Protein AF-A0A351ES55-F1 (afdb_monomer_lite)

Radius of gyration: 23.85 Å; chains: 1; bounding box: 57×74×55 Å

Structure (mmCIF, N/CA/C/O backbone):
data_AF-A0A351ES55-F1
#
_entry.id   AF-A0A351ES55-F1
#
loop_
_atom_site.group_PDB
_atom_site.id
_atom_site.type_symbol
_atom_site.label_atom_id
_atom_site.label_alt_id
_atom_site.label_comp_id
_atom_site.label_asym_id
_atom_site.label_entity_id
_atom_site.label_seq_id
_atom_site.pdbx_PDB_ins_code
_atom_site.Cartn_x
_atom_site.Cartn_y
_atom_site.Cartn_z
_atom_site.occupancy
_atom_site.B_iso_or_equiv
_atom_site.auth_seq_id
_atom_site.auth_comp_id
_atom_site.auth_asym_id
_atom_site.auth_atom_id
_atom_site.pdbx_PDB_model_num
ATOM 1 N N . MET A 1 1 ? 2.235 -48.787 -18.298 1.00 41.31 1 MET A N 1
ATOM 2 C CA . MET A 1 1 ? 2.304 -49.151 -16.867 1.00 41.31 1 MET A CA 1
ATOM 3 C C . MET A 1 1 ? 3.370 -50.221 -16.703 1.00 41.31 1 MET A C 1
ATOM 5 O O . MET A 1 1 ? 3.110 -51.381 -16.985 1.00 41.31 1 MET A O 1
ATOM 9 N N . SER A 1 2 ? 4.597 -49.804 -16.384 1.00 38.28 2 SER A N 1
ATOM 10 C CA . SER A 1 2 ? 5.741 -50.693 -16.159 1.00 38.28 2 SER A CA 1
ATOM 11 C C . SER A 1 2 ? 5.932 -50.829 -14.652 1.00 38.28 2 SER A C 1
ATOM 13 O O . SER A 1 2 ? 6.381 -49.886 -14.003 1.00 38.28 2 SER A O 1
ATOM 15 N N . GLU A 1 3 ? 5.532 -51.963 -14.082 1.00 50.12 3 GLU A N 1
ATOM 16 C CA . GLU A 1 3 ? 5.772 -52.261 -12.672 1.00 50.12 3 GLU A CA 1
ATOM 17 C C . GLU A 1 3 ? 7.249 -52.606 -12.462 1.00 50.12 3 GLU A C 1
ATOM 19 O O . GLU A 1 3 ? 7.747 -53.622 -12.944 1.00 50.12 3 GLU A O 1
ATOM 24 N N . PHE A 1 4 ? 7.961 -51.751 -11.732 1.00 48.94 4 PHE A N 1
ATOM 25 C CA . PHE A 1 4 ? 9.328 -52.037 -11.308 1.00 48.94 4 PHE A CA 1
ATOM 26 C C . PHE A 1 4 ? 9.362 -53.271 -10.382 1.00 48.94 4 PHE A C 1
ATOM 28 O O . PHE A 1 4 ? 8.613 -53.308 -9.393 1.00 48.94 4 PHE A O 1
ATOM 35 N N . PRO A 1 5 ? 10.229 -54.270 -10.647 1.00 65.25 5 PRO A N 1
ATOM 36 C CA . PRO A 1 5 ? 10.308 -55.488 -9.849 1.00 65.25 5 PRO A CA 1
ATOM 37 C C . PRO A 1 5 ? 10.718 -55.194 -8.398 1.00 65.25 5 PRO A C 1
ATOM 39 O O . PRO A 1 5 ? 11.555 -54.333 -8.118 1.00 65.25 5 PRO A O 1
ATOM 42 N N . ARG A 1 6 ? 10.129 -55.946 -7.455 1.00 55.94 6 ARG A N 1
ATOM 43 C CA . ARG A 1 6 ? 10.288 -55.809 -5.988 1.00 55.94 6 ARG A CA 1
ATOM 44 C C . ARG A 1 6 ? 11.740 -55.652 -5.513 1.00 55.94 6 ARG A C 1
ATOM 46 O O . ARG A 1 6 ? 11.977 -54.980 -4.516 1.00 55.94 6 ARG A O 1
ATOM 53 N N . THR A 1 7 ? 12.702 -56.233 -6.220 1.00 54.69 7 THR A N 1
ATOM 54 C CA . THR A 1 7 ? 14.134 -56.157 -5.901 1.00 54.69 7 THR A CA 1
ATOM 55 C C . THR A 1 7 ? 14.722 -54.755 -6.088 1.00 54.69 7 THR A C 1
ATOM 57 O O . THR A 1 7 ? 15.544 -54.340 -5.277 1.00 54.69 7 THR A O 1
ATOM 60 N N . GLN A 1 8 ? 14.255 -53.979 -7.073 1.00 56.53 8 GLN A N 1
ATOM 61 C CA . GLN A 1 8 ? 14.688 -52.587 -7.266 1.00 56.53 8 GLN A CA 1
ATOM 62 C C . GLN A 1 8 ? 14.068 -51.634 -6.237 1.00 56.53 8 GLN A C 1
ATOM 64 O O . GLN A 1 8 ? 14.730 -50.693 -5.810 1.00 56.53 8 GLN A O 1
ATOM 69 N N . LYS A 1 9 ? 12.849 -51.918 -5.755 1.00 53.03 9 LYS A N 1
ATOM 70 C CA . LYS A 1 9 ? 12.231 -51.155 -4.654 1.00 53.03 9 LYS A CA 1
ATOM 71 C C . LYS A 1 9 ? 12.985 -51.342 -3.335 1.00 53.03 9 LYS A C 1
ATOM 73 O O . LYS A 1 9 ? 13.170 -50.381 -2.601 1.00 53.03 9 LYS A O 1
ATOM 78 N N . ILE A 1 10 ? 13.462 -52.558 -3.058 1.00 62.59 10 ILE A N 1
ATOM 79 C CA . ILE A 1 10 ? 14.254 -52.851 -1.852 1.00 62.59 10 ILE A CA 1
ATOM 80 C C . ILE A 1 10 ? 15.639 -52.191 -1.935 1.00 62.59 10 ILE A C 1
ATOM 82 O O . ILE A 1 10 ? 16.095 -51.620 -0.949 1.00 62.59 10 ILE A O 1
ATOM 86 N N . ALA A 1 11 ? 16.275 -52.197 -3.112 1.00 59.00 11 ALA A N 1
ATOM 87 C CA . ALA A 1 11 ? 17.550 -51.509 -3.320 1.00 59.00 11 ALA A CA 1
ATOM 88 C C . ALA A 1 11 ? 17.421 -49.978 -3.191 1.00 59.00 11 ALA A C 1
ATOM 90 O O . ALA A 1 11 ? 18.254 -49.353 -2.541 1.00 59.00 11 ALA A O 1
ATOM 91 N N . ALA A 1 12 ? 16.355 -49.383 -3.741 1.00 53.34 12 ALA A N 1
ATOM 92 C CA . ALA A 1 12 ? 16.079 -47.953 -3.605 1.00 53.34 12 ALA A CA 1
ATOM 93 C C . ALA A 1 12 ? 15.782 -47.558 -2.150 1.00 53.34 12 ALA A C 1
ATOM 95 O O . ALA A 1 12 ? 16.300 -46.554 -1.672 1.00 53.34 12 ALA A O 1
ATOM 96 N N . LEU A 1 13 ? 15.016 -48.374 -1.419 1.00 52.06 13 LEU A N 1
ATOM 97 C CA . LEU A 1 13 ? 14.713 -48.113 -0.012 1.00 52.06 13 LEU A CA 1
ATOM 98 C C . LEU A 1 13 ? 15.978 -48.204 0.859 1.00 52.06 13 LEU A C 1
ATOM 100 O O . LEU A 1 13 ? 16.202 -47.343 1.707 1.00 52.06 13 LEU A O 1
ATOM 104 N N . ALA A 1 14 ? 16.845 -49.192 0.610 1.00 60.12 14 ALA A N 1
ATOM 105 C CA . ALA A 1 14 ? 18.129 -49.320 1.300 1.00 60.12 14 ALA A CA 1
ATOM 106 C C . ALA A 1 14 ? 19.065 -48.130 1.021 1.00 60.12 14 ALA A C 1
ATOM 108 O O . ALA A 1 14 ? 19.712 -47.640 1.944 1.00 60.12 14 ALA A O 1
ATOM 109 N N . LEU A 1 15 ? 19.095 -47.629 -0.220 1.00 57.72 15 LEU A N 1
ATOM 110 C CA . LEU A 1 15 ? 19.887 -46.458 -0.602 1.00 57.72 15 LEU A CA 1
ATOM 111 C C . LEU A 1 15 ? 19.379 -45.177 0.082 1.00 57.72 15 LEU A C 1
ATOM 113 O O . LEU A 1 15 ? 20.174 -44.441 0.654 1.00 57.72 15 LEU A O 1
ATOM 117 N N . VAL A 1 16 ? 18.060 -44.946 0.092 1.00 58.41 16 VAL A N 1
ATOM 118 C CA . VAL A 1 16 ? 17.443 -43.791 0.772 1.00 58.41 16 VAL A CA 1
ATOM 119 C C . VAL A 1 16 ? 17.701 -43.846 2.276 1.00 58.41 16 VAL A C 1
ATOM 121 O O . VAL A 1 16 ? 18.057 -42.838 2.876 1.00 58.41 16 VAL A O 1
ATOM 124 N N . THR A 1 17 ? 17.609 -45.031 2.880 1.00 59.34 17 THR A N 1
ATOM 125 C CA . THR A 1 17 ? 17.848 -45.194 4.321 1.00 59.34 17 THR A CA 1
ATOM 126 C C . THR A 1 17 ? 19.314 -44.924 4.670 1.00 59.34 17 THR A C 1
ATOM 128 O O . THR A 1 17 ? 19.601 -44.283 5.677 1.00 59.34 17 THR A O 1
ATOM 131 N N . LEU A 1 18 ? 20.253 -45.347 3.816 1.00 56.09 18 LEU A N 1
ATOM 132 C CA . LEU A 1 18 ? 21.680 -45.092 4.011 1.00 56.09 18 LEU A CA 1
ATOM 133 C C . LEU A 1 18 ? 22.029 -43.601 3.864 1.00 56.09 18 LEU A C 1
ATOM 135 O O . LEU A 1 18 ? 22.819 -43.086 4.652 1.00 56.09 18 LEU A O 1
ATOM 139 N N . VAL A 1 19 ? 21.420 -42.909 2.893 1.00 59.59 19 VAL A N 1
ATOM 140 C CA . VAL A 1 19 ? 21.600 -41.461 2.698 1.00 59.59 19 VAL A CA 1
ATOM 141 C C . VAL A 1 19 ? 21.059 -40.694 3.900 1.00 59.59 19 VAL A C 1
ATOM 143 O O . VAL A 1 19 ? 21.785 -39.879 4.452 1.00 59.59 19 VAL A O 1
ATOM 146 N N . VAL A 1 20 ? 19.856 -41.021 4.384 1.00 58.12 20 VAL A N 1
ATOM 147 C CA . VAL A 1 20 ? 19.268 -40.382 5.576 1.00 58.12 20 VAL A CA 1
ATOM 148 C C . VAL A 1 20 ? 20.142 -40.595 6.815 1.00 58.12 20 VAL A C 1
ATOM 150 O O . VAL A 1 20 ? 20.381 -39.653 7.566 1.00 58.12 20 VAL A O 1
ATOM 153 N N . ILE A 1 21 ? 20.686 -41.801 7.009 1.00 59.19 21 ILE A N 1
ATOM 154 C CA . ILE A 1 21 ? 21.592 -42.084 8.131 1.00 59.19 21 ILE A CA 1
ATOM 155 C C . ILE A 1 21 ? 22.904 -41.298 7.997 1.00 59.19 21 ILE A C 1
ATOM 157 O O . ILE A 1 21 ? 23.378 -40.749 8.988 1.00 59.19 21 ILE A O 1
ATOM 161 N N . MET A 1 22 ? 23.483 -41.182 6.796 1.00 53.53 22 MET A N 1
ATOM 162 C CA . MET A 1 22 ? 24.681 -40.358 6.594 1.00 53.53 22 MET A CA 1
ATOM 163 C C . MET A 1 22 ? 24.407 -38.865 6.800 1.00 53.53 22 MET A C 1
ATOM 165 O O . MET A 1 22 ? 25.225 -38.197 7.427 1.00 53.53 22 MET A O 1
ATOM 169 N N . THR A 1 23 ? 23.263 -38.341 6.352 1.00 48.12 23 THR A N 1
ATOM 170 C CA . THR A 1 23 ? 22.872 -36.943 6.590 1.00 48.12 23 THR A CA 1
ATOM 171 C C . THR A 1 23 ? 22.691 -36.667 8.083 1.00 48.12 23 THR A C 1
ATOM 173 O O . THR A 1 23 ? 23.184 -35.657 8.574 1.00 48.12 23 THR A O 1
ATOM 176 N N . LEU A 1 24 ? 22.079 -37.593 8.829 1.00 43.50 24 LEU A N 1
ATOM 177 C CA . LEU A 1 24 ? 21.930 -37.484 10.284 1.00 43.50 24 LEU A CA 1
ATOM 178 C C . LEU A 1 24 ? 23.278 -37.546 11.021 1.00 43.50 24 LEU A C 1
ATOM 180 O O . LEU A 1 24 ? 23.471 -36.823 11.993 1.00 43.50 24 LEU A O 1
ATOM 184 N N . ILE A 1 25 ? 24.234 -38.349 10.545 1.00 49.22 25 ILE A N 1
ATOM 185 C CA . ILE A 1 25 ? 25.587 -38.411 11.125 1.00 49.22 25 ILE A CA 1
ATOM 186 C C . ILE A 1 25 ? 26.392 -37.139 10.808 1.00 49.22 25 ILE A C 1
ATOM 188 O O . ILE A 1 25 ? 27.127 -36.659 11.666 1.00 49.22 25 ILE A O 1
ATOM 192 N N . VAL A 1 26 ? 26.239 -36.558 9.613 1.00 48.28 26 VAL A N 1
ATOM 193 C CA . VAL A 1 26 ? 26.890 -35.285 9.241 1.00 48.28 26 VAL A CA 1
ATOM 194 C C . VAL A 1 26 ? 26.299 -34.105 10.018 1.00 48.28 26 VAL A C 1
ATOM 196 O O . VAL A 1 26 ? 27.045 -33.209 10.406 1.00 48.28 26 VAL A O 1
ATOM 199 N N . LEU A 1 27 ? 24.992 -34.123 10.296 1.00 45.00 27 LEU A N 1
ATOM 200 C CA . LEU A 1 27 ? 24.337 -33.142 11.167 1.00 45.00 27 LEU A CA 1
ATOM 201 C C . LEU A 1 27 ? 24.801 -33.280 12.625 1.00 45.00 27 LEU A C 1
ATOM 203 O O . LEU A 1 27 ? 25.082 -32.274 13.262 1.00 45.00 27 LEU A O 1
ATOM 207 N N . ALA A 1 28 ? 24.974 -34.507 13.125 1.00 43.47 28 ALA A N 1
ATOM 208 C CA . ALA A 1 28 ? 25.451 -34.751 14.489 1.00 43.47 28 ALA A CA 1
ATOM 209 C C . ALA A 1 28 ? 26.951 -34.453 14.699 1.00 43.47 28 ALA A C 1
ATOM 211 O O . ALA A 1 28 ? 27.386 -34.294 15.834 1.00 43.47 28 ALA A O 1
ATOM 212 N N . ALA A 1 29 ? 27.754 -34.390 13.632 1.00 41.28 29 ALA A N 1
ATOM 213 C CA . ALA A 1 29 ? 29.200 -34.152 13.707 1.00 41.28 29 ALA A CA 1
ATOM 214 C C . ALA A 1 29 ? 29.613 -32.685 13.471 1.00 41.28 29 ALA A C 1
ATOM 216 O O . ALA A 1 29 ? 30.808 -32.391 13.447 1.00 41.28 29 ALA A O 1
ATOM 217 N N . ARG A 1 30 ? 28.657 -31.768 13.262 1.00 40.72 30 ARG A N 1
ATOM 218 C CA . ARG A 1 30 ? 28.930 -30.342 12.998 1.00 40.72 30 ARG A CA 1
ATOM 219 C C . ARG A 1 30 ? 28.873 -29.439 14.234 1.00 40.72 30 ARG A C 1
ATOM 221 O O . ARG A 1 30 ? 29.076 -28.239 14.085 1.00 40.72 30 ARG A O 1
ATOM 228 N N . ASP A 1 31 ? 28.668 -30.006 15.419 1.00 40.28 31 ASP A N 1
ATOM 229 C CA . ASP A 1 31 ? 28.362 -29.252 16.642 1.00 40.28 31 ASP A CA 1
ATOM 230 C C . ASP A 1 31 ? 29.572 -28.979 17.559 1.00 40.28 31 ASP A C 1
ATOM 232 O O . ASP A 1 31 ? 29.425 -28.817 18.764 1.00 40.28 31 ASP A O 1
ATOM 236 N N . ASP A 1 32 ? 30.784 -28.896 17.000 1.00 35.81 32 ASP A N 1
ATOM 237 C CA . ASP A 1 32 ? 31.992 -28.535 17.755 1.00 35.81 32 ASP A CA 1
ATOM 238 C C . ASP A 1 32 ? 32.836 -27.506 16.977 1.00 35.81 32 ASP A C 1
ATOM 240 O O . ASP A 1 32 ? 33.629 -27.873 16.106 1.00 35.81 32 ASP A O 1
ATOM 244 N N . GLY A 1 33 ? 32.712 -26.205 17.296 1.00 31.27 33 GLY A N 1
ATOM 245 C CA . GLY A 1 33 ? 33.681 -25.214 16.795 1.00 31.27 33 GLY A CA 1
ATOM 246 C C . GLY A 1 33 ? 33.317 -23.723 16.767 1.00 31.27 33 GLY A C 1
ATOM 247 O O . GLY A 1 33 ? 33.420 -23.109 15.716 1.00 31.27 33 GLY A O 1
ATOM 248 N N . ASN A 1 34 ? 32.977 -23.131 17.914 1.00 32.97 34 ASN A N 1
ATOM 249 C CA . ASN A 1 34 ? 33.351 -21.775 18.368 1.00 32.97 34 ASN A CA 1
ATOM 250 C C . ASN A 1 34 ? 33.459 -20.595 17.350 1.00 32.97 34 ASN A C 1
ATOM 252 O O . ASN A 1 34 ? 34.522 -20.371 16.768 1.00 32.97 34 ASN A O 1
ATOM 256 N N . SER A 1 35 ? 32.462 -19.697 17.332 1.00 32.41 35 SER A N 1
ATOM 257 C CA . SER A 1 35 ? 32.670 -18.253 17.091 1.00 32.41 35 SER A CA 1
ATOM 258 C C . SER A 1 35 ? 31.626 -17.401 17.824 1.00 32.41 35 SER A C 1
ATOM 260 O O . SER A 1 35 ? 30.457 -17.757 17.900 1.00 32.41 35 SER A O 1
ATOM 262 N N . SER A 1 36 ? 32.090 -16.295 18.397 1.00 35.03 36 SER A N 1
ATOM 263 C CA . SER A 1 36 ? 31.453 -15.471 19.424 1.00 35.03 36 SER A CA 1
ATOM 264 C C . SER A 1 36 ? 30.486 -14.390 18.919 1.00 35.03 36 SER A C 1
ATOM 266 O O . SER A 1 36 ? 30.781 -13.718 17.936 1.00 35.03 36 SER A O 1
ATOM 268 N N . SER A 1 37 ? 29.463 -14.154 19.754 1.00 36.69 37 SER A N 1
ATOM 269 C CA . SER A 1 37 ? 28.670 -12.930 19.998 1.00 36.69 37 SER A CA 1
ATOM 270 C C . SER A 1 37 ? 27.754 -12.377 18.895 1.00 36.69 37 SER A C 1
ATOM 272 O O . SER A 1 37 ? 28.187 -11.531 18.117 1.00 36.69 37 SER A O 1
ATOM 274 N N . ALA A 1 38 ? 26.465 -12.733 18.969 1.00 32.69 38 ALA A N 1
ATOM 275 C CA . ALA A 1 38 ? 25.307 -11.828 18.891 1.00 32.69 38 ALA A CA 1
ATOM 276 C C . ALA A 1 38 ? 24.025 -12.583 19.326 1.00 32.69 38 ALA A C 1
ATOM 278 O O . ALA A 1 38 ? 23.863 -13.742 18.967 1.00 32.69 38 ALA A O 1
ATOM 279 N N . ASP A 1 39 ? 23.183 -11.905 20.112 1.00 34.75 39 ASP A N 1
ATOM 280 C CA . ASP A 1 39 ? 21.848 -12.256 20.638 1.00 34.75 39 ASP A CA 1
ATOM 281 C C . ASP A 1 39 ? 21.633 -13.540 21.463 1.00 34.75 39 ASP A C 1
ATOM 283 O O . ASP A 1 39 ? 21.526 -14.655 20.966 1.00 34.75 39 ASP A O 1
ATOM 287 N N . ASP A 1 40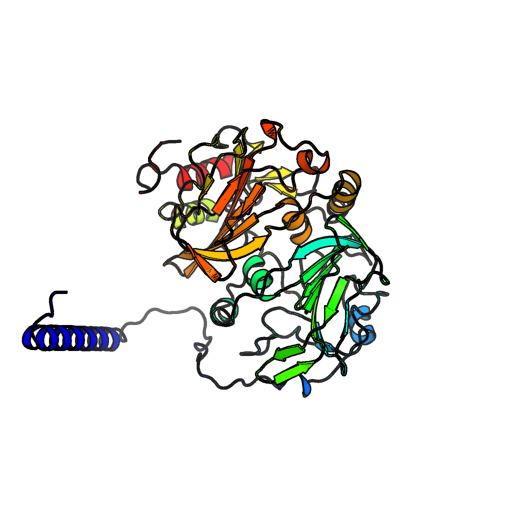 ? 21.445 -13.331 22.768 1.00 33.16 40 ASP A N 1
ATOM 288 C CA . ASP A 1 40 ? 21.057 -14.328 23.772 1.00 33.16 40 ASP A CA 1
ATOM 289 C C . ASP A 1 40 ? 19.519 -14.406 23.877 1.00 33.16 40 ASP A C 1
ATOM 291 O O . ASP A 1 40 ? 18.930 -14.198 24.939 1.00 33.16 40 ASP A O 1
ATOM 295 N N . SER A 1 41 ? 18.844 -14.645 22.748 1.00 40.59 41 SER A N 1
ATOM 296 C CA . SER A 1 41 ? 17.442 -15.076 22.754 1.00 40.59 41 SER A CA 1
ATOM 297 C C . SER A 1 41 ? 17.401 -16.571 22.455 1.00 40.59 41 SER A C 1
ATOM 299 O O . SER A 1 41 ? 17.909 -17.040 21.438 1.00 40.59 41 SER A O 1
ATOM 301 N N . ALA A 1 42 ? 16.874 -17.351 23.400 1.00 37.12 42 ALA A N 1
ATOM 302 C CA . ALA A 1 42 ? 16.713 -18.785 23.208 1.00 37.12 42 ALA A CA 1
ATOM 303 C C . ALA A 1 42 ? 15.840 -19.037 21.962 1.00 37.12 42 ALA A C 1
ATOM 305 O O . ALA A 1 42 ? 14.832 -18.345 21.801 1.00 37.12 42 ALA A O 1
ATOM 306 N N . PRO A 1 43 ? 16.182 -20.011 21.098 1.00 43.09 43 PRO A N 1
ATOM 307 C CA . PRO A 1 43 ? 15.330 -20.366 19.972 1.00 43.09 43 PRO A CA 1
ATOM 308 C C . PRO A 1 43 ? 13.928 -20.720 20.482 1.00 43.09 43 PRO A C 1
ATOM 310 O O . PRO A 1 43 ? 13.779 -21.546 21.386 1.00 43.09 43 PRO A O 1
ATOM 313 N N . ILE A 1 44 ? 12.914 -20.055 19.925 1.00 47.31 44 ILE A N 1
ATOM 314 C CA . ILE A 1 44 ? 11.502 -20.302 20.228 1.00 47.31 44 ILE A CA 1
ATOM 315 C C . ILE A 1 44 ? 11.205 -21.752 19.831 1.00 47.31 44 ILE A C 1
ATOM 317 O O . ILE A 1 44 ? 11.394 -22.121 18.674 1.00 47.31 44 ILE A O 1
ATOM 321 N N . ASP A 1 45 ? 10.791 -22.590 20.787 1.00 48.59 45 ASP A N 1
ATOM 322 C CA . ASP A 1 45 ? 10.350 -23.957 20.498 1.00 48.59 45 ASP A CA 1
ATOM 323 C C . ASP A 1 45 ? 9.012 -23.888 19.744 1.00 48.59 45 ASP A C 1
ATOM 325 O O . ASP A 1 45 ? 8.008 -23.491 20.344 1.00 48.59 45 ASP A O 1
ATOM 329 N N . PRO A 1 46 ? 8.956 -24.281 18.456 1.00 43.94 46 PRO A N 1
ATOM 330 C CA . PRO A 1 46 ? 7.729 -24.226 17.662 1.00 43.94 46 PRO A CA 1
ATOM 331 C C . PRO A 1 46 ? 6.659 -25.218 18.154 1.00 43.94 46 PRO A C 1
ATOM 333 O O . PRO A 1 46 ? 5.532 -25.201 17.668 1.00 43.94 46 PRO A O 1
ATOM 336 N N . ASN A 1 47 ? 6.996 -26.091 19.113 1.00 47.25 47 ASN A N 1
ATOM 337 C CA . ASN A 1 47 ? 6.074 -27.015 19.769 1.00 47.25 47 ASN A CA 1
ATOM 338 C C . ASN A 1 47 ? 5.778 -26.637 21.231 1.00 47.25 47 ASN A C 1
ATOM 340 O O . ASN A 1 47 ? 5.148 -27.431 21.936 1.00 47.25 47 ASN A O 1
ATOM 344 N N . ALA A 1 48 ? 6.225 -25.470 21.712 1.00 50.88 48 ALA A N 1
ATOM 345 C CA . ALA A 1 48 ? 5.867 -25.006 23.047 1.00 50.88 48 ALA A CA 1
ATOM 346 C C . ALA A 1 48 ? 4.348 -24.809 23.141 1.00 50.88 48 ALA A C 1
ATOM 348 O O . ALA A 1 48 ? 3.739 -24.181 22.273 1.00 50.88 48 ALA A O 1
ATOM 349 N N . GLU A 1 49 ? 3.727 -25.329 24.205 1.00 50.38 49 GLU A N 1
ATOM 350 C CA . GLU A 1 49 ? 2.307 -25.062 24.430 1.00 50.38 49 GLU A CA 1
ATOM 351 C C . GLU A 1 49 ? 2.070 -23.549 24.594 1.00 50.38 49 GLU A C 1
ATOM 353 O O . GLU A 1 49 ? 2.885 -22.875 25.237 1.00 50.38 49 GLU A O 1
ATOM 358 N N . PRO A 1 50 ? 0.976 -22.996 24.031 1.00 51.84 50 PRO A N 1
ATOM 359 C CA . PRO A 1 50 ? 0.671 -21.576 24.143 1.00 51.84 50 PRO A CA 1
ATOM 360 C C . PRO A 1 50 ? 0.629 -21.152 25.614 1.00 51.84 50 PRO A C 1
ATOM 362 O O . PRO A 1 50 ? -0.202 -21.623 26.386 1.00 51.84 50 PRO A O 1
ATOM 365 N N . THR A 1 51 ? 1.521 -20.246 26.015 1.00 56.56 51 THR A N 1
ATOM 366 C CA . THR A 1 51 ? 1.512 -19.643 27.359 1.00 56.56 51 THR A CA 1
ATOM 367 C C . THR A 1 51 ? 0.590 -18.427 27.452 1.00 56.56 51 THR A C 1
ATOM 369 O O . THR A 1 51 ? 0.449 -17.851 28.530 1.00 56.56 51 THR A O 1
ATOM 372 N N . ALA A 1 52 ? -0.004 -18.012 26.329 1.00 64.12 52 ALA A N 1
ATOM 373 C CA . ALA A 1 52 ? -0.885 -16.857 26.245 1.00 64.12 52 ALA A CA 1
ATOM 374 C C . ALA A 1 52 ? -2.205 -17.119 26.985 1.00 64.12 52 ALA A C 1
ATOM 376 O O . ALA A 1 52 ? -2.820 -18.178 26.840 1.00 64.12 52 ALA A O 1
ATOM 377 N N . ILE A 1 53 ? -2.656 -16.136 27.764 1.00 71.06 53 ILE A N 1
ATOM 378 C CA . ILE A 1 53 ? -3.959 -16.195 28.438 1.00 71.06 53 ILE A CA 1
ATOM 379 C C . ILE A 1 53 ? -5.059 -16.205 27.357 1.00 71.06 53 ILE A C 1
ATOM 381 O O . ILE A 1 53 ? -5.000 -15.365 26.451 1.00 71.06 53 ILE A O 1
ATOM 385 N N . PRO A 1 54 ? -6.067 -17.102 27.426 1.00 76.19 54 PRO A N 1
ATOM 386 C CA . PRO A 1 54 ? -7.174 -17.116 26.471 1.00 76.19 54 PRO A CA 1
ATOM 387 C C . PRO A 1 54 ? -7.827 -15.741 26.337 1.00 76.19 54 PRO A C 1
ATOM 389 O O . PRO A 1 54 ? -8.039 -15.041 27.328 1.00 76.19 54 PRO A O 1
ATOM 392 N N . VAL A 1 55 ? -8.162 -15.338 25.111 1.00 78.00 55 VAL A N 1
ATOM 393 C CA . VAL A 1 55 ? -8.616 -13.968 24.826 1.00 78.00 55 VAL A CA 1
ATOM 394 C C . VAL A 1 55 ? -9.879 -13.599 25.613 1.00 78.00 55 VAL A C 1
ATOM 396 O O . VAL A 1 55 ? -10.026 -12.449 26.033 1.00 78.00 55 VAL A O 1
ATOM 399 N N . LEU A 1 56 ? -10.788 -14.551 25.860 1.00 80.50 56 LEU A N 1
ATOM 400 C CA . LEU A 1 56 ? -11.997 -14.304 26.652 1.00 80.50 56 LEU A CA 1
ATOM 401 C C . LEU A 1 56 ? -11.720 -14.118 28.151 1.00 80.50 56 LEU A C 1
ATOM 403 O O . LEU A 1 56 ? -12.530 -13.499 28.837 1.00 80.50 56 LEU A O 1
ATOM 407 N N . GLU A 1 57 ? -10.571 -14.573 28.650 1.00 83.38 57 GLU A N 1
ATOM 408 C CA . GLU A 1 57 ? -10.163 -14.432 30.053 1.00 83.38 57 GLU A CA 1
ATOM 409 C C . GLU A 1 57 ? -9.362 -13.146 30.323 1.00 83.38 57 GLU A C 1
ATOM 411 O O . GLU A 1 57 ? -9.128 -12.785 31.481 1.00 83.38 57 GLU A O 1
ATOM 416 N N . ARG A 1 58 ? -8.942 -12.425 29.274 1.00 84.69 58 ARG A N 1
ATOM 417 C CA . ARG A 1 58 ? -8.127 -11.209 29.410 1.00 84.69 58 ARG A CA 1
ATOM 418 C C . ARG A 1 58 ? -8.951 -9.997 29.876 1.00 84.69 58 ARG A C 1
ATOM 420 O O . ARG A 1 58 ? -10.134 -9.884 29.535 1.00 84.69 58 ARG A O 1
ATOM 427 N N . PRO A 1 59 ? -8.336 -9.056 30.627 1.00 87.00 59 PRO A N 1
ATOM 428 C CA . PRO A 1 59 ? -8.989 -7.818 31.038 1.00 87.00 59 PRO A CA 1
ATOM 429 C C . PRO A 1 59 ? -9.532 -7.029 29.849 1.00 87.00 59 PRO A C 1
ATOM 431 O O . PRO A 1 59 ? -8.913 -6.965 28.787 1.00 87.00 59 PRO A O 1
ATOM 434 N N . ARG A 1 60 ? -10.691 -6.409 30.063 1.00 90.50 60 ARG A N 1
ATOM 435 C CA . ARG A 1 60 ? -11.429 -5.675 29.041 1.00 90.50 60 ARG A CA 1
ATOM 436 C C . ARG A 1 60 ? -11.437 -4.185 29.337 1.00 90.50 60 ARG A C 1
ATOM 438 O O . ARG A 1 60 ? -11.801 -3.790 30.443 1.00 90.50 60 ARG A O 1
ATOM 445 N N . GLY A 1 61 ? -11.038 -3.395 28.348 1.00 91.25 61 GLY A N 1
ATOM 446 C CA . GLY A 1 61 ? -11.121 -1.938 28.363 1.00 91.25 61 GLY A CA 1
ATOM 447 C C . GLY A 1 61 ? -12.290 -1.419 27.531 1.00 91.25 61 GLY A C 1
ATOM 448 O O . GLY A 1 61 ? -12.921 -2.159 26.769 1.00 91.25 61 GLY A O 1
ATOM 449 N N . THR A 1 62 ? -12.556 -0.127 27.674 1.00 92.38 62 THR A N 1
ATOM 450 C CA . THR A 1 62 ? -13.506 0.639 26.863 1.00 92.38 62 THR A CA 1
ATOM 451 C C . THR A 1 62 ? -12.766 1.686 26.042 1.00 92.38 62 THR A C 1
ATOM 453 O O . THR A 1 62 ? -11.669 2.106 26.408 1.00 92.38 62 THR A O 1
ATOM 456 N N . TRP A 1 63 ? -13.341 2.116 24.916 1.00 93.00 63 TRP A N 1
ATOM 457 C CA . TRP A 1 63 ? -12.686 3.089 24.033 1.00 93.00 63 TRP A CA 1
ATOM 458 C C . TRP A 1 63 ? -12.257 4.369 24.761 1.00 93.00 63 TRP A C 1
ATOM 460 O O . TRP A 1 63 ? -11.144 4.850 24.551 1.00 93.00 63 TRP A O 1
ATOM 470 N N . ASP A 1 64 ? -13.084 4.865 25.682 1.00 91.12 64 ASP A N 1
ATOM 471 C CA . ASP A 1 64 ? -12.787 6.057 26.484 1.00 91.12 64 ASP A CA 1
ATOM 472 C C . ASP A 1 64 ? -11.490 5.917 27.305 1.00 91.12 64 ASP A C 1
ATOM 474 O O . ASP A 1 64 ? -10.762 6.900 27.492 1.00 91.12 64 ASP A O 1
ATOM 478 N N . ASP A 1 65 ? -11.151 4.693 27.731 1.00 88.19 65 ASP A N 1
ATOM 479 C CA . ASP A 1 65 ? -9.933 4.407 28.497 1.00 88.19 65 ASP A CA 1
ATOM 480 C C . ASP A 1 65 ? -8.659 4.634 27.668 1.00 88.19 65 ASP A C 1
ATOM 482 O O . ASP A 1 65 ? -7.617 4.991 28.222 1.00 88.19 65 ASP A O 1
ATOM 486 N N . ILE A 1 66 ? -8.724 4.447 26.342 1.00 87.56 66 ILE A N 1
ATOM 487 C CA . ILE A 1 66 ? -7.555 4.522 25.453 1.00 87.56 66 ILE A CA 1
ATOM 488 C C . ILE A 1 66 ? -7.538 5.769 24.563 1.00 87.56 66 ILE A C 1
ATOM 490 O O . ILE A 1 66 ? -6.469 6.325 24.297 1.00 87.56 66 ILE A O 1
ATOM 494 N N . ALA A 1 67 ? -8.705 6.271 24.161 1.00 89.50 67 ALA A N 1
ATOM 495 C CA . ALA A 1 67 ? -8.841 7.434 23.287 1.00 89.50 67 ALA A CA 1
ATOM 496 C C . ALA A 1 67 ? -8.213 8.705 23.884 1.00 89.50 67 ALA A C 1
ATOM 498 O O . ALA A 1 67 ? -7.732 9.574 23.161 1.00 89.50 67 ALA A O 1
ATOM 499 N N . SER A 1 68 ? -8.177 8.808 25.215 1.00 85.12 68 SER A N 1
ATOM 500 C CA . SER A 1 68 ? -7.578 9.943 25.926 1.00 85.12 68 SER A CA 1
ATOM 501 C C . SER A 1 68 ? -6.045 9.909 26.002 1.00 85.12 68 SER A C 1
ATOM 503 O O . SER A 1 68 ? -5.430 10.945 26.257 1.00 85.12 68 SER A O 1
ATOM 505 N N . ILE A 1 69 ? -5.421 8.745 25.786 1.00 84.31 69 ILE A N 1
ATOM 506 C CA . ILE A 1 69 ? -3.968 8.549 25.935 1.00 84.31 69 ILE A CA 1
ATOM 507 C C . ILE A 1 69 ? -3.245 8.335 24.602 1.00 84.31 69 ILE A C 1
ATOM 509 O O . ILE A 1 69 ? -2.033 8.538 24.529 1.00 84.31 69 ILE A O 1
ATOM 513 N N . VAL A 1 70 ? -3.957 7.930 23.547 1.00 83.94 70 VAL A N 1
ATOM 514 C CA . VAL A 1 70 ? -3.378 7.736 22.214 1.00 83.94 70 VAL A CA 1
ATOM 515 C C . VAL A 1 70 ? -3.527 9.017 21.398 1.00 83.94 70 VAL A C 1
ATOM 517 O O . VAL A 1 70 ? -4.614 9.579 21.272 1.00 83.94 70 VAL A O 1
ATOM 520 N N . ARG A 1 71 ? -2.415 9.495 20.830 1.00 88.81 71 ARG A N 1
ATOM 521 C CA . ARG A 1 71 ? -2.428 10.674 19.953 1.00 88.81 71 ARG A CA 1
ATOM 522 C C . ARG A 1 71 ? -3.368 10.431 18.770 1.00 88.81 71 ARG A C 1
ATOM 524 O O . ARG A 1 71 ? -3.466 9.313 18.285 1.00 88.81 71 ARG A O 1
ATOM 531 N N . GLY A 1 72 ? -4.088 11.456 18.328 1.00 89.44 72 GLY A N 1
ATOM 532 C CA . GLY A 1 72 ? -5.034 11.320 17.215 1.00 89.44 72 GLY A CA 1
ATOM 533 C C . GLY A 1 72 ? -6.334 10.565 17.532 1.00 89.44 72 GLY A C 1
ATOM 534 O O . GLY A 1 72 ? -7.226 10.559 16.692 1.00 89.44 72 GLY A O 1
ATOM 535 N N . ALA A 1 73 ? -6.481 9.970 18.724 1.00 92.31 73 ALA A N 1
ATOM 536 C CA . ALA A 1 73 ? -7.710 9.294 19.149 1.00 92.31 73 ALA A CA 1
ATOM 537 C C . ALA A 1 73 ? -8.608 10.168 20.045 1.00 92.31 73 ALA A C 1
ATOM 539 O O . ALA A 1 73 ? -9.736 9.785 20.354 1.00 92.31 73 ALA A O 1
ATOM 540 N N . GLN A 1 74 ? -8.151 11.344 20.476 1.00 92.44 74 GLN A N 1
ATOM 541 C CA . GLN A 1 74 ? -8.892 12.155 21.438 1.00 92.44 74 GLN A CA 1
ATOM 542 C C . GLN A 1 74 ? -10.233 12.623 20.853 1.00 92.44 74 GLN A C 1
ATOM 544 O O . GLN A 1 74 ? -10.285 13.219 19.784 1.00 92.44 74 GLN A O 1
ATOM 549 N N . GLY A 1 75 ? -11.344 12.376 21.556 1.00 91.69 75 GLY A N 1
ATOM 550 C CA . GLY A 1 75 ? -12.677 12.800 21.101 1.00 91.69 75 GLY A CA 1
ATOM 551 C C . GLY A 1 75 ? -13.166 12.078 19.839 1.00 91.69 75 GLY A C 1
ATOM 552 O O . GLY A 1 75 ? -13.890 12.668 19.036 1.00 91.69 75 GLY A O 1
ATOM 553 N N . THR A 1 76 ? -12.714 10.844 19.632 1.00 95.25 76 THR A N 1
ATOM 554 C CA . THR A 1 76 ? -13.196 9.932 18.587 1.00 95.25 76 THR A CA 1
ATOM 555 C C . THR A 1 76 ? -14.205 8.941 19.165 1.00 95.25 76 THR A C 1
ATOM 557 O O . THR A 1 76 ? -14.278 8.763 20.382 1.00 95.25 76 THR A O 1
ATOM 560 N N . SER A 1 77 ? -14.975 8.293 18.298 1.00 95.50 77 SER A N 1
ATOM 561 C CA . SER A 1 77 ? -15.933 7.249 18.669 1.00 95.50 77 SER A CA 1
ATOM 562 C C . SER A 1 77 ? -15.268 5.875 18.678 1.00 95.50 77 SER A C 1
ATOM 564 O O . SER A 1 77 ? -14.269 5.665 17.993 1.00 95.50 77 SER A O 1
ATOM 566 N N . ALA A 1 78 ? -15.837 4.928 19.425 1.00 95.56 78 ALA A N 1
ATOM 567 C CA . ALA A 1 78 ? -15.395 3.541 19.360 1.00 95.56 78 ALA A CA 1
ATOM 568 C C . ALA A 1 78 ? -15.625 2.975 17.944 1.00 95.56 78 ALA A C 1
ATOM 570 O O . ALA A 1 78 ? -16.660 3.269 17.344 1.00 95.56 78 ALA A O 1
ATOM 571 N N . PRO A 1 79 ? -14.710 2.142 17.415 1.00 96.38 79 PRO A N 1
ATOM 572 C CA . PRO A 1 79 ? -14.871 1.542 16.090 1.00 96.38 79 PRO A CA 1
ATOM 573 C C . PRO A 1 79 ? -16.020 0.523 16.038 1.00 96.38 79 PRO A C 1
ATOM 575 O O . PRO A 1 79 ? -16.504 0.182 14.964 1.00 96.38 79 PRO A O 1
ATOM 578 N N . VAL A 1 80 ? -16.433 0.013 17.200 1.00 95.62 80 VAL A N 1
ATOM 579 C CA . VAL A 1 80 ? -17.593 -0.852 17.412 1.00 95.62 80 VAL A CA 1
ATOM 580 C C . VAL A 1 80 ? -18.007 -0.748 18.887 1.00 95.62 80 VAL A C 1
ATOM 582 O O . VAL A 1 80 ? -17.153 -0.534 19.750 1.00 95.62 80 VAL A O 1
ATOM 585 N N . ASP A 1 81 ? -19.297 -0.906 19.195 1.00 92.12 81 ASP A N 1
ATOM 586 C CA . ASP A 1 81 ? -19.836 -0.878 20.569 1.00 92.12 81 ASP A CA 1
ATOM 587 C C . ASP A 1 81 ? -19.559 -2.192 21.325 1.00 92.12 81 ASP A C 1
ATOM 589 O O . ASP A 1 81 ? -20.461 -2.941 21.702 1.00 92.12 81 ASP A O 1
ATOM 593 N N . CYS A 1 82 ? -18.274 -2.519 21.475 1.00 92.44 82 CYS A N 1
ATOM 594 C CA . CYS A 1 82 ? -17.796 -3.708 22.170 1.00 92.44 82 CYS A CA 1
ATOM 595 C C . CYS A 1 82 ? -16.588 -3.355 23.053 1.00 92.44 82 CYS A C 1
ATOM 597 O O . CYS A 1 82 ? -15.828 -2.435 22.741 1.00 92.44 82 CYS A O 1
ATOM 599 N N . PRO A 1 83 ? -16.365 -4.073 24.164 1.00 92.81 83 PRO A N 1
ATOM 600 C CA . PRO A 1 83 ? -15.120 -3.952 24.909 1.00 92.81 83 PRO A CA 1
ATOM 601 C C . PRO A 1 83 ? -13.942 -4.538 24.118 1.00 92.81 83 PRO A C 1
ATOM 603 O O . PRO A 1 83 ? -14.118 -5.455 23.311 1.00 92.81 83 PRO A O 1
ATOM 606 N N . PHE A 1 84 ? -12.719 -4.088 24.403 1.00 92.12 84 PHE A N 1
ATOM 607 C CA . PHE A 1 84 ? -11.509 -4.599 23.745 1.00 92.12 84 PHE A CA 1
ATOM 608 C C . PHE A 1 84 ? -10.512 -5.237 24.717 1.00 92.12 84 PHE A C 1
ATOM 610 O O . PHE A 1 84 ? -10.497 -4.924 25.908 1.00 92.12 84 PHE A O 1
ATOM 617 N N . VAL A 1 85 ? -9.684 -6.147 24.197 1.00 89.12 85 VAL A N 1
ATOM 618 C CA . VAL A 1 85 ? -8.413 -6.556 24.813 1.00 89.12 85 VAL A CA 1
ATOM 619 C C . VAL A 1 85 ? -7.310 -5.645 24.291 1.00 89.12 85 VAL A C 1
ATOM 621 O O . VAL A 1 85 ? -7.195 -5.447 23.082 1.00 89.12 85 VAL A O 1
ATOM 624 N N . ASP A 1 86 ? -6.519 -5.075 25.197 1.00 87.50 86 ASP A N 1
ATOM 625 C CA . ASP A 1 86 ? -5.335 -4.290 24.845 1.00 87.50 86 ASP A CA 1
ATOM 626 C C . ASP A 1 86 ? -4.174 -5.237 24.507 1.00 87.50 86 ASP A C 1
ATOM 628 O O . ASP A 1 86 ? -3.625 -5.896 25.394 1.00 87.50 86 ASP A O 1
ATOM 632 N N . GLU A 1 87 ? -3.812 -5.330 23.228 1.00 79.06 87 GLU A N 1
ATOM 633 C CA . GLU A 1 87 ? -2.757 -6.227 22.731 1.00 79.06 87 GLU A CA 1
ATOM 634 C C . GLU A 1 87 ? -1.540 -5.457 22.225 1.00 79.06 87 GLU A C 1
ATOM 636 O O . GLU A 1 87 ? -0.787 -5.918 21.373 1.00 79.06 87 GLU A O 1
ATOM 641 N N . ARG A 1 88 ? -1.314 -4.267 22.788 1.00 77.00 88 ARG A N 1
ATOM 642 C CA . ARG A 1 88 ? -0.140 -3.441 22.481 1.00 77.00 88 ARG A CA 1
ATOM 643 C C . ARG A 1 88 ? 1.179 -4.078 22.851 1.00 77.00 88 ARG A C 1
ATOM 645 O O . ARG A 1 88 ? 2.194 -3.806 22.217 1.00 77.00 88 ARG A O 1
ATOM 652 N N . ILE A 1 89 ? 1.173 -4.842 23.934 1.00 69.75 89 ILE A N 1
ATOM 653 C CA . ILE A 1 89 ? 2.350 -5.545 24.417 1.00 69.75 89 ILE A CA 1
ATOM 654 C C . ILE A 1 89 ? 2.305 -6.942 23.817 1.00 69.75 89 ILE A C 1
ATOM 656 O O . ILE A 1 89 ? 1.378 -7.706 24.092 1.00 69.75 89 ILE A O 1
ATOM 660 N N . LEU A 1 90 ? 3.318 -7.251 23.009 1.00 64.38 90 LEU A N 1
ATOM 661 C CA . LEU A 1 90 ? 3.498 -8.565 22.411 1.00 64.38 90 LEU A CA 1
ATOM 662 C C . LEU A 1 90 ? 3.676 -9.612 23.514 1.00 64.38 90 LEU A C 1
ATOM 664 O O . LEU A 1 90 ? 4.594 -9.518 24.330 1.00 64.38 90 LEU A O 1
ATOM 668 N N . GLU A 1 91 ? 2.805 -10.616 23.531 1.00 62.31 91 GLU A N 1
ATOM 669 C CA . GLU A 1 91 ? 3.000 -11.821 24.334 1.00 62.31 91 GLU A CA 1
ATOM 670 C C . GLU A 1 91 ? 3.646 -12.892 23.453 1.00 62.31 91 GLU A C 1
ATOM 672 O O . GLU A 1 91 ? 3.207 -13.134 22.326 1.00 62.31 91 GLU A O 1
ATOM 677 N N . THR A 1 92 ? 4.689 -13.549 23.960 1.00 56.34 92 THR A N 1
ATOM 678 C CA . THR A 1 92 ? 5.322 -14.672 23.262 1.00 56.34 92 THR A CA 1
ATOM 679 C C . THR A 1 92 ? 4.268 -15.746 22.974 1.00 56.34 92 THR A C 1
ATOM 681 O O . THR A 1 92 ? 3.522 -16.137 23.872 1.00 56.34 92 THR A O 1
ATOM 684 N N . ASN A 1 93 ? 4.205 -16.218 21.726 1.00 53.41 93 ASN A N 1
ATOM 685 C CA . ASN A 1 93 ? 3.250 -17.228 21.251 1.00 53.41 93 ASN A CA 1
ATOM 686 C C . ASN A 1 93 ? 1.760 -16.808 21.274 1.00 53.41 93 ASN A C 1
ATOM 688 O O . ASN A 1 93 ? 0.890 -17.680 21.267 1.00 53.41 93 ASN A O 1
ATOM 692 N N . ASN A 1 94 ? 1.431 -15.506 21.271 1.00 56.72 94 ASN A N 1
ATOM 693 C CA . ASN A 1 94 ? 0.057 -15.036 21.035 1.00 56.72 94 ASN A CA 1
ATOM 694 C C . ASN A 1 94 ? -0.158 -14.677 19.553 1.00 56.72 94 ASN A C 1
ATOM 696 O O . ASN A 1 94 ? 0.362 -13.673 19.069 1.00 56.72 94 ASN A O 1
ATOM 700 N N . PHE A 1 95 ? -0.982 -15.457 18.845 1.00 48.41 95 PHE A N 1
ATOM 701 C CA . PHE A 1 95 ? -1.299 -15.229 17.427 1.00 48.41 95 PHE A CA 1
ATOM 702 C C . PHE A 1 95 ? -2.072 -13.921 17.175 1.00 48.41 95 PHE A C 1
ATOM 704 O O . PHE A 1 95 ? -2.044 -13.392 16.070 1.00 48.41 95 PHE A O 1
ATOM 711 N N . LEU A 1 96 ? -2.759 -13.369 18.179 1.00 50.81 96 LEU A N 1
ATOM 712 C CA . LEU A 1 96 ? -3.407 -12.060 18.040 1.00 50.81 96 LEU A CA 1
ATOM 713 C C . LEU A 1 96 ? -2.458 -10.883 18.222 1.00 50.81 96 LEU A C 1
ATOM 715 O O . LEU A 1 96 ? -2.734 -9.792 17.732 1.00 50.81 96 LEU A O 1
ATOM 719 N N . ALA A 1 97 ? -1.332 -11.103 18.892 1.00 52.25 97 ALA A N 1
ATOM 720 C CA . ALA A 1 97 ? -0.347 -10.065 19.111 1.00 52.25 97 ALA A CA 1
ATOM 721 C C . ALA A 1 97 ? 0.599 -9.907 17.914 1.00 52.25 97 ALA A C 1
ATOM 723 O O . ALA A 1 97 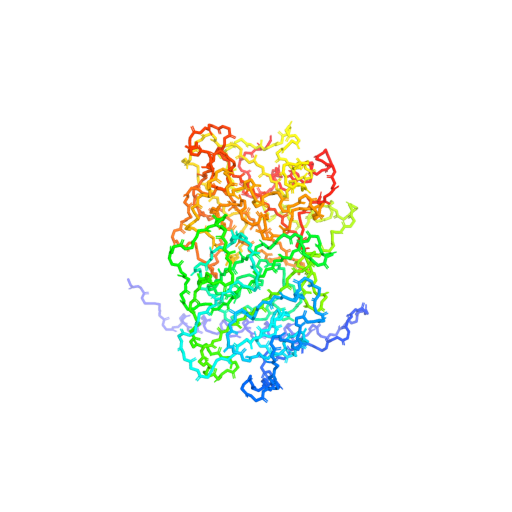? 1.609 -9.251 18.052 1.00 52.25 97 ALA A O 1
ATOM 724 N N . LEU A 1 98 ? 0.333 -10.483 16.736 1.00 56.62 98 LEU A N 1
ATOM 725 C CA . LEU A 1 98 ? 1.245 -10.340 15.587 1.00 56.62 98 LEU A CA 1
ATOM 726 C C . LEU A 1 98 ? 1.443 -8.873 15.169 1.00 56.62 98 LEU A C 1
ATOM 728 O O . LEU A 1 98 ? 2.480 -8.525 14.612 1.00 56.62 98 LEU A O 1
ATOM 732 N N . THR A 1 99 ? 0.472 -8.013 15.475 1.00 65.31 99 THR A N 1
ATOM 733 C CA . THR A 1 99 ? 0.606 -6.561 15.406 1.00 65.31 99 THR A CA 1
ATOM 734 C C . THR A 1 99 ? 0.070 -5.926 16.688 1.00 65.31 99 THR A C 1
ATOM 736 O O . THR A 1 99 ? -0.920 -6.418 17.243 1.00 65.31 99 THR A O 1
ATOM 739 N N . PRO A 1 100 ? 0.677 -4.824 17.173 1.00 75.19 100 PRO A N 1
ATOM 740 C CA . PRO A 1 100 ? 0.078 -4.018 18.228 1.00 75.19 100 PRO A CA 1
ATOM 741 C C . PRO A 1 100 ? -1.326 -3.578 17.806 1.00 75.19 100 PRO A C 1
ATOM 743 O O . PRO A 1 100 ? -1.489 -2.727 16.930 1.00 75.19 100 PRO A O 1
ATOM 746 N N . SER A 1 101 ? -2.337 -4.197 18.412 1.00 83.94 101 SER A N 1
ATOM 747 C CA . SER A 1 101 ? -3.741 -4.032 18.041 1.00 83.94 101 SER A CA 1
ATOM 748 C C . SER A 1 101 ? -4.644 -3.958 19.283 1.00 83.94 101 SER A C 1
ATOM 750 O O . SER A 1 101 ? -4.230 -4.237 20.413 1.00 83.94 101 SER A O 1
ATOM 752 N N . LEU A 1 102 ? -5.874 -3.482 19.084 1.00 89.50 102 LEU A N 1
ATOM 753 C CA . LEU A 1 102 ? -6.955 -3.556 20.055 1.00 89.50 102 LEU A CA 1
ATOM 754 C C . LEU A 1 102 ? -7.944 -4.567 19.502 1.00 89.50 102 LEU A C 1
ATOM 756 O O . LEU A 1 102 ? -8.523 -4.350 18.435 1.00 89.50 102 LEU A O 1
ATOM 760 N N . THR A 1 103 ? -8.147 -5.659 20.226 1.00 89.94 103 THR A N 1
ATOM 761 C CA . THR A 1 103 ? -9.065 -6.711 19.792 1.00 89.94 103 THR A CA 1
ATOM 762 C C . THR A 1 103 ? -10.404 -6.526 20.480 1.00 89.94 103 THR A C 1
ATOM 764 O O . THR A 1 103 ? -10.600 -6.912 21.636 1.00 89.94 103 THR A O 1
ATOM 767 N N . PHE A 1 104 ? -11.335 -5.910 19.761 1.00 92.50 104 PHE A N 1
ATOM 768 C CA . PHE A 1 104 ? -12.720 -5.753 20.184 1.00 92.50 104 PHE A CA 1
ATOM 769 C C . PHE A 1 104 ? -13.419 -7.107 20.131 1.00 92.50 104 PHE A C 1
ATOM 771 O O . PHE A 1 104 ? -13.326 -7.814 19.129 1.00 92.50 104 PHE A O 1
ATOM 778 N N . VAL A 1 105 ? -14.108 -7.472 21.212 1.00 90.56 105 VAL A N 1
ATOM 779 C CA . VAL A 1 105 ? -14.857 -8.729 21.303 1.00 90.56 105 VAL A CA 1
ATOM 780 C C . VAL A 1 105 ? -16.271 -8.438 21.747 1.00 90.56 105 VAL A C 1
ATOM 782 O O . VAL A 1 105 ? -16.509 -7.921 22.840 1.00 90.56 105 VAL A O 1
ATOM 785 N N . CYS A 1 106 ? -17.201 -8.800 20.884 1.00 89.88 106 CYS A N 1
ATOM 786 C CA . CYS A 1 106 ? -18.616 -8.593 21.080 1.00 89.88 106 CYS A CA 1
ATOM 787 C C . CYS A 1 106 ? -19.251 -9.815 21.754 1.00 89.88 106 CYS A C 1
ATOM 789 O O . CYS A 1 106 ? -18.798 -10.950 21.621 1.00 89.88 106 CYS A O 1
ATOM 791 N N . THR A 1 107 ? -20.316 -9.592 22.521 1.00 82.62 107 THR A N 1
ATOM 792 C CA . THR A 1 107 ? -21.065 -10.687 23.162 1.00 82.62 107 THR A CA 1
ATOM 793 C C . THR A 1 107 ? -22.057 -11.353 22.212 1.00 82.62 107 THR A C 1
ATOM 795 O O . THR A 1 107 ? -22.464 -12.491 22.437 1.00 82.62 107 THR A O 1
ATOM 798 N N . GLU A 1 108 ? -22.456 -10.642 21.161 1.00 79.31 108 GLU A N 1
ATOM 799 C CA . GLU A 1 108 ? -23.361 -11.104 20.113 1.00 79.31 108 GLU A CA 1
ATOM 800 C C . GLU A 1 108 ? -22.629 -11.076 18.762 1.00 79.31 108 GLU A C 1
ATOM 802 O O . GLU A 1 108 ? -21.508 -10.579 18.671 1.00 79.31 108 GLU A O 1
ATOM 807 N N . ALA A 1 109 ? -23.229 -11.668 17.730 1.00 71.94 109 ALA A N 1
ATOM 808 C CA . ALA A 1 109 ? -22.732 -11.581 16.359 1.00 71.94 109 ALA A CA 1
ATOM 809 C C . ALA A 1 109 ? -23.505 -10.506 15.578 1.00 71.94 109 ALA A C 1
ATOM 811 O O . ALA A 1 109 ? -24.642 -10.182 15.927 1.00 71.94 109 ALA A O 1
ATOM 812 N N . GLY A 1 110 ? -22.925 -10.018 14.476 1.00 77.38 110 GLY A N 1
ATOM 813 C CA . GLY A 1 110 ? -23.599 -9.102 13.547 1.00 77.38 110 GLY A CA 1
ATOM 814 C C . GLY A 1 110 ? -23.411 -7.612 13.842 1.00 77.38 110 GLY A C 1
ATOM 815 O O . GLY A 1 110 ? -24.042 -6.784 13.192 1.00 77.38 110 GLY A O 1
ATOM 816 N N . GLN A 1 111 ? -22.544 -7.259 14.790 1.00 92.25 111 GLN A N 1
ATOM 817 C CA . GLN A 1 111 ? -22.101 -5.886 15.017 1.00 92.25 111 GLN A CA 1
ATOM 818 C C . GLN A 1 111 ? -21.357 -5.379 13.785 1.00 92.25 111 GLN A C 1
ATOM 820 O O . GLN A 1 111 ? -20.703 -6.143 13.071 1.00 92.25 111 GLN A O 1
ATOM 825 N N . THR A 1 112 ? -21.449 -4.077 13.552 1.00 95.38 112 THR A N 1
ATOM 826 C CA . THR A 1 112 ? -20.820 -3.409 12.418 1.00 95.38 112 THR A CA 1
ATOM 827 C C . THR A 1 112 ? -19.684 -2.519 12.887 1.00 95.38 112 THR A C 1
ATOM 829 O O . THR A 1 112 ? -19.821 -1.819 13.890 1.00 95.38 112 THR A O 1
ATOM 832 N N . ALA A 1 113 ? -18.582 -2.530 12.145 1.00 97.44 113 ALA A N 1
ATOM 833 C CA . ALA A 1 113 ? -17.507 -1.571 12.334 1.00 97.44 113 ALA A CA 1
ATOM 834 C C . ALA A 1 113 ? -17.875 -0.230 11.684 1.00 97.44 113 ALA A C 1
ATOM 836 O O . ALA A 1 113 ? -18.395 -0.202 10.564 1.00 97.44 113 ALA A O 1
ATOM 837 N N . THR A 1 114 ? -17.559 0.867 12.364 1.00 98.25 114 THR A N 1
ATOM 838 C CA . THR A 1 114 ? -17.718 2.244 11.878 1.00 98.25 114 THR A CA 1
ATOM 839 C C . THR A 1 114 ? -16.420 3.027 12.081 1.00 98.25 114 THR A C 1
ATOM 841 O O . THR A 1 114 ? -15.671 2.727 13.014 1.00 98.25 114 THR A O 1
ATOM 844 N N . PRO A 1 115 ? -16.129 4.052 11.262 1.00 98.25 115 PRO A N 1
ATOM 845 C CA . PRO A 1 115 ? -14.982 4.922 11.473 1.00 98.25 115 PRO A CA 1
ATOM 846 C C . PRO A 1 115 ? -14.969 5.547 12.870 1.00 98.25 115 PRO A C 1
ATOM 848 O O . PRO A 1 115 ? -15.983 6.058 13.341 1.00 98.25 115 PRO A O 1
ATOM 851 N N . ILE A 1 116 ? -13.798 5.606 13.506 1.00 97.25 116 ILE A N 1
ATOM 852 C CA . ILE A 1 116 ? -13.634 6.321 14.785 1.00 97.25 116 ILE A CA 1
ATOM 853 C C . ILE A 1 116 ? -13.826 7.843 14.633 1.00 97.25 116 ILE A C 1
ATOM 855 O O . ILE A 1 116 ? -14.171 8.552 15.579 1.00 97.25 116 ILE A O 1
ATOM 859 N N . ALA A 1 117 ? -13.601 8.362 13.427 1.00 97.56 117 ALA A N 1
ATOM 860 C CA . ALA A 1 117 ? -13.730 9.760 13.047 1.00 97.56 117 ALA A CA 1
ATOM 861 C C . ALA A 1 117 ? -13.973 9.860 11.532 1.00 97.56 117 ALA A C 1
ATOM 863 O O . ALA A 1 117 ? -13.686 8.901 10.812 1.00 97.56 117 ALA A O 1
ATOM 864 N N . PRO A 1 118 ? -14.433 11.015 11.020 1.00 98.25 118 PRO A N 1
ATOM 865 C CA . PRO A 1 118 ? -14.511 11.229 9.583 1.00 98.25 118 PRO A CA 1
ATOM 866 C C . PRO A 1 118 ? -13.162 11.051 8.883 1.00 98.25 118 PRO A C 1
ATOM 868 O O . PRO A 1 118 ? -12.112 11.339 9.462 1.00 98.25 118 PRO A O 1
ATOM 871 N N . GLY A 1 119 ? -13.186 10.576 7.644 1.00 98.31 119 GLY A N 1
ATOM 872 C CA . GLY A 1 119 ? -11.975 10.299 6.880 1.00 98.31 119 GLY A CA 1
ATOM 873 C C . GLY A 1 119 ? -12.263 9.808 5.470 1.00 98.31 119 GLY A C 1
ATOM 874 O O . GLY A 1 119 ? -13.381 9.924 4.966 1.00 98.31 119 GLY A O 1
ATOM 875 N N . ARG A 1 120 ? -11.225 9.281 4.826 1.00 98.56 120 ARG A N 1
ATOM 876 C CA . ARG A 1 120 ? -11.259 8.760 3.461 1.00 98.56 120 ARG A CA 1
ATOM 877 C C . ARG A 1 120 ? -10.862 7.294 3.450 1.00 98.56 120 ARG A C 1
ATOM 879 O O . ARG A 1 120 ? -9.875 6.923 4.076 1.00 98.56 120 ARG A O 1
ATOM 886 N N . VAL A 1 121 ? -11.603 6.463 2.728 1.00 98.62 121 VAL A N 1
ATOM 887 C CA . VAL A 1 121 ? -11.232 5.055 2.529 1.00 98.62 121 VAL A CA 1
ATOM 888 C C . VAL A 1 121 ? -9.991 5.006 1.642 1.00 98.62 121 VAL A C 1
ATOM 890 O O . VAL A 1 121 ? -10.061 5.379 0.477 1.00 98.62 121 VAL A O 1
ATOM 893 N N . VAL A 1 122 ? -8.853 4.554 2.157 1.00 98.25 122 VAL A N 1
ATOM 894 C CA . VAL A 1 122 ? -7.617 4.421 1.358 1.00 98.25 122 VAL A CA 1
ATOM 895 C C . VAL A 1 122 ? -7.355 2.981 0.944 1.00 98.25 122 VAL A C 1
ATOM 897 O O . VAL A 1 122 ? -6.756 2.752 -0.098 1.00 98.25 122 VAL A O 1
ATOM 900 N N . MET A 1 123 ? -7.885 2.008 1.684 1.00 97.38 123 MET A N 1
ATOM 901 C CA . MET A 1 123 ? -7.857 0.604 1.283 1.00 97.38 123 MET A CA 1
ATOM 902 C C . MET A 1 123 ? -9.176 -0.082 1.601 1.00 97.38 123 MET A C 1
ATOM 904 O O . MET A 1 123 ? -9.766 0.129 2.662 1.00 97.38 123 MET A O 1
ATOM 908 N N . ARG A 1 124 ? -9.576 -0.969 0.696 1.00 95.88 124 ARG A N 1
ATOM 909 C CA . ARG A 1 124 ? -10.648 -1.943 0.865 1.00 95.88 124 ARG A CA 1
ATOM 910 C C . ARG A 1 124 ? -10.124 -3.265 0.332 1.00 95.88 124 ARG A C 1
ATOM 912 O O . ARG A 1 124 ? -9.804 -3.345 -0.847 1.00 95.88 124 ARG A O 1
ATOM 919 N N . VAL A 1 125 ? -10.019 -4.273 1.187 1.00 94.56 125 VAL A N 1
ATOM 920 C CA . VAL A 1 125 ? -9.367 -5.535 0.831 1.00 94.56 125 VAL A CA 1
ATOM 921 C C . VAL A 1 125 ? -10.259 -6.690 1.239 1.00 94.56 125 VAL A C 1
ATOM 923 O O . VAL A 1 125 ? -10.580 -6.844 2.411 1.00 94.56 125 VAL A O 1
ATOM 926 N N . THR A 1 126 ? -10.659 -7.505 0.268 1.00 90.31 126 THR A N 1
ATOM 927 C CA . THR A 1 126 ? -11.571 -8.645 0.459 1.00 90.31 126 THR A CA 1
ATOM 928 C C . THR A 1 126 ? -10.843 -9.984 0.577 1.00 90.31 126 THR A C 1
ATOM 930 O O . THR A 1 126 ? -11.479 -11.016 0.793 1.00 90.31 126 THR A O 1
ATOM 933 N N . GLN A 1 127 ? -9.513 -9.981 0.444 1.00 84.69 127 GLN A N 1
ATOM 934 C CA . GLN A 1 127 ? -8.703 -11.194 0.472 1.00 84.69 127 GLN A CA 1
ATOM 935 C C . GLN A 1 127 ? -8.848 -11.946 1.806 1.00 84.69 127 GLN A C 1
ATOM 937 O O . GLN A 1 127 ? -8.939 -11.352 2.882 1.00 84.69 127 GLN A O 1
ATOM 942 N N . ALA A 1 128 ? -8.813 -13.275 1.741 1.00 81.69 128 ALA A N 1
ATOM 943 C CA . ALA A 1 128 ? -8.707 -14.105 2.935 1.00 81.69 128 ALA A CA 1
ATOM 944 C C . ALA A 1 128 ? -7.320 -13.933 3.591 1.00 81.69 128 ALA A C 1
ATOM 946 O O . ALA A 1 128 ? -6.342 -13.683 2.883 1.00 81.69 128 ALA A O 1
ATOM 947 N N . PRO A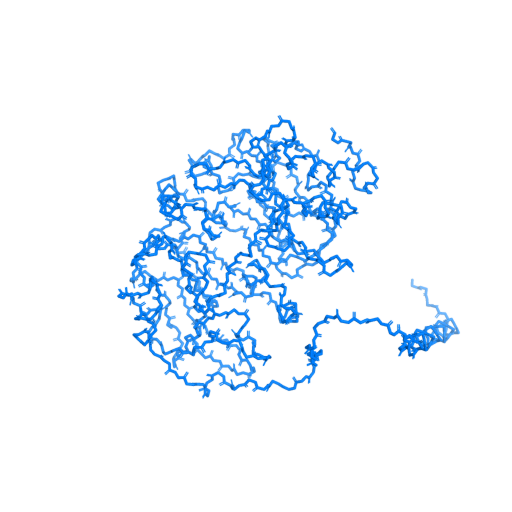 1 129 ? -7.203 -14.089 4.923 1.00 77.56 129 PRO A N 1
ATOM 948 C CA . PRO A 1 129 ? -5.914 -13.968 5.594 1.00 77.56 129 PRO A CA 1
ATOM 949 C C . PRO A 1 129 ? -4.966 -15.079 5.134 1.00 77.56 129 PRO A C 1
ATOM 951 O O . PRO A 1 129 ? -5.388 -16.222 4.927 1.00 77.56 129 PRO A O 1
ATOM 954 N N . LEU A 1 130 ? -3.673 -14.765 5.045 1.00 74.31 130 LEU A N 1
ATOM 955 C CA . LEU A 1 130 ? -2.622 -15.773 4.944 1.00 74.31 130 LEU A CA 1
ATOM 956 C C . LEU A 1 130 ? -2.770 -16.771 6.103 1.00 74.31 130 LEU A C 1
ATOM 958 O O . LEU A 1 130 ? -2.947 -16.388 7.261 1.00 74.31 130 LEU A O 1
ATOM 962 N N . ASN A 1 131 ? -2.727 -18.067 5.792 1.00 59.22 131 ASN A N 1
ATOM 963 C CA . ASN A 1 131 ? -2.878 -19.117 6.796 1.00 59.22 131 ASN A CA 1
ATOM 964 C C . ASN A 1 131 ? -1.719 -19.128 7.820 1.00 59.22 131 ASN A C 1
ATOM 966 O O . ASN A 1 131 ? -0.650 -18.552 7.614 1.00 59.22 131 ASN A O 1
ATOM 970 N N . SER A 1 132 ? -1.930 -19.829 8.938 1.00 51.16 132 SER A N 1
ATOM 971 C CA . SER A 1 132 ? -1.053 -19.844 10.121 1.00 51.16 132 SER A CA 1
ATOM 972 C C . SER A 1 132 ? 0.381 -20.343 9.890 1.00 51.16 132 SER A C 1
ATOM 974 O O . SER A 1 132 ? 1.207 -20.196 10.784 1.00 51.16 132 SER A O 1
ATOM 976 N N . PHE A 1 133 ? 0.714 -20.906 8.721 1.00 47.38 133 PHE A N 1
ATOM 977 C CA . PHE A 1 133 ? 2.051 -21.445 8.431 1.00 47.38 133 PHE A CA 1
ATOM 978 C C . PHE A 1 133 ? 3.157 -20.372 8.457 1.00 47.38 133 PHE A C 1
ATOM 980 O O . PHE A 1 133 ? 4.324 -20.702 8.628 1.00 47.38 133 PHE A O 1
ATOM 987 N N . LYS A 1 134 ? 2.808 -19.084 8.330 1.00 56.22 134 LYS A N 1
ATOM 988 C CA . LYS A 1 134 ? 3.758 -17.962 8.439 1.00 56.22 134 LYS A CA 1
ATOM 989 C C . LYS A 1 134 ? 3.696 -17.193 9.763 1.00 56.22 134 LYS A C 1
ATOM 991 O O . LYS A 1 134 ? 4.380 -16.177 9.880 1.00 56.22 134 LYS A O 1
ATOM 996 N N . ALA A 1 135 ? 2.974 -17.696 10.771 1.00 50.84 135 ALA A N 1
ATOM 997 C CA . ALA A 1 135 ? 3.113 -17.198 12.142 1.00 50.84 135 ALA A CA 1
ATOM 998 C C . ALA A 1 135 ? 4.590 -17.206 12.580 1.00 50.84 135 ALA A C 1
ATOM 1000 O O . ALA A 1 135 ? 5.047 -16.231 13.163 1.00 50.84 135 ALA A O 1
ATOM 1001 N N . ASP A 1 136 ? 5.358 -18.226 12.174 1.00 50.69 136 ASP A N 1
ATOM 1002 C CA . ASP A 1 136 ? 6.803 -18.336 12.425 1.00 50.69 136 ASP A CA 1
ATOM 1003 C C . ASP A 1 136 ? 7.620 -17.224 11.746 1.00 50.69 136 ASP A C 1
ATOM 1005 O O . ASP A 1 136 ? 8.594 -16.722 12.302 1.00 50.69 136 ASP A O 1
ATOM 1009 N N . LEU A 1 137 ? 7.223 -16.801 10.540 1.00 55.25 137 LEU A N 1
ATOM 1010 C CA . LEU A 1 137 ? 7.924 -15.752 9.796 1.00 55.25 137 LEU A CA 1
ATOM 1011 C C . LEU A 1 137 ? 7.730 -14.375 10.447 1.00 55.25 137 LEU A C 1
ATOM 1013 O O . LEU A 1 137 ? 8.652 -13.564 10.453 1.00 55.25 137 LEU A O 1
ATOM 1017 N N . ILE A 1 138 ? 6.545 -14.139 11.017 1.00 55.09 138 ILE A N 1
ATOM 1018 C CA . ILE A 1 138 ? 6.249 -12.953 11.828 1.00 55.09 138 ILE A CA 1
ATOM 1019 C C . ILE A 1 138 ? 6.947 -13.057 13.197 1.00 55.09 138 ILE A C 1
ATOM 1021 O O . ILE A 1 138 ? 7.548 -12.091 13.658 1.00 55.09 138 ILE A O 1
ATOM 1025 N N . ALA A 1 139 ? 6.943 -14.240 13.821 1.00 46.59 139 ALA A N 1
ATOM 1026 C CA . ALA A 1 139 ? 7.553 -14.485 15.130 1.00 46.59 139 ALA A CA 1
ATOM 1027 C C . ALA A 1 139 ? 9.083 -14.303 15.149 1.00 46.59 139 ALA A C 1
ATOM 1029 O O . ALA A 1 139 ? 9.646 -14.009 16.201 1.00 46.59 139 ALA A O 1
ATOM 1030 N N . ASN A 1 140 ? 9.750 -14.416 13.995 1.00 52.16 140 ASN A N 1
ATOM 1031 C CA . ASN A 1 140 ? 11.188 -14.165 13.844 1.00 52.16 140 ASN A CA 1
ATOM 1032 C C . ASN A 1 140 ? 11.553 -12.672 13.679 1.00 52.16 140 ASN A C 1
ATOM 1034 O O . ASN A 1 140 ? 12.689 -12.361 13.328 1.00 52.16 140 ASN A O 1
ATOM 1038 N N . GLY A 1 141 ? 10.612 -11.743 13.898 1.00 58.06 141 GLY A N 1
ATOM 1039 C CA . GLY A 1 141 ? 10.877 -10.297 13.919 1.00 58.06 141 GLY A CA 1
ATOM 1040 C C . GLY A 1 141 ? 11.144 -9.663 12.550 1.00 58.06 141 GLY A C 1
ATOM 1041 O O . GLY A 1 141 ? 11.665 -8.553 12.483 1.00 58.06 141 GLY A O 1
ATOM 1042 N N . ASN A 1 142 ? 10.814 -10.363 11.462 1.00 56.88 142 ASN A N 1
ATOM 1043 C CA . ASN A 1 142 ? 10.997 -9.893 10.089 1.00 56.88 142 ASN A CA 1
ATOM 1044 C C . ASN A 1 142 ? 9.630 -9.646 9.434 1.00 56.88 142 ASN A C 1
ATOM 1046 O O . ASN A 1 142 ? 9.243 -10.316 8.477 1.00 56.88 142 ASN A O 1
ATOM 1050 N N . ASP A 1 143 ? 8.849 -8.744 10.022 1.00 66.44 143 ASP A N 1
ATOM 1051 C CA . ASP A 1 143 ? 7.403 -8.610 9.856 1.00 66.44 143 ASP A CA 1
ATOM 1052 C C . ASP A 1 143 ? 6.996 -7.323 9.129 1.00 66.44 143 ASP A C 1
ATOM 1054 O O . ASP A 1 143 ? 6.055 -6.638 9.521 1.00 66.44 143 ASP A O 1
ATOM 1058 N N . GLY A 1 144 ? 7.690 -7.020 8.032 1.00 77.75 144 GLY A N 1
ATOM 1059 C CA . GLY A 1 144 ? 7.414 -5.868 7.179 1.00 77.75 144 GLY A CA 1
ATOM 1060 C C . GLY A 1 144 ? 5.929 -5.595 6.911 1.00 77.75 144 GLY A C 1
ATOM 1061 O O . GLY A 1 144 ? 5.094 -6.509 6.951 1.00 77.75 144 GLY A O 1
ATOM 1062 N N . PRO A 1 145 ? 5.559 -4.346 6.582 1.00 85.94 145 PRO A N 1
ATOM 1063 C CA . PRO A 1 145 ? 4.168 -3.898 6.607 1.00 85.94 145 PRO A CA 1
ATOM 1064 C C . PRO A 1 145 ? 3.237 -4.734 5.717 1.00 85.94 145 PRO A C 1
ATOM 1066 O O . PRO A 1 145 ? 2.086 -4.964 6.084 1.00 85.94 145 PRO A O 1
ATOM 1069 N N . TRP A 1 146 ? 3.739 -5.265 4.600 1.00 88.94 146 TRP A N 1
ATOM 1070 C CA . TRP A 1 146 ? 2.978 -6.145 3.710 1.00 88.94 146 TRP A CA 1
ATOM 1071 C C . TRP A 1 146 ? 2.735 -7.545 4.263 1.00 88.94 146 TRP A C 1
ATOM 1073 O O . TRP A 1 146 ? 1.665 -8.107 4.042 1.00 88.94 146 TRP A O 1
ATOM 1083 N N . LEU A 1 147 ? 3.694 -8.112 4.998 1.00 82.38 147 LEU A N 1
ATOM 1084 C CA . LEU A 1 147 ? 3.490 -9.408 5.637 1.00 82.38 147 LEU A CA 1
ATOM 1085 C C . LEU A 1 147 ? 2.418 -9.302 6.724 1.00 82.38 147 LEU A C 1
ATOM 1087 O O . LEU A 1 147 ? 1.527 -10.148 6.782 1.00 82.38 147 LEU A O 1
ATOM 1091 N N . ARG A 1 148 ? 2.480 -8.241 7.542 1.00 82.12 148 ARG A N 1
ATOM 1092 C CA . ARG A 1 148 ? 1.443 -7.924 8.537 1.00 82.12 148 ARG A CA 1
ATOM 1093 C C . ARG A 1 148 ? 0.082 -7.747 7.861 1.00 82.12 148 ARG A C 1
ATOM 1095 O O . ARG A 1 148 ? -0.887 -8.385 8.262 1.00 82.12 148 ARG A O 1
ATOM 1102 N N . ALA A 1 149 ? 0.028 -6.974 6.775 1.00 86.56 149 ALA A N 1
ATOM 1103 C CA . ALA A 1 149 ? -1.193 -6.762 6.000 1.00 86.56 149 ALA A CA 1
ATOM 1104 C C . ALA A 1 149 ? -1.800 -8.061 5.441 1.00 86.56 149 ALA A C 1
ATOM 1106 O O . ALA A 1 149 ? -3.022 -8.215 5.418 1.00 86.56 149 ALA A O 1
ATOM 1107 N N . GLY A 1 150 ? -0.963 -9.018 5.029 1.00 84.56 150 GLY A N 1
ATOM 1108 C CA . GLY A 1 150 ? -1.411 -10.333 4.570 1.00 84.56 150 GLY A CA 1
ATOM 1109 C C . GLY A 1 150 ? -2.110 -11.164 5.655 1.00 84.56 150 GLY A C 1
ATOM 1110 O O . GLY A 1 150 ? -2.908 -12.042 5.331 1.00 84.56 150 GLY A O 1
ATOM 1111 N N . ALA A 1 151 ? -1.874 -10.883 6.942 1.00 80.06 151 ALA A N 1
ATOM 1112 C CA . ALA A 1 151 ? -2.506 -11.584 8.063 1.00 80.06 151 ALA A CA 1
ATOM 1113 C C . ALA A 1 151 ? -3.860 -10.984 8.497 1.00 80.06 151 ALA A C 1
ATOM 1115 O O . ALA A 1 151 ? -4.598 -11.621 9.249 1.00 80.06 151 ALA A O 1
ATOM 1116 N N . TYR A 1 152 ? -4.217 -9.783 8.027 1.00 84.94 152 TYR A N 1
ATOM 1117 C CA . TYR A 1 152 ? -5.428 -9.074 8.463 1.00 84.94 152 TYR A CA 1
ATOM 1118 C C . TYR A 1 152 ? -6.742 -9.732 8.026 1.00 84.94 152 TYR A C 1
ATOM 1120 O O . TYR A 1 152 ? -7.771 -9.530 8.672 1.00 84.94 152 TYR A O 1
ATOM 1128 N N . GLY A 1 153 ? -6.724 -10.527 6.955 1.00 85.75 153 GLY A N 1
ATOM 1129 C CA . GLY A 1 153 ? -7.945 -11.017 6.311 1.00 85.75 153 GLY A CA 1
ATOM 1130 C C . GLY A 1 153 ? -8.681 -9.895 5.593 1.00 85.75 153 GLY A C 1
ATOM 1131 O O . GLY A 1 153 ? -8.010 -8.998 5.094 1.00 85.75 153 GLY A O 1
ATOM 1132 N N . PRO A 1 154 ? -10.020 -9.905 5.516 1.00 92.19 154 PRO A N 1
ATOM 1133 C CA . PRO A 1 154 ? -10.739 -8.763 4.977 1.00 92.19 154 PRO A CA 1
ATOM 1134 C C . PRO A 1 154 ? -10.582 -7.549 5.896 1.00 92.19 154 PRO A C 1
ATOM 1136 O O . PRO A 1 154 ? -10.805 -7.642 7.109 1.00 92.19 154 PRO A O 1
ATOM 1139 N N . PHE A 1 155 ? -10.189 -6.409 5.329 1.00 95.88 155 PHE A N 1
ATOM 1140 C CA . PHE A 1 155 ? -9.995 -5.181 6.092 1.00 95.88 155 PHE A CA 1
ATOM 1141 C C . PHE A 1 155 ? -10.283 -3.913 5.293 1.00 95.88 155 PHE A C 1
ATOM 1143 O O . PHE A 1 155 ? -10.268 -3.886 4.060 1.00 95.88 155 PHE A O 1
ATOM 1150 N N . VAL A 1 156 ? -10.514 -2.840 6.043 1.00 98.31 156 VAL A N 1
ATOM 1151 C CA . VAL A 1 156 ? -10.669 -1.476 5.535 1.00 98.31 156 VAL A CA 1
ATOM 1152 C C . VAL A 1 156 ? -9.651 -0.577 6.227 1.00 98.31 156 VAL A C 1
ATOM 1154 O O . VAL A 1 156 ? -9.395 -0.740 7.421 1.00 98.31 156 VAL A O 1
ATOM 1157 N N . VAL A 1 157 ? -9.086 0.380 5.492 1.00 98.31 157 VAL A N 1
ATOM 1158 C CA . VAL A 1 157 ? -8.229 1.429 6.058 1.00 98.31 157 VAL A CA 1
ATOM 1159 C C . VAL A 1 157 ? -8.825 2.794 5.774 1.00 98.31 157 VAL A C 1
ATOM 1161 O O . VAL A 1 157 ? -9.141 3.105 4.624 1.00 98.31 157 VAL A O 1
ATOM 1164 N N . ILE A 1 158 ? -8.941 3.609 6.821 1.00 98.69 158 ILE A N 1
ATOM 1165 C CA . ILE A 1 158 ? -9.424 4.986 6.747 1.00 98.69 158 ILE A CA 1
ATOM 1166 C C . ILE A 1 158 ? -8.279 5.945 7.076 1.00 98.69 158 ILE A C 1
ATOM 1168 O O . ILE A 1 158 ? -7.689 5.847 8.150 1.00 98.69 158 ILE A O 1
ATOM 1172 N N . ASP A 1 159 ? -8.001 6.888 6.178 1.00 98.25 159 ASP A N 1
ATOM 1173 C CA . ASP A 1 159 ? -7.118 8.032 6.415 1.00 98.25 159 ASP A CA 1
ATOM 1174 C C . ASP A 1 159 ? -7.954 9.218 6.921 1.00 98.25 159 ASP A C 1
ATOM 1176 O O . ASP A 1 159 ? -8.794 9.783 6.210 1.00 98.25 159 ASP A O 1
ATOM 1180 N N . HIS A 1 160 ? -7.753 9.589 8.182 1.00 97.75 160 HIS A N 1
ATOM 1181 C CA . HIS A 1 160 ? -8.433 10.710 8.830 1.00 97.75 160 HIS A CA 1
ATOM 1182 C C . HIS A 1 160 ? -7.720 12.048 8.592 1.00 97.75 160 HIS A C 1
ATOM 1184 O O . HIS A 1 160 ? -8.252 13.101 8.951 1.00 97.75 160 HIS A O 1
ATOM 1190 N N . GLY A 1 161 ? -6.536 12.039 7.974 1.00 96.81 161 GLY A N 1
ATOM 1191 C CA . GLY A 1 161 ? -5.697 13.216 7.798 1.00 96.81 161 GLY A CA 1
ATOM 1192 C C . GLY A 1 161 ? -5.149 13.765 9.125 1.00 96.81 161 GLY A C 1
ATOM 1193 O O . GLY A 1 161 ? -5.010 13.023 10.102 1.00 96.81 161 GLY A O 1
ATOM 1194 N N . PRO A 1 162 ? -4.789 15.061 9.181 1.00 96.00 162 PRO A N 1
ATOM 1195 C CA . PRO A 1 162 ? -4.251 15.676 10.390 1.00 96.00 162 PRO A CA 1
ATOM 1196 C C . PRO A 1 162 ? -5.325 15.810 11.474 1.00 96.00 162 PRO A C 1
ATOM 1198 O O . PRO A 1 162 ? -6.416 16.333 11.233 1.00 96.00 162 PRO A O 1
ATOM 1201 N N . ARG A 1 163 ? -4.994 15.410 12.702 1.00 93.69 163 ARG A N 1
ATOM 1202 C CA . ARG A 1 163 ? -5.922 15.451 13.837 1.00 93.69 163 ARG A CA 1
ATOM 1203 C C . ARG A 1 163 ? -5.185 15.608 15.162 1.00 93.69 163 ARG A C 1
ATOM 1205 O O . ARG A 1 163 ? -4.157 14.983 15.375 1.00 93.69 163 ARG A O 1
ATOM 1212 N N . ASP A 1 164 ? -5.728 16.422 16.069 1.00 88.75 164 ASP A N 1
ATOM 1213 C CA . ASP A 1 164 ? -5.249 16.570 17.456 1.00 88.75 164 ASP A CA 1
ATOM 1214 C C . ASP A 1 164 ? -3.729 16.816 17.576 1.00 88.75 164 ASP A C 1
ATOM 1216 O O . ASP A 1 164 ? -3.056 16.300 18.466 1.00 88.75 164 ASP A O 1
ATOM 1220 N N . GLY A 1 165 ? -3.172 17.610 16.653 1.00 88.88 165 GLY A N 1
ATOM 1221 C CA . GLY A 1 165 ? -1.739 17.926 16.607 1.00 88.88 165 GLY A CA 1
ATOM 1222 C C . GLY A 1 165 ? -0.846 16.840 15.992 1.00 88.88 165 GLY A C 1
ATOM 1223 O O . GLY A 1 165 ? 0.370 17.010 15.981 1.00 88.88 165 GLY A O 1
ATOM 1224 N N . VAL A 1 166 ? -1.432 15.759 15.476 1.00 94.00 166 VAL A N 1
ATOM 1225 C CA . VAL A 1 166 ? -0.784 14.718 14.665 1.00 94.00 166 VAL A CA 1
ATOM 1226 C C . VAL A 1 166 ? -0.922 15.076 13.188 1.00 94.00 166 VAL A C 1
ATOM 1228 O O . VAL A 1 166 ? -1.955 15.610 12.770 1.00 94.00 166 VAL A O 1
ATOM 1231 N N . SER A 1 167 ? 0.115 14.805 12.399 1.00 95.38 167 SER A N 1
ATOM 1232 C CA . SER A 1 167 ? 0.163 15.200 10.990 1.00 95.38 167 SER A CA 1
ATOM 1233 C C . SER A 1 167 ? -0.629 14.265 10.073 1.00 95.38 167 SER A C 1
ATOM 1235 O O . SER A 1 167 ? -1.238 14.731 9.110 1.00 95.38 167 SER A O 1
ATOM 1237 N N . ASN A 1 168 ? -0.703 12.978 10.421 1.00 96.62 168 ASN A N 1
ATOM 1238 C CA . ASN A 1 168 ? -1.605 12.009 9.810 1.00 96.62 168 ASN A CA 1
ATOM 1239 C C . ASN A 1 168 ? -2.088 10.972 10.834 1.00 96.62 168 ASN A C 1
ATOM 1241 O O . ASN A 1 168 ? -1.291 10.438 11.609 1.00 96.62 168 ASN A O 1
ATOM 1245 N N . VAL A 1 169 ? -3.387 10.673 10.812 1.00 96.75 169 VAL A N 1
ATOM 1246 C CA . VAL A 1 169 ? -3.994 9.582 11.576 1.00 96.75 169 VAL A CA 1
ATOM 1247 C C . VAL A 1 169 ? -4.698 8.634 10.615 1.00 96.75 169 VAL A C 1
ATOM 1249 O O . VAL A 1 169 ? -5.602 9.049 9.898 1.00 96.75 169 VAL A O 1
ATOM 1252 N N . SER A 1 170 ? -4.338 7.355 10.648 1.00 97.12 170 SER A N 1
ATOM 1253 C CA . SER A 1 170 ? -5.008 6.299 9.885 1.00 97.12 170 SER A CA 1
ATOM 1254 C C . SER A 1 170 ? -5.492 5.190 10.814 1.00 97.12 170 SER A C 1
ATOM 1256 O O . SER A 1 170 ? -4.839 4.893 11.814 1.00 97.12 170 SER A O 1
ATOM 1258 N N . SER A 1 171 ? -6.620 4.562 10.497 1.00 96.94 171 SER A N 1
ATOM 1259 C CA . SER A 1 171 ? -7.144 3.417 11.248 1.00 96.94 171 SER A CA 1
ATOM 1260 C C . SER A 1 171 ? -7.389 2.210 10.350 1.00 96.94 171 SER A C 1
ATOM 1262 O O . SER A 1 171 ? -7.842 2.357 9.216 1.00 96.94 171 SER A O 1
ATOM 1264 N N . ILE A 1 172 ? -7.074 1.018 10.859 1.00 96.62 172 ILE A N 1
ATOM 1265 C CA . ILE A 1 172 ? -7.269 -0.264 10.174 1.00 96.62 172 ILE A CA 1
ATOM 1266 C C . ILE A 1 172 ? -8.342 -1.053 10.923 1.00 96.62 172 ILE A C 1
ATOM 1268 O O . ILE A 1 172 ? -8.248 -1.242 12.136 1.00 96.62 172 ILE A O 1
ATOM 1272 N N . TYR A 1 173 ? -9.330 -1.545 10.181 1.00 96.75 173 TYR A N 1
ATOM 1273 C CA . TYR A 1 173 ? -10.439 -2.362 10.669 1.00 96.75 173 TYR A CA 1
ATOM 1274 C C . TYR A 1 173 ? -10.305 -3.749 10.045 1.00 96.75 173 TYR A C 1
ATOM 1276 O O . TYR A 1 173 ? -10.728 -3.950 8.907 1.00 96.75 173 TYR A O 1
ATOM 1284 N N . ALA A 1 174 ? -9.660 -4.677 10.751 1.00 93.00 174 ALA A N 1
ATOM 1285 C CA . ALA A 1 174 ? -9.246 -5.973 10.218 1.00 93.00 174 ALA A CA 1
ATOM 1286 C C . ALA A 1 174 ? -10.037 -7.159 10.784 1.00 93.00 174 ALA A C 1
ATOM 1288 O O . ALA A 1 174 ? -10.541 -7.138 11.912 1.00 93.00 174 ALA A O 1
ATOM 1289 N N . GLY A 1 175 ? -10.095 -8.231 9.992 1.00 88.56 175 GLY A N 1
ATOM 1290 C CA . GLY A 1 175 ? -10.826 -9.452 10.314 1.00 88.56 175 GLY A CA 1
ATOM 1291 C C . GLY A 1 175 ? -12.339 -9.310 10.162 1.00 88.56 175 GLY A C 1
ATOM 1292 O O . GLY A 1 175 ? -13.081 -9.940 10.915 1.00 88.56 175 GLY A O 1
ATOM 1293 N N . LEU A 1 176 ? -12.787 -8.472 9.226 1.00 93.06 176 LEU A N 1
ATOM 1294 C CA . LEU A 1 176 ? -14.203 -8.315 8.900 1.00 93.06 176 LEU A CA 1
ATOM 1295 C C . LEU A 1 176 ? -14.733 -9.591 8.226 1.00 93.06 176 LEU A C 1
ATOM 1297 O O . LEU A 1 176 ? -14.050 -10.202 7.409 1.00 93.06 176 LEU A O 1
ATOM 1301 N N . GLU A 1 177 ? -15.963 -9.985 8.550 1.00 92.12 177 GLU A N 1
ATOM 1302 C CA . GLU A 1 177 ? -16.651 -11.101 7.876 1.00 92.12 177 GLU A CA 1
ATOM 1303 C C . GLU A 1 177 ? -17.143 -10.674 6.497 1.00 92.12 177 GLU A C 1
ATOM 1305 O O . GLU A 1 177 ? -17.010 -11.388 5.507 1.00 92.12 177 GLU A O 1
ATOM 1310 N N . THR A 1 178 ? -17.721 -9.475 6.444 1.00 93.62 178 THR A N 1
ATOM 1311 C CA . THR A 1 178 ? -18.146 -8.832 5.208 1.00 93.62 178 THR A CA 1
ATOM 1312 C C . THR A 1 178 ? -17.713 -7.379 5.243 1.00 93.62 178 THR A C 1
ATOM 1314 O O . THR A 1 178 ? -17.700 -6.756 6.304 1.00 93.62 178 THR A O 1
ATOM 1317 N N . ILE A 1 179 ? -17.359 -6.851 4.079 1.00 96.31 179 ILE A N 1
ATOM 1318 C CA . ILE A 1 179 ? -17.149 -5.422 3.862 1.00 96.31 179 ILE A CA 1
ATOM 1319 C C . ILE A 1 179 ? -18.396 -4.886 3.172 1.00 96.31 179 ILE A C 1
ATOM 1321 O O . ILE A 1 179 ? -18.954 -5.573 2.311 1.00 96.31 179 ILE A O 1
ATOM 1325 N N . ASP A 1 180 ? -18.816 -3.677 3.540 1.00 96.62 180 ASP A N 1
ATOM 1326 C CA . ASP A 1 180 ? -19.930 -3.005 2.876 1.00 96.62 180 ASP A CA 1
ATOM 1327 C C . ASP A 1 180 ? -19.672 -2.952 1.348 1.00 96.62 180 ASP A C 1
ATOM 1329 O O . ASP A 1 180 ? -18.613 -2.479 0.912 1.00 96.62 180 ASP A O 1
ATOM 1333 N N . PRO A 1 181 ? -20.574 -3.508 0.516 1.00 94.31 181 PRO A N 1
ATOM 1334 C CA . PRO A 1 181 ? -20.390 -3.551 -0.931 1.00 94.31 181 PRO A CA 1
ATOM 1335 C C . PRO A 1 181 ? -20.412 -2.166 -1.584 1.00 94.31 181 PRO A C 1
ATOM 1337 O O . PRO A 1 181 ? -19.861 -2.029 -2.674 1.00 94.31 181 PRO A O 1
ATOM 1340 N N . ASP A 1 182 ? -21.010 -1.163 -0.935 1.00 94.62 182 ASP A N 1
ATOM 1341 C CA . ASP A 1 182 ? -21.078 0.206 -1.445 1.00 94.62 182 ASP A CA 1
ATOM 1342 C C . ASP A 1 182 ? -19.837 1.032 -1.059 1.00 94.62 182 ASP A C 1
ATOM 1344 O O . ASP A 1 182 ? -19.679 2.167 -1.514 1.00 94.62 182 ASP A O 1
ATOM 1348 N N . LEU A 1 183 ? -18.935 0.467 -0.246 1.00 96.44 183 LEU A N 1
ATOM 1349 C CA . LEU A 1 183 ? -17.697 1.121 0.151 1.00 96.44 183 LEU A CA 1
ATOM 1350 C C . LEU A 1 183 ? -16.699 1.159 -1.014 1.00 96.44 183 LEU A C 1
ATOM 1352 O O . LEU A 1 183 ? -16.274 0.119 -1.521 1.00 96.44 183 LEU A O 1
ATOM 1356 N N . ALA A 1 184 ? -16.259 2.357 -1.387 1.00 96.00 184 ALA A N 1
ATOM 1357 C CA . ALA A 1 184 ? -15.271 2.575 -2.439 1.00 96.00 184 ALA A CA 1
ATOM 1358 C C . ALA A 1 184 ? -14.008 3.259 -1.902 1.00 96.00 184 ALA A C 1
ATOM 1360 O O . ALA A 1 184 ? -14.062 4.070 -0.980 1.00 96.00 184 ALA A O 1
ATOM 1361 N N . VAL A 1 185 ? -12.854 2.976 -2.507 1.00 97.44 185 VAL A N 1
ATOM 1362 C CA . VAL A 1 185 ? -11.624 3.729 -2.218 1.00 97.44 185 VAL A CA 1
ATOM 1363 C C . VAL A 1 185 ? -11.783 5.197 -2.647 1.00 97.44 185 VAL A C 1
ATOM 1365 O O . VAL A 1 185 ? -12.461 5.509 -3.622 1.00 97.44 185 VAL A O 1
ATOM 1368 N N . GLY A 1 186 ? -11.201 6.119 -1.884 1.00 97.94 186 GLY A N 1
ATOM 1369 C CA . GLY A 1 186 ? -11.383 7.569 -1.998 1.00 97.94 186 GLY A CA 1
ATOM 1370 C C . GLY A 1 186 ? -12.663 8.114 -1.343 1.00 97.94 186 GLY A C 1
ATOM 1371 O O . GLY A 1 186 ? -12.733 9.307 -1.033 1.00 97.94 186 GLY A O 1
ATOM 1372 N N . GLN A 1 187 ? -13.661 7.269 -1.068 1.00 98.00 187 GLN A N 1
ATOM 1373 C CA . GLN A 1 187 ? -14.938 7.693 -0.491 1.00 98.00 187 GLN A CA 1
ATOM 1374 C C . GLN A 1 187 ? -14.749 8.393 0.861 1.00 98.00 187 GLN A C 1
ATOM 1376 O O . GLN A 1 187 ? -13.992 7.933 1.718 1.00 98.00 187 GLN A O 1
ATOM 1381 N N . PHE A 1 188 ? -15.472 9.498 1.064 1.00 98.50 188 PHE A N 1
ATOM 1382 C CA . PHE A 1 188 ? -15.623 10.107 2.384 1.00 98.50 188 PHE A CA 1
ATOM 1383 C C . PHE A 1 188 ? -16.564 9.275 3.250 1.00 98.50 188 PHE A C 1
ATOM 1385 O O . PHE A 1 188 ? -17.677 8.959 2.830 1.00 98.50 188 PHE A O 1
ATOM 1392 N N . VAL A 1 189 ? -16.136 8.987 4.472 1.00 98.62 189 VAL A N 1
ATOM 1393 C CA . VAL A 1 189 ? -16.919 8.251 5.465 1.00 98.62 189 VAL A CA 1
ATOM 1394 C C . VAL A 1 189 ? -16.893 8.988 6.797 1.00 98.62 189 VAL A C 1
ATOM 1396 O O . VAL A 1 189 ? -15.944 9.713 7.101 1.00 98.62 189 VAL A O 1
ATOM 1399 N N . ASP A 1 190 ? -17.935 8.802 7.597 1.00 98.19 190 ASP A N 1
ATOM 1400 C CA . ASP A 1 190 ? -18.079 9.368 8.938 1.00 98.19 190 ASP A CA 1
ATOM 1401 C C . ASP A 1 190 ? -18.391 8.285 9.976 1.00 98.19 190 ASP A C 1
ATOM 1403 O O . ASP A 1 190 ? -18.450 7.102 9.659 1.00 98.19 190 ASP A O 1
ATOM 1407 N N . THR A 1 191 ? -18.588 8.685 11.231 1.00 97.69 191 THR A N 1
ATOM 1408 C CA . THR A 1 191 ? -18.807 7.767 12.358 1.00 97.69 191 THR A CA 1
ATOM 1409 C C . THR A 1 191 ? -20.121 6.984 12.291 1.00 97.69 191 THR A C 1
ATOM 1411 O O . THR A 1 191 ? -20.337 6.112 13.124 1.00 97.69 191 THR A O 1
ATOM 1414 N N . GLU A 1 192 ? -21.013 7.299 11.350 1.00 97.06 192 GLU A N 1
ATOM 1415 C CA . GLU A 1 192 ? -22.271 6.571 11.128 1.00 97.06 192 GLU A CA 1
ATOM 1416 C C . GLU A 1 192 ? -22.181 5.631 9.916 1.00 97.06 192 GLU A C 1
ATOM 1418 O O . GLU A 1 192 ? -23.059 4.791 9.703 1.00 97.06 192 GLU A O 1
ATOM 1423 N N . THR A 1 193 ? -21.114 5.743 9.124 1.00 98.38 193 THR A N 1
ATOM 1424 C CA . THR A 1 193 ? -20.911 4.925 7.932 1.00 98.38 193 THR A CA 1
ATOM 1425 C C . THR A 1 193 ? -20.512 3.502 8.315 1.00 98.38 193 THR A C 1
ATOM 1427 O O . THR A 1 193 ? -19.533 3.287 9.028 1.00 98.38 193 THR A O 1
ATOM 1430 N N . THR A 1 194 ? -21.244 2.511 7.808 1.00 98.00 194 THR A N 1
ATOM 1431 C CA . THR A 1 194 ? -20.897 1.097 7.999 1.00 98.00 194 THR A CA 1
ATOM 1432 C C . THR A 1 194 ? -19.704 0.725 7.120 1.00 98.00 194 THR A C 1
ATOM 1434 O O . THR A 1 194 ? -19.710 0.975 5.921 1.00 98.00 194 THR A O 1
ATOM 1437 N N . LEU A 1 195 ? -18.671 0.125 7.715 1.00 98.12 195 LEU A N 1
ATOM 1438 C CA . LEU A 1 195 ? -17.511 -0.395 6.976 1.00 98.12 195 LEU A CA 1
ATOM 1439 C C . LEU A 1 195 ? -17.661 -1.880 6.647 1.00 98.12 195 LEU A C 1
ATOM 1441 O O . LEU A 1 195 ? -17.175 -2.355 5.623 1.00 98.12 195 LEU A O 1
ATOM 1445 N N . GLY A 1 196 ? -18.315 -2.624 7.533 1.00 96.56 196 GLY A N 1
ATOM 1446 C CA . GLY A 1 196 ? -18.451 -4.067 7.424 1.00 96.56 196 GLY A CA 1
ATOM 1447 C C . GLY A 1 196 ? -18.970 -4.701 8.706 1.00 96.56 196 GLY A C 1
ATOM 1448 O O . GLY A 1 196 ? -19.107 -4.033 9.734 1.00 96.56 196 GLY A O 1
ATOM 1449 N N . SER A 1 197 ? -19.257 -5.998 8.649 1.00 95.19 197 SER A N 1
ATOM 1450 C CA . SER A 1 197 ? -19.751 -6.777 9.787 1.00 95.19 197 SER A CA 1
ATOM 1451 C C . SER A 1 197 ? -18.643 -7.583 10.456 1.00 95.19 197 SER A C 1
ATOM 1453 O O . SER A 1 197 ? -17.770 -8.137 9.786 1.00 95.19 197 SER A O 1
ATOM 1455 N N . LEU A 1 198 ? -18.737 -7.746 11.771 1.00 93.31 198 LEU A N 1
ATOM 1456 C CA . LEU A 1 198 ? -17.862 -8.618 12.544 1.00 93.31 198 LEU A CA 1
ATOM 1457 C C . LEU A 1 198 ? -18.384 -10.063 12.519 1.00 93.31 198 LEU A C 1
ATOM 1459 O O . LEU A 1 198 ? -19.573 -10.317 12.737 1.00 93.31 198 LEU A O 1
ATOM 1463 N N . GLY A 1 199 ? -17.472 -11.005 12.285 1.00 87.44 199 GLY A N 1
ATOM 1464 C CA . GLY A 1 199 ? -17.736 -12.446 12.261 1.00 87.44 199 GLY A CA 1
ATOM 1465 C C . GLY A 1 199 ? -17.191 -13.176 13.477 1.00 87.44 199 GLY A C 1
ATOM 1466 O O . GLY A 1 199 ? -16.532 -12.593 14.343 1.00 87.44 199 GLY A O 1
ATOM 1467 N N . ALA A 1 200 ? -17.466 -14.477 13.537 1.00 85.12 200 ALA A N 1
ATOM 1468 C CA . ALA A 1 200 ? -16.828 -15.348 14.512 1.00 85.12 200 ALA A CA 1
ATOM 1469 C C . ALA A 1 200 ? -15.417 -15.722 14.036 1.00 85.12 200 ALA A C 1
ATOM 1471 O O . ALA A 1 200 ? -15.226 -16.087 12.878 1.00 85.12 200 ALA A O 1
ATOM 1472 N N . ARG A 1 201 ? -14.425 -15.658 14.925 1.00 80.06 201 ARG A N 1
ATOM 1473 C CA . ARG A 1 201 ? -13.027 -15.988 14.617 1.00 80.06 201 ARG A CA 1
ATOM 1474 C C . ARG A 1 201 ? -12.487 -16.982 15.636 1.00 80.06 201 ARG A C 1
ATOM 1476 O O . ARG A 1 201 ? -12.767 -16.882 16.828 1.00 80.06 201 ARG A O 1
ATOM 1483 N N . MET A 1 202 ? -11.707 -17.946 15.151 1.00 75.94 202 MET A N 1
ATOM 1484 C CA . MET A 1 202 ? -10.915 -18.818 16.016 1.00 75.94 202 MET A CA 1
ATOM 1485 C C . MET A 1 202 ? -9.679 -18.059 16.483 1.00 75.94 202 MET A C 1
ATOM 1487 O O . MET A 1 202 ? -8.898 -17.577 15.665 1.00 75.94 202 MET A O 1
ATOM 1491 N N . ILE A 1 203 ? -9.504 -17.967 17.793 1.00 72.12 203 ILE A N 1
ATOM 1492 C CA . ILE A 1 203 ? -8.446 -17.210 18.448 1.00 72.12 203 ILE A CA 1
ATOM 1493 C C . ILE A 1 203 ? -7.861 -18.086 19.544 1.00 72.12 203 ILE A C 1
ATOM 1495 O O . ILE A 1 203 ? -8.574 -18.437 20.473 1.00 72.12 203 ILE A O 1
ATOM 1499 N N . ASN A 1 204 ? -6.583 -18.463 19.449 1.00 68.25 204 ASN A N 1
ATOM 1500 C CA . ASN A 1 204 ? -5.930 -19.338 20.436 1.00 68.25 204 ASN A CA 1
ATOM 1501 C C . ASN A 1 204 ? -6.771 -20.598 20.760 1.00 68.25 204 ASN A C 1
ATOM 1503 O O . ASN A 1 204 ? -6.948 -20.969 21.914 1.00 68.25 204 ASN A O 1
ATOM 1507 N N . ALA A 1 205 ? -7.321 -21.233 19.713 1.00 70.19 205 ALA A N 1
ATOM 1508 C CA . ALA A 1 205 ? -8.239 -22.380 19.780 1.00 70.19 205 ALA A CA 1
ATOM 1509 C C . ALA A 1 205 ? -9.614 -22.126 20.445 1.00 70.19 205 ALA A C 1
ATOM 1511 O O . ALA A 1 205 ? -10.382 -23.068 20.647 1.00 70.19 205 ALA A O 1
ATOM 1512 N N . GLU A 1 206 ? -9.975 -20.870 20.695 1.00 75.06 206 GLU A N 1
ATOM 1513 C CA . GLU A 1 206 ? -11.278 -20.441 21.199 1.00 75.06 206 GLU A CA 1
ATOM 1514 C C . GLU A 1 206 ? -12.117 -19.806 20.082 1.00 75.06 206 GLU A C 1
ATOM 1516 O O . GLU A 1 206 ? -11.630 -18.962 19.329 1.00 75.06 206 GLU A O 1
ATOM 1521 N N . LEU A 1 207 ? -13.385 -20.210 19.951 1.00 82.44 207 LEU A N 1
ATOM 1522 C CA . LEU A 1 207 ? -14.312 -19.559 19.025 1.00 82.44 207 LEU A CA 1
ATOM 1523 C C . LEU A 1 207 ? -14.874 -18.304 19.687 1.00 82.44 207 LEU A C 1
ATOM 1525 O O . LEU A 1 207 ? -15.662 -18.395 20.629 1.00 82.44 207 LEU A O 1
ATOM 1529 N N . VAL A 1 208 ? -14.508 -17.143 19.157 1.00 82.75 208 VAL A N 1
ATOM 1530 C CA . VAL A 1 208 ? -14.984 -15.854 19.648 1.00 82.75 208 VAL A CA 1
ATOM 1531 C C . VAL A 1 208 ? -15.952 -15.259 18.643 1.00 82.75 208 VAL A C 1
ATOM 1533 O O . VAL A 1 208 ? -15.613 -15.080 17.475 1.00 82.75 208 VAL A O 1
ATOM 1536 N N . ASN A 1 209 ? -17.166 -14.951 19.094 1.00 82.25 209 ASN A N 1
ATOM 1537 C CA . ASN A 1 209 ? -18.182 -14.318 18.261 1.00 82.25 209 ASN A CA 1
ATOM 1538 C C . ASN A 1 209 ? -17.908 -12.814 18.154 1.00 82.25 209 ASN A C 1
ATOM 1540 O O . ASN A 1 209 ? -17.655 -12.173 19.166 1.00 82.25 209 ASN A O 1
ATOM 1544 N N . GLY A 1 210 ? -17.980 -12.262 16.943 1.00 86.12 210 GLY A N 1
ATOM 1545 C CA . GLY A 1 210 ? -17.911 -10.821 16.711 1.00 86.12 210 GLY A CA 1
ATOM 1546 C C . GLY A 1 210 ? -16.577 -10.206 17.139 1.00 86.12 210 GLY A C 1
ATOM 1547 O O . GLY A 1 210 ? -16.500 -9.547 18.175 1.00 86.12 210 GLY A O 1
ATOM 1548 N N . VAL A 1 211 ? -15.528 -10.412 16.341 1.00 88.88 211 VAL A N 1
ATOM 1549 C CA . VAL A 1 211 ? -14.188 -9.875 16.629 1.00 88.88 211 VAL A CA 1
ATOM 1550 C C . VAL A 1 211 ? -13.753 -8.856 15.589 1.00 88.88 211 VAL A C 1
ATOM 1552 O O . VAL A 1 211 ? -13.812 -9.135 14.395 1.00 88.88 211 VAL A O 1
ATOM 1555 N N . LEU A 1 212 ? -13.233 -7.722 16.057 1.00 92.69 212 LEU A N 1
ATOM 1556 C CA . LEU A 1 212 ? -12.539 -6.736 15.232 1.00 92.69 212 LEU A CA 1
ATOM 1557 C C . LEU A 1 212 ? -11.120 -6.536 15.765 1.00 92.69 212 LEU A C 1
ATOM 1559 O O . LEU A 1 212 ? -10.937 -6.171 16.926 1.00 92.69 212 LEU A O 1
ATOM 1563 N N . SER A 1 213 ? -10.130 -6.740 14.898 1.00 90.94 213 SER A N 1
ATOM 1564 C CA . SER A 1 213 ? -8.751 -6.326 15.157 1.00 90.94 213 SER A CA 1
ATOM 1565 C C . SER A 1 213 ? -8.599 -4.890 14.664 1.00 90.94 213 SER A C 1
ATOM 1567 O O . SER A 1 213 ? -8.751 -4.625 13.472 1.00 90.94 213 SER A O 1
ATOM 1569 N N . PHE A 1 214 ? -8.357 -3.958 15.579 1.00 93.44 214 PHE A N 1
ATOM 1570 C CA . PHE A 1 214 ? -8.290 -2.534 15.278 1.00 93.44 214 PHE A CA 1
ATOM 1571 C C . PHE A 1 214 ? -6.876 -1.995 15.495 1.00 93.44 214 PHE A C 1
ATOM 1573 O O . PHE A 1 214 ? -6.300 -2.164 16.572 1.00 93.44 214 PHE A O 1
ATOM 1580 N N . GLU A 1 215 ? -6.344 -1.293 14.496 1.00 92.38 215 GLU A N 1
ATOM 1581 C CA . GLU A 1 215 ? -5.078 -0.567 14.608 1.00 92.38 215 GLU A CA 1
ATOM 1582 C C . GLU A 1 215 ? -5.291 0.932 14.394 1.00 92.38 215 GLU A C 1
ATOM 1584 O O . GLU A 1 215 ? -6.057 1.347 13.526 1.00 92.38 215 GLU A O 1
ATOM 1589 N N . LEU A 1 216 ? -4.567 1.748 15.160 1.00 92.12 216 LEU A N 1
ATOM 1590 C CA . LEU A 1 216 ? -4.476 3.190 14.965 1.00 92.12 216 LEU A CA 1
ATOM 1591 C C . LEU A 1 216 ? -3.019 3.562 14.723 1.00 92.12 216 LEU A C 1
ATOM 1593 O O . LEU A 1 216 ? -2.115 3.162 15.462 1.00 92.12 216 LEU A O 1
ATOM 1597 N N . ILE A 1 217 ? -2.821 4.351 13.682 1.00 93.31 217 ILE A N 1
ATOM 1598 C CA . ILE A 1 217 ? -1.531 4.762 13.164 1.00 93.31 217 ILE A CA 1
ATOM 1599 C C . ILE A 1 217 ? -1.477 6.278 13.252 1.00 93.31 217 ILE A C 1
ATOM 1601 O O . ILE A 1 217 ? -2.354 6.964 12.735 1.00 93.31 217 ILE A O 1
ATOM 1605 N N . THR A 1 218 ? -0.436 6.794 13.891 1.00 93.31 218 THR A N 1
ATOM 1606 C CA . THR A 1 218 ? -0.165 8.228 14.011 1.00 93.31 218 THR A CA 1
ATOM 1607 C C . THR A 1 218 ? 1.212 8.504 13.449 1.00 93.31 218 THR A C 1
ATOM 1609 O O . THR A 1 218 ? 2.179 7.947 13.970 1.00 93.31 218 THR A 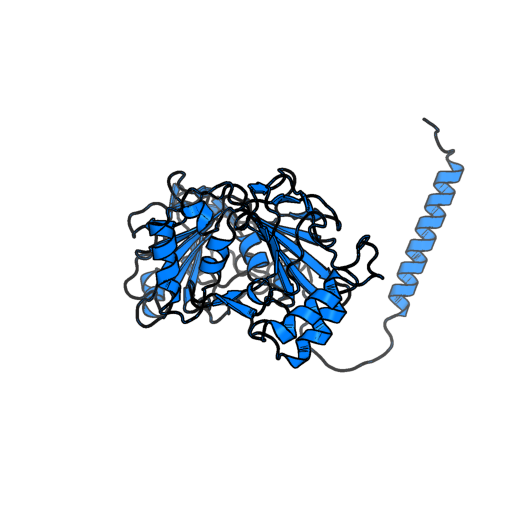O 1
ATOM 1612 N N . ASP A 1 219 ? 1.308 9.338 12.416 1.00 92.31 219 ASP A N 1
ATOM 1613 C CA . ASP A 1 219 ? 2.577 9.659 11.749 1.00 92.31 219 ASP A CA 1
ATOM 1614 C C . ASP A 1 219 ? 3.381 8.379 11.424 1.00 92.31 219 ASP A C 1
ATOM 1616 O O . ASP A 1 219 ? 4.530 8.213 11.839 1.00 92.31 219 ASP A O 1
ATOM 1620 N N . ASP A 1 220 ? 2.721 7.419 10.761 1.00 88.44 220 ASP A N 1
ATOM 1621 C CA . ASP A 1 220 ? 3.280 6.112 10.372 1.00 88.44 220 ASP A CA 1
ATOM 1622 C C . ASP A 1 220 ? 3.813 5.236 11.524 1.00 88.44 220 ASP A C 1
ATOM 1624 O O . ASP A 1 220 ? 4.556 4.273 11.321 1.00 88.44 220 ASP A O 1
ATOM 1628 N N . THR A 1 221 ? 3.386 5.535 12.749 1.00 88.94 221 THR A N 1
ATOM 1629 C CA . THR A 1 221 ? 3.706 4.764 13.949 1.00 88.94 221 THR A CA 1
ATOM 1630 C C . THR A 1 221 ? 2.424 4.196 14.537 1.00 88.94 221 THR A C 1
ATOM 1632 O O . THR A 1 221 ? 1.503 4.948 14.866 1.00 88.94 221 THR A O 1
ATOM 1635 N N . ARG A 1 222 ? 2.353 2.873 14.693 1.00 86.75 222 ARG A N 1
ATOM 1636 C CA . ARG A 1 222 ? 1.248 2.224 15.401 1.00 86.75 222 ARG A CA 1
ATOM 1637 C C . ARG A 1 222 ? 1.255 2.640 16.862 1.00 86.75 222 ARG A C 1
ATOM 1639 O O . ARG A 1 222 ? 2.301 2.934 17.456 1.00 86.75 222 ARG A O 1
ATOM 1646 N N . PHE A 1 223 ? 0.086 2.624 17.486 1.00 80.38 223 PHE A N 1
ATOM 1647 C CA . PHE A 1 223 ? 0.044 2.716 18.936 1.00 80.38 223 PHE A CA 1
ATOM 1648 C C . PHE A 1 223 ? 0.905 1.598 19.560 1.00 80.38 223 PHE A C 1
ATOM 1650 O O . PHE A 1 223 ? 0.986 0.489 19.044 1.00 80.38 223 PHE A O 1
ATOM 1657 N N . GLY A 1 224 ? 1.589 1.895 20.667 1.00 72.25 224 GLY A N 1
ATOM 1658 C CA . GLY A 1 224 ? 2.632 1.005 21.203 1.00 72.25 224 GLY A CA 1
ATOM 1659 C C . GLY A 1 224 ? 4.047 1.316 20.694 1.00 72.25 224 GLY A C 1
ATOM 1660 O O . GLY A 1 224 ? 4.999 0.741 21.205 1.00 72.25 224 GLY A O 1
ATOM 1661 N N . SER A 1 225 ? 4.204 2.314 19.814 1.00 75.06 225 SER A N 1
ATOM 1662 C CA . SER A 1 225 ? 5.494 2.802 19.282 1.00 75.06 225 SER A CA 1
ATOM 1663 C C . SER A 1 225 ? 6.177 1.869 18.273 1.00 75.06 225 SER A C 1
ATOM 1665 O O . SER A 1 225 ? 7.386 1.969 18.081 1.00 75.06 225 SER A O 1
ATOM 1667 N N . ASP A 1 226 ? 5.416 0.992 17.617 1.00 79.94 226 ASP A N 1
ATOM 1668 C CA . ASP A 1 226 ? 5.901 0.158 16.511 1.00 79.94 226 ASP A CA 1
ATOM 1669 C C . ASP A 1 226 ? 5.794 0.932 15.181 1.00 79.94 226 ASP A C 1
ATOM 1671 O O . ASP A 1 226 ? 4.681 1.274 14.762 1.00 79.94 226 ASP A O 1
ATOM 1675 N N . PRO A 1 227 ? 6.911 1.268 14.512 1.00 86.44 227 PRO A N 1
ATOM 1676 C CA . PRO A 1 227 ? 6.860 1.933 13.215 1.00 86.44 227 PRO A CA 1
ATOM 1677 C C . PRO A 1 227 ? 6.298 0.992 12.139 1.00 86.44 227 PRO A C 1
ATOM 1679 O O . PRO A 1 227 ? 6.646 -0.186 12.078 1.00 86.44 227 PRO A O 1
ATOM 1682 N N . ILE A 1 228 ? 5.460 1.514 11.236 1.00 87.31 228 ILE A N 1
ATOM 1683 C CA . ILE A 1 228 ? 4.977 0.737 10.078 1.00 87.31 228 ILE A CA 1
ATOM 1684 C C . ILE A 1 228 ? 6.113 0.419 9.121 1.00 87.31 228 ILE A C 1
ATOM 1686 O O . ILE A 1 228 ? 6.194 -0.689 8.599 1.00 87.31 228 ILE A O 1
ATOM 1690 N N . ARG A 1 229 ? 6.964 1.414 8.876 1.00 86.44 229 ARG A N 1
ATOM 1691 C CA . ARG A 1 229 ? 8.114 1.320 7.984 1.00 86.44 229 ARG A CA 1
ATOM 1692 C C . ARG A 1 229 ? 9.370 1.592 8.794 1.00 86.44 229 ARG A C 1
ATOM 1694 O O . ARG A 1 229 ? 9.463 2.637 9.440 1.00 86.44 229 ARG A O 1
ATOM 1701 N N . GLN A 1 230 ? 10.354 0.702 8.716 1.00 84.31 230 GLN A N 1
ATOM 1702 C CA . GLN A 1 230 ? 11.644 0.901 9.378 1.00 84.31 230 GLN A CA 1
ATOM 1703 C C . GLN A 1 230 ? 12.355 2.155 8.858 1.00 84.31 230 GLN A C 1
ATOM 1705 O O . GLN A 1 230 ? 12.065 2.649 7.765 1.00 84.31 230 GLN A O 1
ATOM 1710 N N . SER A 1 231 ? 13.290 2.708 9.631 1.00 85.06 231 SER A N 1
ATOM 1711 C CA . SER A 1 231 ? 14.151 3.781 9.110 1.00 85.06 231 SER A CA 1
ATOM 1712 C C . SER A 1 231 ? 14.989 3.251 7.940 1.00 85.06 231 SER A C 1
ATOM 1714 O O . SER A 1 231 ? 15.458 2.115 8.017 1.00 85.06 231 SER A O 1
ATOM 1716 N N . PRO A 1 232 ? 15.202 4.034 6.866 1.00 86.69 232 PRO A N 1
ATOM 1717 C CA . PRO A 1 232 ? 16.053 3.586 5.773 1.00 86.69 232 PRO A CA 1
ATOM 1718 C C . PRO A 1 232 ? 17.499 3.379 6.242 1.00 86.69 232 PRO A C 1
ATOM 1720 O O . PRO A 1 232 ? 17.977 4.134 7.100 1.00 86.69 232 PRO A O 1
ATOM 1723 N N . PRO A 1 233 ? 18.209 2.379 5.689 1.00 87.50 233 PRO A N 1
ATOM 1724 C CA . PRO A 1 233 ? 19.635 2.231 5.932 1.00 87.50 233 PRO A CA 1
ATOM 1725 C C . PRO A 1 233 ? 20.397 3.451 5.381 1.00 87.50 233 PRO A C 1
ATOM 1727 O O . PRO A 1 233 ? 19.888 4.169 4.517 1.00 87.50 233 PRO A O 1
ATOM 1730 N N . PRO A 1 234 ? 21.621 3.722 5.865 1.00 92.25 234 PRO A N 1
ATOM 1731 C CA . PRO A 1 234 ? 22.442 4.778 5.286 1.00 92.25 234 PRO A CA 1
ATOM 1732 C C . PRO A 1 234 ? 22.790 4.446 3.829 1.00 92.25 234 PRO A C 1
ATOM 1734 O O . PRO A 1 234 ? 23.029 3.287 3.500 1.00 92.25 234 PRO A O 1
ATOM 1737 N N . ALA A 1 235 ? 22.918 5.474 2.986 1.00 93.50 235 ALA A N 1
ATOM 1738 C CA . ALA A 1 235 ? 23.192 5.328 1.549 1.00 93.50 235 ALA A CA 1
ATOM 1739 C C . ALA A 1 235 ? 24.427 4.465 1.214 1.00 93.50 235 ALA A C 1
ATOM 1741 O O . ALA A 1 235 ? 24.507 3.836 0.163 1.00 93.50 235 ALA A O 1
ATOM 1742 N N . SER A 1 236 ? 25.397 4.377 2.131 1.00 95.25 236 SER A N 1
ATOM 1743 C CA . SER A 1 236 ? 26.568 3.505 1.982 1.00 95.25 236 SER A CA 1
ATOM 1744 C C . SER A 1 236 ? 26.235 2.010 1.902 1.00 95.25 236 SER A C 1
ATOM 1746 O O . SER A 1 236 ? 27.069 1.242 1.433 1.00 95.25 236 SER A O 1
ATOM 1748 N N . GLU A 1 237 ? 25.058 1.588 2.369 1.00 94.56 237 GLU A N 1
ATOM 1749 C CA . GLU A 1 237 ? 24.611 0.192 2.316 1.00 94.56 237 GLU A CA 1
ATOM 1750 C C . GLU A 1 237 ? 23.990 -0.184 0.968 1.00 94.56 237 GLU A C 1
ATOM 1752 O O . GLU A 1 237 ? 23.985 -1.361 0.614 1.00 94.56 237 GLU A O 1
ATOM 1757 N N . SER A 1 238 ? 23.499 0.786 0.194 1.00 95.50 238 SER A N 1
ATOM 1758 C CA . SER A 1 238 ? 22.742 0.531 -1.036 1.00 95.50 238 SER A CA 1
ATOM 1759 C C . SER A 1 238 ? 23.499 -0.325 -2.069 1.00 95.50 238 SER A C 1
ATOM 1761 O O . SER A 1 238 ? 22.903 -1.281 -2.566 1.00 95.50 238 SER A O 1
ATOM 1763 N N . PRO A 1 239 ? 24.814 -0.130 -2.324 1.00 96.06 239 PRO A N 1
ATOM 1764 C CA . PRO A 1 239 ? 25.583 -1.033 -3.189 1.00 96.06 239 PRO A CA 1
ATOM 1765 C C . PRO A 1 239 ? 25.664 -2.477 -2.676 1.00 96.06 239 PRO A C 1
ATOM 1767 O O . PRO A 1 239 ? 25.624 -3.417 -3.465 1.00 96.06 239 PRO A O 1
ATOM 1770 N N . ARG A 1 240 ? 25.761 -2.678 -1.352 1.00 94.25 240 ARG A N 1
ATOM 1771 C CA . ARG A 1 240 ? 25.775 -4.022 -0.754 1.00 94.25 240 ARG A CA 1
ATOM 1772 C C . ARG A 1 240 ? 24.414 -4.699 -0.911 1.00 94.25 240 ARG A C 1
ATOM 1774 O O . ARG A 1 240 ? 24.369 -5.887 -1.211 1.00 94.25 240 ARG A O 1
ATOM 1781 N N . LEU A 1 241 ? 23.325 -3.956 -0.706 1.00 92.56 241 LEU A N 1
ATOM 1782 C CA . LEU A 1 241 ? 21.962 -4.466 -0.877 1.00 92.56 241 LEU A CA 1
ATOM 1783 C C . LEU A 1 241 ? 21.652 -4.794 -2.343 1.00 92.56 241 LEU A C 1
ATOM 1785 O O . LEU A 1 241 ? 20.982 -5.786 -2.597 1.00 92.56 241 LEU A O 1
ATOM 1789 N N . ALA A 1 242 ? 22.168 -4.015 -3.298 1.00 94.06 242 ALA A N 1
ATOM 1790 C CA . ALA A 1 242 ? 22.059 -4.334 -4.720 1.00 94.06 242 ALA A CA 1
ATOM 1791 C C . ALA A 1 242 ? 22.803 -5.635 -5.065 1.00 94.06 242 ALA A C 1
ATOM 1793 O O . ALA A 1 242 ? 22.212 -6.546 -5.640 1.00 94.06 242 ALA A O 1
ATOM 1794 N N . ALA A 1 243 ? 24.055 -5.774 -4.616 1.00 92.12 243 ALA A N 1
ATOM 1795 C CA . ALA A 1 243 ? 24.845 -6.991 -4.821 1.00 92.12 243 ALA A CA 1
ATOM 1796 C C . ALA A 1 243 ? 24.230 -8.241 -4.160 1.00 92.12 243 ALA A C 1
ATOM 1798 O O . ALA A 1 243 ? 24.415 -9.359 -4.623 1.00 92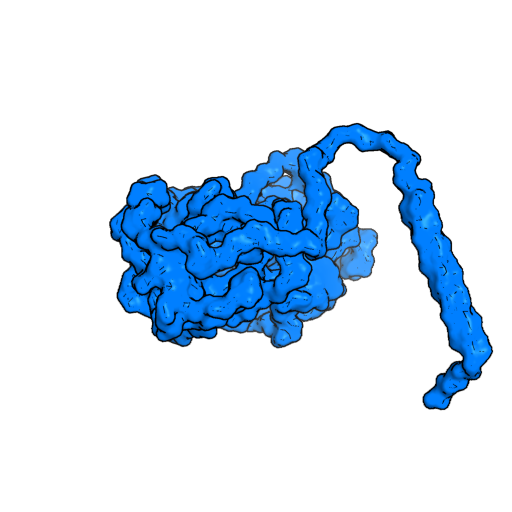.12 243 ALA A O 1
ATOM 1799 N N . LEU A 1 244 ? 23.481 -8.071 -3.068 1.00 90.19 244 LEU A N 1
ATOM 1800 C CA . LEU A 1 244 ? 22.797 -9.175 -2.391 1.00 90.19 244 LEU A CA 1
ATOM 1801 C C . LEU A 1 244 ? 21.709 -9.825 -3.263 1.00 90.19 244 LEU A C 1
ATOM 1803 O O . LEU A 1 244 ? 21.444 -11.016 -3.111 1.00 90.19 244 LEU A O 1
ATOM 1807 N N . VAL A 1 245 ? 21.060 -9.049 -4.134 1.00 90.50 245 VAL A N 1
ATOM 1808 C CA . VAL A 1 245 ? 19.859 -9.476 -4.873 1.00 90.50 245 VAL A CA 1
ATOM 1809 C C . VAL A 1 245 ? 20.083 -9.612 -6.384 1.00 90.50 245 VAL A C 1
ATOM 1811 O O . VAL A 1 245 ? 19.239 -10.198 -7.062 1.00 90.50 245 VAL A O 1
ATOM 1814 N N . GLU A 1 246 ? 21.210 -9.121 -6.910 1.00 89.69 246 GLU A N 1
ATOM 1815 C CA . GLU A 1 246 ? 21.509 -9.056 -8.354 1.00 89.69 246 GLU A CA 1
ATOM 1816 C C . GLU A 1 246 ? 21.486 -10.414 -9.076 1.00 89.69 246 GLU A C 1
ATOM 1818 O O . GLU A 1 246 ? 21.095 -10.489 -10.239 1.00 89.69 246 GLU A O 1
ATOM 1823 N N . ASP A 1 247 ? 21.838 -11.499 -8.381 1.00 87.00 247 ASP A N 1
ATOM 1824 C CA . ASP A 1 247 ? 21.870 -12.852 -8.957 1.00 87.00 247 ASP A CA 1
ATOM 1825 C C . ASP A 1 247 ? 20.506 -13.563 -8.923 1.00 87.00 247 ASP A C 1
ATOM 1827 O O . ASP A 1 247 ? 20.361 -14.668 -9.450 1.00 87.00 247 ASP A O 1
ATOM 1831 N N . SER A 1 248 ? 19.512 -12.978 -8.247 1.00 87.88 248 SER A N 1
ATOM 1832 C CA . SER A 1 248 ? 18.218 -13.626 -7.988 1.00 87.88 248 SER A CA 1
ATOM 1833 C C . SER A 1 248 ? 17.024 -12.902 -8.599 1.00 87.88 248 SER A C 1
ATOM 1835 O O . SER A 1 248 ? 16.004 -13.545 -8.834 1.00 87.88 248 SER A O 1
ATOM 1837 N N . ILE A 1 249 ? 17.126 -11.591 -8.823 1.00 91.44 249 ILE A N 1
ATOM 1838 C CA . ILE A 1 249 ? 16.040 -10.754 -9.345 1.00 91.44 249 ILE A CA 1
ATOM 1839 C C . ILE A 1 249 ? 16.191 -10.587 -10.860 1.00 91.44 249 ILE A C 1
ATOM 1841 O O . ILE A 1 249 ? 17.237 -10.165 -11.335 1.00 91.44 249 ILE A O 1
ATOM 1845 N N . SER A 1 250 ? 15.142 -10.888 -11.617 1.00 89.94 250 SER A N 1
ATOM 1846 C CA . SER A 1 250 ? 15.037 -10.707 -13.064 1.00 89.94 250 SER A CA 1
ATOM 1847 C C . SER A 1 250 ? 14.234 -9.464 -13.433 1.00 89.94 250 SER A C 1
ATOM 1849 O O . SER A 1 250 ? 13.565 -8.853 -12.597 1.00 89.94 250 SER A O 1
ATOM 1851 N N . LEU A 1 251 ? 14.236 -9.117 -14.723 1.00 92.69 251 LEU A N 1
ATOM 1852 C CA . LEU A 1 251 ? 13.249 -8.181 -15.254 1.00 92.69 251 LEU A CA 1
ATOM 1853 C C . LEU A 1 251 ? 11.829 -8.735 -15.020 1.00 92.69 251 LEU A C 1
ATOM 1855 O O . LEU A 1 251 ? 11.593 -9.911 -15.305 1.00 92.69 251 LEU A O 1
ATOM 1859 N N . PRO A 1 252 ? 10.888 -7.912 -14.522 1.00 95.44 252 PRO A N 1
ATOM 1860 C CA . PRO A 1 252 ? 9.488 -8.307 -14.355 1.00 95.44 252 PRO A CA 1
ATOM 1861 C C . PRO A 1 252 ? 8.685 -8.217 -15.665 1.00 95.44 252 PRO A C 1
ATOM 1863 O O . PRO A 1 252 ? 7.532 -8.638 -15.715 1.00 95.44 252 PRO A O 1
ATOM 1866 N N . VAL A 1 253 ? 9.266 -7.610 -16.706 1.00 94.25 253 VAL A N 1
ATOM 1867 C CA . VAL A 1 253 ? 8.707 -7.489 -18.056 1.00 94.25 253 VAL A CA 1
ATOM 1868 C C . VAL A 1 253 ? 9.823 -7.125 -19.042 1.00 94.25 253 VAL A C 1
ATOM 1870 O O . VAL A 1 253 ? 10.648 -6.259 -18.752 1.00 94.25 253 VAL A O 1
ATOM 1873 N N . ASP A 1 254 ? 9.857 -7.767 -20.211 1.00 90.94 254 ASP A N 1
ATOM 1874 C CA . ASP A 1 254 ? 10.864 -7.548 -21.268 1.00 90.94 254 ASP A CA 1
ATOM 1875 C C . ASP A 1 254 ? 10.294 -6.877 -22.532 1.00 90.94 254 ASP A C 1
ATOM 1877 O O . ASP A 1 254 ? 11.027 -6.473 -23.435 1.00 90.94 254 ASP A O 1
ATOM 1881 N N . THR A 1 255 ? 8.972 -6.736 -22.591 1.00 93.12 255 THR A N 1
ATOM 1882 C CA . THR A 1 255 ? 8.244 -6.165 -23.728 1.00 93.12 255 THR A CA 1
ATOM 1883 C C . THR A 1 255 ? 7.962 -4.667 -23.575 1.00 93.12 255 THR A C 1
ATOM 1885 O O . THR A 1 255 ? 7.556 -4.033 -24.547 1.00 93.12 255 THR A O 1
ATOM 1888 N N . CYS A 1 256 ? 8.194 -4.090 -22.392 1.00 93.12 256 CYS A N 1
ATOM 1889 C CA . CYS A 1 256 ? 8.010 -2.664 -22.111 1.00 93.12 256 CYS A CA 1
ATOM 1890 C C . CYS A 1 256 ? 9.330 -1.884 -22.179 1.00 93.12 256 CYS A C 1
ATOM 1892 O O . CYS A 1 256 ? 10.425 -2.444 -22.118 1.00 93.12 256 CYS A O 1
ATOM 1894 N N . THR A 1 257 ? 9.236 -0.558 -22.261 1.00 92.88 257 THR A N 1
ATOM 1895 C CA . THR A 1 257 ? 10.402 0.328 -22.214 1.00 92.88 257 THR A CA 1
ATOM 1896 C C . THR A 1 257 ? 10.976 0.379 -20.798 1.00 92.88 257 THR A C 1
ATOM 1898 O O . THR A 1 257 ? 10.290 0.773 -19.854 1.00 92.88 257 THR A O 1
ATOM 1901 N N . ILE A 1 258 ? 12.256 0.029 -20.662 1.00 91.75 258 ILE A N 1
ATOM 1902 C CA . ILE A 1 258 ? 13.012 0.115 -19.405 1.00 91.75 258 ILE A CA 1
ATOM 1903 C C . ILE A 1 258 ? 13.179 1.597 -18.986 1.00 91.75 258 ILE A C 1
ATOM 1905 O O . ILE A 1 258 ? 13.447 2.443 -19.841 1.00 91.75 258 ILE A O 1
ATOM 1909 N N . PRO A 1 259 ? 13.057 1.945 -17.688 1.00 93.25 259 PRO A N 1
ATOM 1910 C CA . PRO A 1 259 ? 13.037 3.340 -17.214 1.00 93.25 259 PRO A CA 1
ATOM 1911 C C . PRO A 1 259 ? 14.379 4.090 -17.262 1.00 93.25 259 PRO A C 1
ATOM 1913 O O . PRO A 1 259 ? 14.416 5.304 -17.026 1.00 93.25 259 PRO A O 1
ATOM 1916 N N . PHE A 1 260 ? 15.493 3.398 -17.511 1.00 93.88 260 PHE A N 1
ATOM 1917 C CA . PHE A 1 260 ? 16.833 3.975 -17.395 1.00 93.88 260 PHE A CA 1
ATOM 1918 C C . PHE A 1 260 ? 17.083 5.092 -18.416 1.00 93.88 260 PHE A C 1
ATOM 1920 O O . PHE A 1 260 ? 16.677 5.029 -19.574 1.00 93.88 260 PHE A O 1
ATOM 1927 N N . GLY A 1 261 ? 17.742 6.163 -17.962 1.00 93.19 261 GLY A N 1
ATOM 1928 C CA . GLY A 1 261 ? 17.932 7.391 -18.742 1.00 93.19 261 GLY A CA 1
ATOM 1929 C C . GLY A 1 261 ? 16.824 8.435 -18.550 1.00 93.19 261 GLY A C 1
ATOM 1930 O O . GLY A 1 261 ? 17.015 9.594 -18.926 1.00 93.19 261 GLY A O 1
ATOM 1931 N N . ASN A 1 262 ? 15.711 8.081 -17.898 1.00 95.75 262 ASN A N 1
ATOM 1932 C CA . ASN A 1 262 ? 14.723 9.036 -17.405 1.00 95.75 262 ASN A CA 1
ATOM 1933 C C . ASN A 1 262 ? 14.663 9.007 -15.874 1.00 95.75 262 ASN A C 1
ATOM 1935 O O . ASN A 1 262 ? 13.944 8.217 -15.268 1.00 95.75 262 ASN A O 1
ATOM 1939 N N . LEU A 1 263 ? 15.362 9.953 -15.244 1.00 96.75 263 LEU A N 1
ATOM 1940 C CA . LEU A 1 263 ? 15.462 10.050 -13.785 1.00 96.75 263 LEU A CA 1
ATOM 1941 C C . LEU A 1 263 ? 14.117 10.250 -13.061 1.00 96.75 263 LEU A C 1
ATOM 1943 O O . LEU A 1 263 ? 14.067 10.110 -11.845 1.00 96.75 263 LEU A O 1
ATOM 1947 N N . ASN A 1 264 ? 13.024 10.575 -13.763 1.00 96.94 264 ASN A N 1
ATOM 1948 C CA . ASN A 1 264 ? 11.697 10.655 -13.145 1.00 96.94 264 ASN A CA 1
ATOM 1949 C C . ASN A 1 264 ? 11.039 9.286 -12.927 1.00 96.94 264 ASN A C 1
ATOM 1951 O O . ASN A 1 264 ? 10.064 9.226 -12.176 1.00 96.94 264 ASN A O 1
ATOM 1955 N N . LEU A 1 265 ? 11.530 8.232 -13.585 1.00 97.06 265 LEU A N 1
ATOM 1956 C CA . LEU A 1 265 ? 10.951 6.883 -13.587 1.00 97.06 265 LEU A CA 1
ATOM 1957 C C . LEU A 1 265 ? 11.698 5.910 -12.667 1.00 97.06 265 LEU A C 1
ATOM 1959 O O . LEU A 1 265 ? 11.380 4.728 -12.658 1.00 97.06 265 LEU A O 1
ATOM 1963 N N . VAL A 1 266 ? 12.686 6.387 -11.905 1.00 98.06 266 VAL A N 1
ATOM 1964 C CA . VAL A 1 266 ? 13.519 5.556 -11.022 1.00 98.06 266 VAL A CA 1
ATOM 1965 C C . VAL A 1 266 ? 13.357 5.948 -9.554 1.00 98.06 266 VAL A C 1
ATOM 1967 O O . VAL A 1 266 ? 12.758 6.984 -9.235 1.00 98.06 266 VAL A O 1
ATOM 1970 N N . VAL A 1 267 ? 13.881 5.116 -8.655 1.00 98.31 267 VAL A N 1
ATOM 1971 C CA . VAL A 1 267 ? 13.793 5.310 -7.202 1.00 98.31 267 VAL A CA 1
ATOM 1972 C C . VAL A 1 267 ? 14.443 6.625 -6.774 1.00 98.31 267 VAL A C 1
ATOM 1974 O O . VAL A 1 267 ? 15.481 7.024 -7.298 1.00 98.31 267 VAL A O 1
ATOM 1977 N N . GLY A 1 268 ? 13.824 7.314 -5.816 1.00 97.12 268 GLY A N 1
ATOM 1978 C CA . GLY A 1 268 ? 14.301 8.594 -5.285 1.00 97.12 268 GLY A CA 1
ATOM 1979 C C . GLY A 1 268 ? 13.783 9.820 -6.043 1.00 97.12 268 GLY A C 1
ATOM 1980 O O . GLY A 1 268 ? 13.952 10.951 -5.583 1.00 97.12 268 GLY A O 1
ATOM 1981 N N . ALA A 1 269 ? 13.092 9.637 -7.175 1.00 98.00 269 ALA A N 1
ATOM 1982 C CA . ALA A 1 269 ? 12.524 10.754 -7.926 1.00 98.00 269 ALA A CA 1
ATOM 1983 C C . ALA A 1 269 ? 11.433 11.476 -7.106 1.00 98.00 269 ALA A C 1
ATOM 1985 O O . ALA A 1 269 ? 10.545 10.814 -6.564 1.00 98.00 269 ALA A O 1
ATOM 1986 N N . PRO A 1 270 ? 11.423 12.820 -7.017 1.00 97.38 270 PRO A N 1
ATOM 1987 C CA . PRO A 1 270 ? 10.401 13.533 -6.254 1.00 97.38 270 PRO A CA 1
ATOM 1988 C C . PRO A 1 270 ? 8.977 13.289 -6.777 1.00 97.38 270 PRO A C 1
ATOM 1990 O O . PRO A 1 270 ? 8.718 13.294 -7.984 1.00 97.38 270 PRO A O 1
ATOM 1993 N N . ARG A 1 271 ? 8.018 13.141 -5.859 1.00 97.31 271 ARG A N 1
ATOM 1994 C CA . ARG A 1 271 ? 6.579 13.009 -6.133 1.00 97.31 271 ARG A CA 1
ATOM 1995 C C . ARG A 1 271 ? 5.823 14.106 -5.380 1.00 97.31 271 ARG A C 1
ATOM 1997 O O . ARG A 1 271 ? 5.072 13.855 -4.440 1.00 97.31 271 ARG A O 1
ATOM 2004 N N . ALA A 1 272 ? 6.040 15.352 -5.815 1.00 96.12 272 ALA A N 1
ATOM 2005 C CA . ALA A 1 272 ? 5.544 16.560 -5.144 1.00 96.12 272 ALA A CA 1
ATOM 2006 C C . ALA A 1 272 ? 4.017 16.587 -4.956 1.00 96.12 272 ALA A C 1
ATOM 2008 O O . ALA A 1 272 ? 3.539 17.105 -3.953 1.00 96.12 272 ALA A O 1
ATOM 2009 N N . TYR A 1 273 ? 3.257 15.990 -5.881 1.00 95.19 273 TYR A N 1
ATOM 2010 C CA . TYR A 1 273 ? 1.794 15.914 -5.801 1.00 95.19 273 TYR A CA 1
ATOM 2011 C C . TYR A 1 273 ? 1.277 15.096 -4.602 1.00 95.19 273 TYR A C 1
ATOM 2013 O O . TYR A 1 273 ? 0.096 15.180 -4.290 1.00 95.19 273 TYR A O 1
ATOM 2021 N N . ARG A 1 274 ? 2.138 14.293 -3.961 1.00 96.44 274 ARG A N 1
ATOM 2022 C CA . ARG A 1 274 ? 1.819 13.456 -2.793 1.00 96.44 274 ARG A CA 1
ATOM 2023 C C . ARG A 1 274 ? 2.834 13.595 -1.655 1.00 96.44 274 ARG A C 1
ATOM 2025 O O . ARG A 1 274 ? 2.971 12.688 -0.841 1.00 96.44 274 ARG A O 1
ATOM 2032 N N . SER A 1 275 ? 3.590 14.695 -1.631 1.00 96.94 275 SER A N 1
ATOM 2033 C CA . SER A 1 275 ? 4.631 14.964 -0.622 1.00 96.94 275 SER A CA 1
ATOM 2034 C C . SER A 1 275 ? 5.686 13.860 -0.463 1.00 96.94 275 SER A C 1
ATOM 2036 O O . SER A 1 275 ? 6.288 13.754 0.596 1.00 96.94 275 SER A O 1
ATOM 2038 N N . GLY A 1 276 ? 5.903 13.023 -1.479 1.00 96.00 276 GLY A N 1
ATOM 2039 C CA . GLY A 1 276 ? 6.706 11.809 -1.338 1.00 96.00 276 GLY A CA 1
ATOM 2040 C C . GLY A 1 276 ? 7.835 11.698 -2.349 1.00 96.00 276 GLY A C 1
ATOM 2041 O O . GLY A 1 276 ? 8.148 12.632 -3.094 1.00 96.00 276 GLY A O 1
ATOM 2042 N N . ILE A 1 277 ? 8.402 10.499 -2.408 1.00 96.44 277 ILE A N 1
ATOM 2043 C CA . ILE A 1 277 ? 9.371 10.084 -3.418 1.00 96.44 277 ILE A CA 1
ATOM 2044 C C . ILE A 1 277 ? 8.880 8.841 -4.159 1.00 96.44 277 ILE A C 1
ATOM 2046 O O . ILE A 1 277 ? 7.923 8.170 -3.758 1.00 96.44 277 ILE A O 1
ATOM 2050 N N . HIS A 1 278 ? 9.502 8.584 -5.298 1.00 97.88 278 HIS A N 1
ATOM 2051 C CA . HIS A 1 278 ? 9.273 7.398 -6.090 1.00 97.88 278 HIS A CA 1
ATOM 2052 C C . HIS A 1 278 ? 10.000 6.208 -5.460 1.00 97.88 278 HIS A C 1
ATOM 2054 O O . HIS A 1 278 ? 11.208 6.278 -5.236 1.00 97.88 278 HIS A O 1
ATOM 2060 N N . ASN A 1 279 ? 9.262 5.141 -5.159 1.00 97.38 279 ASN A N 1
ATOM 2061 C CA . ASN A 1 279 ? 9.780 3.966 -4.456 1.00 97.38 279 ASN A CA 1
ATOM 2062 C C . ASN A 1 279 ? 10.162 2.820 -5.401 1.00 97.38 279 ASN A C 1
ATOM 2064 O O . ASN A 1 279 ? 10.660 1.798 -4.939 1.00 97.38 279 ASN A O 1
ATOM 2068 N N . GLY A 1 280 ? 9.947 2.993 -6.706 1.00 97.88 280 GLY A N 1
ATOM 2069 C CA . GLY A 1 280 ? 10.130 1.940 -7.692 1.00 97.88 280 GLY A CA 1
ATOM 2070 C C . GLY A 1 280 ? 10.644 2.428 -9.037 1.00 97.88 280 GLY A C 1
ATOM 2071 O O . GLY A 1 280 ? 11.238 3.502 -9.169 1.00 97.88 280 GLY A O 1
ATOM 2072 N N . LEU A 1 281 ? 10.396 1.581 -10.023 1.00 98.44 281 LEU A N 1
ATOM 2073 C CA . LEU A 1 281 ? 10.734 1.710 -11.424 1.00 98.44 281 LEU A CA 1
ATOM 2074 C C . LEU A 1 281 ? 9.444 1.704 -12.249 1.00 98.44 281 LEU A C 1
ATOM 2076 O O . LEU A 1 281 ? 8.624 0.805 -12.082 1.00 98.44 281 LEU A O 1
ATOM 2080 N N . ASP A 1 282 ? 9.288 2.673 -13.151 1.00 98.00 282 ASP A N 1
ATOM 2081 C CA . ASP A 1 282 ? 8.122 2.761 -14.041 1.00 98.00 282 ASP A CA 1
ATOM 2082 C C . ASP A 1 282 ? 8.493 2.279 -15.455 1.00 98.00 282 ASP A C 1
ATOM 2084 O O . ASP A 1 282 ? 9.135 3.004 -16.219 1.00 98.00 282 ASP A O 1
ATOM 2088 N N . PHE A 1 283 ? 8.086 1.063 -15.824 1.00 97.06 283 PHE A N 1
ATOM 2089 C CA . PHE A 1 283 ? 8.290 0.503 -17.164 1.00 97.06 283 PHE A CA 1
ATOM 2090 C C . PHE A 1 283 ? 7.129 0.911 -18.069 1.00 97.06 283 PHE A C 1
ATOM 2092 O O . PHE A 1 283 ? 6.014 0.414 -17.906 1.00 97.06 283 PHE A O 1
ATOM 2099 N N . ASN A 1 284 ? 7.370 1.815 -19.018 1.00 95.25 284 ASN A N 1
ATOM 2100 C CA . ASN A 1 284 ? 6.314 2.299 -19.907 1.00 95.25 284 ASN A CA 1
ATOM 2101 C C . ASN A 1 284 ? 5.988 1.255 -20.983 1.00 95.25 284 ASN A C 1
ATOM 2103 O O . ASN A 1 284 ? 6.884 0.849 -21.726 1.00 95.25 284 ASN A O 1
ATOM 2107 N N . CYS A 1 285 ? 4.728 0.840 -21.076 1.00 94.00 285 CYS A N 1
ATOM 2108 C CA . CYS A 1 285 ? 4.312 -0.263 -21.944 1.00 94.00 285 CYS A CA 1
ATOM 2109 C C . CYS A 1 285 ? 3.474 0.191 -23.142 1.00 94.00 285 CYS A C 1
ATOM 2111 O O . CYS A 1 285 ? 3.368 -0.555 -24.104 1.00 94.00 285 CYS A O 1
ATOM 2113 N N . ASP A 1 286 ? 2.915 1.405 -23.113 1.00 91.88 286 ASP A N 1
ATOM 2114 C CA . ASP A 1 286 ? 2.000 1.973 -24.115 1.00 91.88 286 ASP A CA 1
ATOM 2115 C C . ASP A 1 286 ? 0.655 1.219 -24.269 1.00 91.88 286 ASP A C 1
ATOM 2117 O O . ASP A 1 286 ? -0.401 1.850 -24.323 1.00 91.88 286 ASP A O 1
ATOM 2121 N N . THR A 1 287 ? 0.652 -0.116 -24.283 1.00 93.00 287 THR A N 1
ATOM 2122 C CA . THR A 1 287 ? -0.533 -0.978 -24.389 1.00 93.00 287 THR A CA 1
ATOM 2123 C C . THR A 1 287 ? -0.662 -1.934 -23.198 1.00 93.00 287 THR A C 1
ATOM 2125 O O . THR A 1 287 ? 0.249 -2.083 -22.387 1.00 93.00 287 THR A O 1
ATOM 2128 N N . THR A 1 288 ? -1.836 -2.555 -23.039 1.00 94.00 288 THR A N 1
ATOM 2129 C CA . THR A 1 288 ? -2.180 -3.402 -21.878 1.00 94.00 288 THR A CA 1
ATOM 2130 C C . THR A 1 288 ? -1.958 -4.899 -22.102 1.00 94.00 288 THR A C 1
ATOM 2132 O O . THR A 1 288 ? -2.167 -5.694 -21.194 1.00 94.00 288 THR A O 1
ATOM 2135 N N . ASP A 1 289 ? -1.533 -5.318 -23.293 1.00 94.38 289 ASP A N 1
ATOM 2136 C CA . ASP A 1 289 ? -1.335 -6.725 -23.667 1.00 94.38 289 ASP A CA 1
ATOM 2137 C C . ASP A 1 289 ? 0.006 -7.314 -23.193 1.00 94.38 289 ASP A C 1
ATOM 2139 O O . ASP A 1 289 ? 0.325 -8.466 -23.495 1.00 94.38 289 ASP A O 1
ATOM 2143 N N . HIS A 1 290 ? 0.769 -6.549 -22.412 1.00 96.00 290 HIS A N 1
ATOM 2144 C CA . HIS A 1 290 ? 2.028 -6.983 -21.823 1.00 96.00 290 HIS A CA 1
ATOM 2145 C C . HIS A 1 290 ? 1.782 -7.795 -20.554 1.00 96.00 290 HIS A C 1
ATOM 2147 O O . HIS A 1 290 ? 1.117 -7.339 -19.617 1.00 96.00 290 HIS A O 1
ATOM 2153 N N . VAL A 1 291 ? 2.356 -8.995 -20.525 1.00 98.12 291 VAL A N 1
ATOM 2154 C CA . VAL A 1 291 ? 2.326 -9.878 -19.360 1.00 98.12 291 VAL A CA 1
ATOM 2155 C C . VAL A 1 291 ? 3.391 -9.429 -18.371 1.00 98.12 291 VAL A C 1
ATOM 2157 O O . VAL A 1 291 ? 4.545 -9.226 -18.745 1.00 98.12 291 VAL A O 1
ATOM 2160 N N . ILE A 1 292 ? 2.987 -9.275 -17.114 1.00 98.50 292 ILE A N 1
ATOM 2161 C CA . ILE A 1 292 ? 3.895 -9.002 -16.005 1.00 98.50 292 ILE A CA 1
ATOM 2162 C C . ILE A 1 292 ? 4.230 -10.321 -15.329 1.00 98.50 292 ILE A C 1
ATOM 2164 O O . ILE A 1 292 ? 3.337 -11.111 -15.022 1.00 98.50 292 ILE A O 1
ATOM 2168 N N . GLU A 1 293 ? 5.510 -10.550 -15.079 1.00 97.88 293 GLU A N 1
ATOM 2169 C CA . GLU A 1 293 ? 6.031 -11.785 -14.512 1.00 97.88 293 GLU A CA 1
ATOM 2170 C C . GLU A 1 293 ? 6.693 -11.536 -13.155 1.00 97.88 293 GLU A C 1
ATOM 2172 O O . GLU A 1 293 ? 7.194 -10.450 -12.859 1.00 97.88 293 GLU A O 1
ATOM 2177 N N . SER A 1 294 ? 6.704 -12.564 -12.307 1.00 97.56 294 SER A N 1
ATOM 2178 C CA . SER A 1 294 ? 7.432 -12.511 -11.045 1.00 97.56 294 SER A CA 1
ATOM 2179 C C . SER A 1 294 ? 8.931 -12.398 -11.304 1.00 97.56 294 SER A C 1
ATOM 2181 O O . SER A 1 294 ? 9.516 -13.243 -11.978 1.00 97.56 294 SER A O 1
ATOM 2183 N N . ALA A 1 295 ? 9.562 -11.384 -10.719 1.00 95.19 295 ALA A N 1
ATOM 2184 C CA . ALA A 1 295 ? 10.987 -11.124 -10.872 1.00 95.19 295 ALA A CA 1
ATOM 2185 C C . ALA A 1 295 ? 11.873 -12.189 -10.200 1.00 95.19 295 ALA A C 1
ATOM 2187 O O . ALA A 1 295 ? 13.067 -12.255 -10.455 1.00 95.19 295 ALA A O 1
ATOM 2188 N N . ALA A 1 296 ? 11.337 -13.010 -9.297 1.00 93.50 296 ALA A N 1
ATOM 2189 C CA . ALA A 1 296 ? 12.096 -14.066 -8.637 1.00 93.50 296 ALA A CA 1
ATOM 2190 C C . ALA A 1 296 ? 11.162 -15.094 -8.011 1.00 93.50 296 ALA A C 1
ATOM 2192 O O . ALA A 1 296 ? 9.990 -14.819 -7.761 1.00 93.50 296 ALA A O 1
ATOM 2193 N N . ALA A 1 297 ? 11.705 -16.263 -7.671 1.00 92.56 297 ALA A N 1
ATOM 2194 C CA . ALA A 1 297 ? 10.960 -17.224 -6.875 1.00 92.56 297 ALA A CA 1
ATOM 2195 C C . ALA A 1 297 ? 10.573 -16.619 -5.515 1.00 92.56 297 ALA A C 1
ATOM 2197 O O . ALA A 1 297 ? 11.352 -15.890 -4.892 1.00 92.56 297 ALA A O 1
ATOM 2198 N N . GLY A 1 298 ? 9.366 -16.913 -5.046 1.00 92.50 298 GLY A N 1
ATOM 2199 C CA . GLY A 1 298 ? 8.841 -16.309 -3.830 1.00 92.50 298 GLY A CA 1
ATOM 2200 C C . GLY A 1 298 ? 7.447 -16.794 -3.470 1.00 92.50 298 GLY A C 1
ATOM 2201 O O . GLY A 1 298 ? 6.921 -17.745 -4.049 1.00 92.50 298 GLY A O 1
ATOM 2202 N N . GLN A 1 299 ? 6.843 -16.132 -2.489 1.00 91.25 299 GLN A N 1
ATOM 2203 C CA . GLN A 1 299 ? 5.454 -16.361 -2.115 1.00 91.25 299 GLN A CA 1
ATOM 2204 C C . GLN A 1 299 ? 4.648 -15.077 -2.235 1.00 91.25 299 GLN A C 1
ATOM 2206 O O . GLN A 1 299 ? 5.033 -14.043 -1.697 1.00 91.25 299 GLN A O 1
ATOM 2211 N N . VAL A 1 300 ? 3.486 -15.163 -2.865 1.00 93.44 300 VAL A N 1
ATOM 2212 C CA . VAL A 1 300 ? 2.503 -14.081 -2.885 1.00 93.44 300 VAL A CA 1
ATOM 2213 C C . VAL A 1 300 ? 2.001 -13.848 -1.459 1.00 93.44 300 VAL A C 1
ATOM 2215 O O . VAL A 1 300 ? 1.473 -14.766 -0.831 1.00 93.44 300 VAL A O 1
ATOM 2218 N N . ILE A 1 301 ? 2.168 -12.637 -0.928 1.00 90.06 301 ILE A N 1
ATOM 2219 C CA . ILE A 1 301 ? 1.761 -12.288 0.446 1.00 90.06 301 ILE A CA 1
ATOM 2220 C C . ILE A 1 301 ? 0.603 -11.292 0.506 1.00 90.06 301 ILE A C 1
ATOM 2222 O O . ILE A 1 301 ? -0.049 -11.183 1.540 1.00 90.06 301 ILE A O 1
ATOM 2226 N N . PHE A 1 302 ? 0.325 -10.584 -0.586 1.00 93.56 302 PHE A N 1
ATOM 2227 C CA . PHE A 1 302 ? -0.762 -9.616 -0.642 1.00 93.56 302 PHE A CA 1
ATOM 2228 C C . PHE A 1 302 ? -1.219 -9.415 -2.085 1.00 93.56 302 PHE A C 1
ATOM 2230 O O . PHE A 1 302 ? -0.379 -9.342 -2.983 1.00 93.56 302 PHE A O 1
ATOM 2237 N N . VAL A 1 303 ? -2.531 -9.325 -2.307 1.00 95.19 303 VAL A N 1
ATOM 2238 C CA . VAL A 1 303 ? -3.110 -9.091 -3.635 1.00 95.19 303 VAL A CA 1
ATOM 2239 C C . VAL A 1 303 ? -4.288 -8.127 -3.530 1.00 95.19 303 VAL A C 1
ATOM 2241 O O . VAL A 1 303 ? -5.156 -8.286 -2.673 1.00 95.19 303 VAL A O 1
ATOM 2244 N N . VAL A 1 304 ? -4.346 -7.166 -4.450 1.00 96.38 304 VAL A N 1
ATOM 2245 C CA . VAL A 1 304 ? -5.555 -6.398 -4.768 1.00 96.38 304 VAL A CA 1
ATOM 2246 C C . VAL A 1 304 ? -5.866 -6.619 -6.240 1.00 96.38 304 VAL A C 1
ATOM 2248 O O . VAL A 1 304 ? -5.040 -6.311 -7.097 1.00 96.38 304 VAL A O 1
ATOM 2251 N N . ASN A 1 305 ? -7.044 -7.170 -6.526 1.00 95.69 305 ASN A N 1
ATOM 2252 C CA . ASN A 1 305 ? -7.486 -7.511 -7.881 1.00 95.69 305 ASN A CA 1
ATOM 2253 C C . ASN A 1 305 ? -8.905 -7.013 -8.215 1.00 95.69 305 ASN A C 1
ATOM 2255 O O . ASN A 1 305 ? -9.418 -7.308 -9.292 1.00 95.69 305 ASN A O 1
ATOM 2259 N N . ASP A 1 306 ? -9.540 -6.281 -7.299 1.00 94.75 306 ASP A N 1
ATOM 2260 C CA . ASP A 1 306 ? -10.877 -5.701 -7.432 1.00 94.75 306 ASP A CA 1
ATOM 2261 C C . ASP A 1 306 ? -10.863 -4.169 -7.273 1.00 94.75 306 ASP A C 1
ATOM 2263 O O . ASP A 1 306 ? -11.879 -3.564 -6.922 1.00 94.75 306 ASP A O 1
ATOM 2267 N N . TYR A 1 307 ? -9.718 -3.521 -7.526 1.00 95.62 307 TYR A N 1
ATOM 2268 C CA . TYR A 1 307 ? -9.578 -2.076 -7.375 1.00 95.62 307 TYR A CA 1
ATOM 2269 C C . TYR A 1 307 ? -10.433 -1.327 -8.397 1.00 95.62 307 TYR A C 1
ATOM 2271 O O . TYR A 1 307 ? -10.314 -1.510 -9.610 1.00 95.62 307 TYR A O 1
ATOM 2279 N N . VAL A 1 308 ? -11.241 -0.397 -7.897 1.00 95.12 308 VAL A N 1
ATOM 2280 C CA . VAL A 1 308 ? -12.003 0.546 -8.714 1.00 95.12 308 VAL A CA 1
ATOM 2281 C C . VAL A 1 308 ? -11.432 1.936 -8.494 1.00 95.12 308 VAL A C 1
ATOM 2283 O O . VAL A 1 308 ? -11.326 2.395 -7.360 1.00 95.12 308 VAL A O 1
ATOM 2286 N N . ASN A 1 309 ? -11.067 2.615 -9.583 1.00 96.00 309 ASN A N 1
ATOM 2287 C CA . ASN A 1 309 ? -10.493 3.954 -9.502 1.00 96.00 309 ASN A CA 1
ATOM 2288 C C . ASN A 1 309 ? -11.456 4.932 -8.827 1.00 96.00 309 ASN A C 1
ATOM 2290 O O . ASN A 1 309 ? -12.611 5.063 -9.234 1.00 96.00 309 ASN A O 1
ATOM 2294 N N . ALA A 1 310 ? -10.945 5.669 -7.844 1.00 96.06 310 ALA A N 1
ATOM 2295 C CA . ALA A 1 310 ? -11.664 6.803 -7.290 1.00 96.06 310 ALA A CA 1
ATOM 2296 C C . ALA A 1 310 ? -11.805 7.918 -8.334 1.00 96.06 310 ALA A C 1
ATOM 2298 O O . ALA A 1 310 ? -10.989 8.041 -9.260 1.00 96.06 310 ALA A O 1
ATOM 2299 N N . SER A 1 311 ? -12.800 8.783 -8.133 1.00 96.62 311 SER A N 1
ATOM 2300 C CA . SER A 1 311 ? -12.927 10.019 -8.899 1.00 96.62 311 SER A CA 1
ATOM 2301 C C . SER A 1 311 ? -11.675 10.895 -8.738 1.00 96.62 311 SER A C 1
ATOM 2303 O O . SER A 1 311 ? -10.946 10.793 -7.748 1.00 96.62 311 SER A O 1
ATOM 2305 N N . THR A 1 312 ? -11.422 11.794 -9.694 1.00 97.44 312 THR A N 1
ATOM 2306 C CA . THR A 1 312 ? -10.318 12.765 -9.566 1.00 97.44 312 THR A CA 1
ATOM 2307 C C . THR A 1 312 ? -10.447 13.597 -8.284 1.00 97.44 312 THR A C 1
ATOM 2309 O O . THR A 1 312 ? -9.455 13.814 -7.597 1.00 97.44 312 THR A O 1
ATOM 2312 N N . GLU A 1 313 ? -11.668 14.003 -7.924 1.00 97.81 313 GLU A N 1
ATOM 2313 C CA . GLU A 1 313 ? -11.940 14.778 -6.708 1.00 97.81 313 GLU A CA 1
ATOM 2314 C C . GLU A 1 313 ? -11.588 13.999 -5.435 1.00 97.81 313 GLU A C 1
ATOM 2316 O O . GLU A 1 313 ? -10.883 14.517 -4.570 1.00 97.81 313 GLU A O 1
ATOM 2321 N N . ASP A 1 314 ? -12.025 12.743 -5.330 1.00 97.81 314 ASP A N 1
ATOM 2322 C CA . ASP A 1 314 ? -11.743 11.909 -4.160 1.00 97.81 314 ASP A CA 1
ATOM 2323 C C . ASP A 1 314 ? -10.257 11.566 -4.051 1.00 97.81 314 ASP A C 1
ATOM 2325 O O . ASP A 1 314 ? -9.682 11.615 -2.961 1.00 97.81 314 ASP A O 1
ATOM 2329 N N . ARG A 1 315 ? -9.605 11.287 -5.185 1.00 98.06 315 ARG A N 1
ATOM 2330 C CA . ARG A 1 315 ? -8.160 11.064 -5.233 1.00 98.06 315 ARG A CA 1
ATOM 2331 C C . ARG A 1 315 ? -7.391 12.286 -4.745 1.00 98.06 315 ARG A C 1
ATOM 2333 O O . ARG A 1 315 ? -6.494 12.144 -3.917 1.00 98.06 315 ARG A O 1
ATOM 2340 N N . ASP A 1 316 ? -7.728 13.471 -5.237 1.00 98.31 316 ASP A N 1
ATOM 2341 C CA . ASP A 1 316 ? -7.055 14.703 -4.832 1.00 98.31 316 ASP A CA 1
ATOM 2342 C C . ASP A 1 316 ? -7.340 15.041 -3.359 1.00 98.31 316 ASP A C 1
ATOM 2344 O O . ASP A 1 316 ? -6.457 15.545 -2.664 1.00 98.31 316 ASP A O 1
ATOM 2348 N N . ALA A 1 317 ? -8.527 14.697 -2.844 1.00 98.06 317 ALA A N 1
ATOM 2349 C CA . ALA A 1 317 ? -8.861 14.841 -1.429 1.00 98.06 317 ALA A CA 1
ATOM 2350 C C . ALA A 1 317 ? -8.024 13.921 -0.523 1.00 98.06 317 ALA A C 1
ATOM 2352 O O . ALA A 1 317 ? -7.564 14.374 0.525 1.00 98.06 317 ALA A O 1
ATOM 2353 N N . VAL A 1 318 ? -7.790 12.668 -0.929 1.00 98.25 318 VAL A N 1
ATOM 2354 C CA . VAL A 1 318 ? -6.859 11.754 -0.243 1.00 98.25 318 VAL A CA 1
ATOM 2355 C C . VAL A 1 318 ? -5.438 12.323 -0.274 1.00 98.25 318 VAL A C 1
ATOM 2357 O O . VAL A 1 318 ? -4.780 12.435 0.755 1.00 98.25 318 VAL A O 1
ATOM 2360 N N . LEU A 1 319 ? -4.961 12.775 -1.436 1.00 98.25 319 LEU A N 1
ATOM 2361 C CA . LEU A 1 319 ? -3.607 13.322 -1.553 1.00 98.25 319 LEU A CA 1
ATOM 2362 C C . LEU A 1 319 ? -3.393 14.623 -0.779 1.00 98.25 319 LEU A C 1
ATOM 2364 O O . LEU A 1 319 ? -2.293 14.883 -0.300 1.00 98.25 319 LEU A O 1
ATOM 2368 N N . ALA A 1 320 ? -4.430 15.437 -0.596 1.00 97.31 320 ALA A N 1
ATOM 2369 C CA . ALA A 1 320 ? -4.333 16.624 0.244 1.00 97.31 320 ALA A CA 1
ATOM 2370 C C . ALA A 1 320 ? -3.941 16.283 1.699 1.00 97.31 320 ALA A C 1
ATOM 2372 O O . ALA A 1 320 ? -3.325 17.116 2.371 1.00 97.31 320 ALA A O 1
ATOM 2373 N N . GLN A 1 321 ? -4.230 15.063 2.176 1.00 95.62 321 GLN A N 1
ATOM 2374 C CA . GLN A 1 321 ? -3.857 14.584 3.514 1.00 95.62 321 GLN A CA 1
ATOM 2375 C C . GLN A 1 321 ? -2.347 14.311 3.658 1.00 95.62 321 GLN A C 1
ATOM 2377 O O . GLN A 1 321 ? -1.849 14.277 4.783 1.00 95.62 321 GLN A O 1
ATOM 2382 N N . THR A 1 322 ? -1.585 14.204 2.559 1.00 97.06 322 THR A N 1
ATOM 2383 C CA . THR A 1 322 ? -0.120 14.006 2.597 1.00 97.06 322 THR A CA 1
ATOM 2384 C C . THR A 1 322 ? 0.647 15.306 2.843 1.00 97.06 322 THR A C 1
ATOM 2386 O O . THR A 1 322 ? 1.814 15.291 3.233 1.00 97.06 322 THR A O 1
ATOM 2389 N N . VAL A 1 323 ? 0.040 16.469 2.581 1.00 96.88 323 VAL A N 1
ATOM 2390 C CA . VAL A 1 323 ? 0.718 17.769 2.729 1.00 96.88 323 VAL A CA 1
ATOM 2391 C C . VAL A 1 323 ? 1.091 18.049 4.190 1.00 96.88 323 VAL A C 1
ATOM 2393 O O . VAL A 1 323 ? 2.259 18.350 4.436 1.00 96.88 323 VAL A O 1
ATOM 2396 N N . PRO A 1 324 ? 0.177 17.909 5.171 1.00 95.44 324 PRO A N 1
ATOM 2397 C CA . PRO A 1 324 ? 0.512 18.092 6.582 1.00 95.44 324 PRO A CA 1
ATOM 2398 C C . PRO A 1 324 ? 1.536 17.078 7.105 1.00 95.44 324 PRO A C 1
ATOM 2400 O O . PRO A 1 324 ? 2.318 17.433 7.982 1.00 95.44 324 PRO A O 1
ATOM 2403 N N . ALA A 1 325 ? 1.541 15.856 6.560 1.00 93.19 325 ALA A N 1
ATOM 2404 C CA . ALA A 1 325 ? 2.445 14.773 6.949 1.00 93.19 325 ALA A CA 1
ATOM 2405 C C . ALA A 1 325 ? 3.893 14.965 6.475 1.00 93.19 325 ALA A C 1
ATOM 2407 O O . ALA A 1 325 ? 4.798 14.323 7.001 1.00 93.19 325 ALA A O 1
ATOM 2408 N N . PHE A 1 326 ? 4.120 15.836 5.482 1.00 93.75 326 PHE A N 1
ATOM 2409 C CA . PHE A 1 326 ? 5.412 15.994 4.796 1.00 93.75 326 PHE A CA 1
ATOM 2410 C C . PHE A 1 326 ? 6.003 14.675 4.252 1.00 93.75 326 PHE A C 1
ATOM 2412 O O . PHE A 1 326 ? 7.203 14.591 4.001 1.00 93.75 326 PHE A O 1
ATOM 2419 N N . ASP A 1 327 ? 5.154 13.669 4.050 1.00 93.69 327 ASP A N 1
ATOM 2420 C CA . ASP A 1 327 ? 5.456 12.363 3.470 1.00 93.69 327 ASP A CA 1
ATOM 2421 C C . ASP A 1 327 ? 4.165 11.801 2.849 1.00 93.69 327 ASP A C 1
ATOM 2423 O O . ASP A 1 327 ? 3.072 12.297 3.132 1.00 93.69 327 ASP A O 1
ATOM 2427 N N . THR A 1 328 ? 4.265 10.765 2.016 1.00 96.31 328 THR A N 1
ATOM 2428 C CA . THR A 1 328 ? 3.115 9.923 1.667 1.00 96.31 328 THR A CA 1
ATOM 2429 C C . THR A 1 328 ? 2.966 8.835 2.744 1.00 96.31 328 THR A C 1
ATOM 2431 O O . THR A 1 328 ? 3.821 7.944 2.786 1.00 96.31 328 THR A O 1
ATOM 2434 N N . PRO A 1 329 ? 1.914 8.856 3.592 1.00 95.75 329 PRO A N 1
ATOM 2435 C CA . PRO A 1 329 ? 1.669 7.781 4.556 1.00 95.75 329 PRO A CA 1
ATOM 2436 C C . PRO A 1 329 ? 1.555 6.419 3.865 1.00 95.75 329 PRO A C 1
ATOM 2438 O O . PRO A 1 329 ? 1.139 6.340 2.705 1.00 95.75 329 PRO A O 1
ATOM 2441 N N . PHE A 1 330 ? 1.906 5.337 4.565 1.00 95.50 330 PHE A N 1
ATOM 2442 C CA . PHE A 1 330 ? 2.017 4.003 3.955 1.00 95.50 330 PHE A CA 1
ATOM 2443 C C . PHE A 1 330 ? 0.745 3.561 3.210 1.00 95.50 330 PHE A C 1
ATOM 2445 O O . PHE A 1 330 ? 0.809 3.159 2.049 1.00 95.50 330 PHE A O 1
ATOM 2452 N N . TRP A 1 331 ? -0.423 3.680 3.843 1.00 96.19 331 TRP A N 1
ATOM 2453 C CA . TRP A 1 331 ? -1.684 3.257 3.226 1.00 96.19 331 TRP A CA 1
ATOM 2454 C C . TRP A 1 331 ? -2.187 4.221 2.154 1.00 96.19 331 TRP A C 1
ATOM 2456 O O . TRP A 1 331 ? -2.817 3.790 1.193 1.00 96.19 331 TRP A O 1
ATOM 2466 N N . THR A 1 332 ? -1.845 5.506 2.257 1.00 97.12 332 THR A N 1
ATOM 2467 C CA . THR A 1 332 ? -2.081 6.491 1.196 1.00 97.12 332 THR A CA 1
ATOM 2468 C C . THR A 1 332 ? -1.220 6.202 -0.036 1.00 97.12 332 THR A C 1
ATOM 2470 O O . THR A 1 332 ? -1.642 6.472 -1.156 1.00 97.12 332 THR A O 1
ATOM 2473 N N . LEU A 1 333 ? -0.020 5.637 0.138 1.00 97.44 333 LEU A N 1
ATOM 2474 C CA . LEU A 1 333 ? 0.784 5.134 -0.975 1.00 97.44 333 LEU A CA 1
ATOM 2475 C C . LEU A 1 333 ? 0.167 3.860 -1.566 1.00 97.44 333 LEU A C 1
ATOM 2477 O O . LEU A 1 333 ? 0.013 3.784 -2.781 1.00 97.44 333 LEU A O 1
ATOM 2481 N N . ALA A 1 334 ? -0.249 2.912 -0.720 1.00 97.50 334 ALA A N 1
ATOM 2482 C CA . ALA A 1 334 ? -0.903 1.678 -1.159 1.00 97.50 334 ALA A CA 1
ATOM 2483 C C . ALA A 1 334 ? -2.171 1.940 -1.993 1.00 97.50 334 ALA A C 1
ATOM 2485 O O . ALA A 1 334 ? -2.383 1.295 -3.019 1.00 97.50 334 ALA A O 1
ATOM 2486 N N . TYR A 1 335 ? -2.952 2.953 -1.607 1.00 98.00 335 TYR A N 1
ATOM 2487 C CA . TYR A 1 335 ? -4.112 3.454 -2.348 1.00 98.00 335 TYR A CA 1
ATOM 2488 C C . TYR A 1 335 ? -3.806 3.789 -3.818 1.00 98.00 335 TYR A C 1
ATOM 2490 O O . TYR A 1 335 ? -4.683 3.667 -4.675 1.00 98.00 335 TYR A O 1
ATOM 2498 N N . LEU A 1 336 ? -2.577 4.216 -4.122 1.00 98.06 336 LEU A N 1
ATOM 2499 C CA . LEU A 1 336 ? -2.174 4.630 -5.465 1.00 98.06 336 LEU A CA 1
ATOM 2500 C C . LEU A 1 336 ? -1.750 3.465 -6.358 1.00 98.06 336 LEU A C 1
ATOM 2502 O O . LEU A 1 336 ? -1.673 3.664 -7.564 1.00 98.06 336 LEU A O 1
ATOM 2506 N N . TYR A 1 337 ? -1.491 2.271 -5.818 1.00 98.44 337 TYR A N 1
ATOM 2507 C CA . TYR A 1 337 ? -1.027 1.140 -6.627 1.00 98.44 337 TYR A CA 1
ATOM 2508 C C . TYR A 1 337 ? -2.104 0.560 -7.551 1.00 98.44 337 TYR A C 1
ATOM 2510 O O . TYR A 1 337 ? -1.764 -0.057 -8.557 1.00 98.44 337 TYR A O 1
ATOM 2518 N N . GLY A 1 338 ? -3.391 0.779 -7.266 1.00 97.62 338 GLY A N 1
ATOM 2519 C CA . GLY A 1 338 ? -4.483 0.206 -8.054 1.00 97.62 338 GLY A CA 1
ATOM 2520 C C . GLY A 1 338 ? -4.657 -1.289 -7.786 1.00 97.62 338 GLY A C 1
ATOM 2521 O O . GLY A 1 338 ? -4.710 -1.695 -6.627 1.00 97.62 338 GLY A O 1
ATOM 2522 N N . ASN A 1 339 ? -4.736 -2.110 -8.836 1.00 98.00 339 ASN A N 1
ATOM 2523 C CA . ASN A 1 339 ? -4.530 -3.549 -8.691 1.00 98.00 339 ASN A CA 1
ATOM 2524 C C . ASN A 1 339 ? -3.034 -3.833 -8.589 1.00 98.00 339 ASN A C 1
ATOM 2526 O O . ASN A 1 339 ? -2.238 -3.315 -9.382 1.00 98.00 339 ASN A O 1
ATOM 2530 N N . PHE A 1 340 ? -2.651 -4.668 -7.630 1.00 98.56 340 PHE A N 1
ATOM 2531 C CA . PHE A 1 340 ? -1.254 -5.002 -7.419 1.00 98.56 340 PHE A CA 1
ATOM 2532 C C . PHE A 1 340 ? -1.055 -6.341 -6.720 1.00 98.56 340 PHE A C 1
ATOM 2534 O O . PHE A 1 340 ? -1.927 -6.845 -6.010 1.00 98.56 340 PHE A O 1
ATOM 2541 N N . VAL A 1 341 ? 0.140 -6.888 -6.909 1.00 98.50 341 VAL A N 1
ATOM 2542 C CA . VAL A 1 341 ? 0.611 -8.118 -6.272 1.00 98.50 341 VAL A CA 1
ATOM 2543 C C . VAL A 1 341 ? 1.858 -7.793 -5.461 1.00 98.50 341 VAL A C 1
ATOM 2545 O O . VAL A 1 341 ? 2.718 -7.040 -5.915 1.00 98.50 341 VAL A O 1
ATOM 2548 N N . VAL A 1 342 ? 1.964 -8.370 -4.268 1.00 97.56 342 VAL A N 1
ATOM 2549 C CA . VAL A 1 342 ? 3.154 -8.282 -3.420 1.00 97.56 342 VAL A CA 1
ATOM 2550 C C . VAL A 1 342 ? 3.714 -9.674 -3.195 1.00 97.56 342 VAL A C 1
ATOM 2552 O O . VAL A 1 342 ? 2.998 -10.578 -2.749 1.00 97.56 342 VAL A O 1
ATOM 2555 N N . ILE A 1 343 ? 5.001 -9.840 -3.482 1.00 95.62 343 ILE A N 1
ATOM 2556 C CA . ILE A 1 343 ? 5.697 -11.120 -3.391 1.00 95.62 343 ILE A CA 1
ATOM 2557 C C . ILE A 1 343 ? 6.856 -10.988 -2.422 1.00 95.62 343 ILE A C 1
ATOM 2559 O O . ILE A 1 343 ? 7.648 -10.055 -2.475 1.00 95.62 343 ILE A O 1
ATOM 2563 N N . ASP A 1 344 ? 6.922 -11.952 -1.525 1.00 92.12 344 ASP A N 1
ATOM 2564 C CA . ASP A 1 344 ? 7.978 -12.139 -0.558 1.00 92.12 344 ASP A CA 1
ATOM 2565 C C . ASP A 1 344 ? 9.054 -13.083 -1.094 1.00 92.12 344 ASP A C 1
ATOM 2567 O O . ASP A 1 344 ? 8.747 -14.203 -1.512 1.00 92.12 344 ASP A O 1
ATOM 2571 N N . HIS A 1 345 ? 10.308 -12.657 -1.006 1.00 90.12 345 HIS A N 1
ATOM 2572 C CA . HIS A 1 345 ? 11.483 -13.401 -1.433 1.00 90.12 345 HIS A CA 1
ATOM 2573 C C . HIS A 1 345 ? 12.398 -13.643 -0.234 1.00 90.12 345 HIS A C 1
ATOM 2575 O O . HIS A 1 345 ? 12.903 -12.709 0.395 1.00 90.12 345 HIS A O 1
ATOM 2581 N N . ALA A 1 346 ? 12.627 -14.918 0.072 1.00 76.25 346 ALA A N 1
ATOM 2582 C CA . ALA A 1 346 ? 13.590 -15.330 1.082 1.00 76.25 346 ALA A CA 1
ATOM 2583 C C . ALA A 1 346 ? 14.931 -15.642 0.410 1.00 76.25 346 ALA A C 1
ATOM 2585 O O . ALA A 1 346 ? 14.996 -16.520 -0.452 1.00 76.25 346 ALA A O 1
ATOM 2586 N N . PHE A 1 347 ? 16.001 -14.962 0.827 1.00 74.50 347 PHE A N 1
ATOM 2587 C CA . PHE A 1 347 ? 17.352 -15.232 0.337 1.00 74.50 347 PHE A CA 1
ATOM 2588 C C . PHE A 1 347 ? 18.171 -16.036 1.345 1.00 74.50 347 PHE A C 1
ATOM 2590 O O . PHE A 1 347 ? 17.910 -16.040 2.548 1.00 74.50 347 PHE A O 1
ATOM 2597 N N . SER A 1 348 ? 19.210 -16.718 0.857 1.00 64.62 348 SER A N 1
ATOM 2598 C CA . SER A 1 348 ? 20.056 -17.600 1.672 1.00 64.62 348 SER A CA 1
ATOM 2599 C C . SER A 1 348 ? 20.835 -16.891 2.788 1.00 64.62 348 SER A C 1
ATOM 2601 O O . SER A 1 348 ? 21.326 -17.568 3.688 1.00 64.62 348 SER A O 1
ATOM 2603 N N . GLY A 1 349 ? 20.967 -15.561 2.733 1.00 63.91 349 GLY A N 1
ATOM 2604 C CA . GLY A 1 349 ? 21.627 -14.746 3.763 1.00 63.91 349 GLY A CA 1
ATOM 2605 C C . GLY A 1 349 ? 20.749 -14.419 4.980 1.00 63.91 349 GLY A C 1
ATOM 2606 O O . GLY A 1 349 ? 21.258 -13.920 5.980 1.00 63.91 349 GLY A O 1
ATOM 2607 N N . GLY A 1 350 ? 19.453 -14.753 4.934 1.00 65.81 350 GLY A N 1
ATOM 2608 C CA . GLY A 1 350 ? 18.479 -14.406 5.973 1.00 65.81 350 GLY A CA 1
ATOM 2609 C C . GLY A 1 350 ? 17.827 -13.037 5.766 1.00 65.81 350 GLY A C 1
ATOM 2610 O O . GLY A 1 350 ? 16.794 -12.758 6.375 1.00 65.81 350 GLY A O 1
ATOM 2611 N N . GLU A 1 351 ? 18.368 -12.206 4.872 1.00 73.69 351 GLU A N 1
ATOM 2612 C CA . GLU A 1 351 ? 17.676 -11.022 4.388 1.00 73.69 351 GLU A CA 1
ATOM 2613 C C . GLU A 1 351 ? 16.442 -11.391 3.567 1.00 73.69 351 GLU A C 1
ATOM 2615 O O . GLU A 1 351 ? 16.366 -12.413 2.875 1.00 73.69 351 GLU A O 1
ATOM 2620 N N . ARG A 1 352 ? 15.469 -10.492 3.634 1.00 79.44 352 ARG A N 1
ATOM 2621 C CA . ARG A 1 352 ? 14.180 -10.637 2.989 1.00 79.44 352 ARG A CA 1
ATOM 2622 C C . ARG A 1 352 ? 13.975 -9.477 2.040 1.00 79.44 352 ARG A C 1
ATOM 2624 O O . ARG A 1 352 ? 14.182 -8.324 2.429 1.00 79.44 352 ARG A O 1
ATOM 2631 N N . ALA A 1 353 ? 13.542 -9.790 0.826 1.00 90.38 353 ALA A N 1
ATOM 2632 C CA . ALA A 1 353 ? 13.042 -8.777 -0.081 1.00 90.38 353 ALA A CA 1
ATOM 2633 C C . ALA A 1 353 ? 11.563 -8.944 -0.355 1.00 90.38 353 ALA A C 1
ATOM 2635 O O . ALA A 1 353 ? 11.013 -10.041 -0.317 1.00 90.38 353 ALA A O 1
ATOM 2636 N N . VAL A 1 354 ? 10.939 -7.826 -0.681 1.00 94.06 354 VAL A N 1
ATOM 2637 C CA . VAL A 1 354 ? 9.575 -7.776 -1.175 1.00 94.06 354 VAL A CA 1
ATOM 2638 C C . VAL A 1 354 ? 9.590 -7.099 -2.533 1.00 94.06 354 VAL A C 1
ATOM 2640 O O . VAL A 1 354 ? 10.200 -6.041 -2.679 1.00 94.06 354 VAL A O 1
ATOM 2643 N N . THR A 1 355 ? 8.911 -7.689 -3.511 1.00 97.88 355 THR A N 1
ATOM 2644 C CA . THR A 1 355 ? 8.603 -7.012 -4.773 1.00 97.88 355 THR A CA 1
ATOM 2645 C C . THR A 1 355 ? 7.126 -6.651 -4.850 1.00 97.88 355 THR A C 1
ATOM 2647 O O . THR A 1 355 ? 6.270 -7.389 -4.356 1.00 97.88 355 THR A O 1
ATOM 2650 N N . ILE A 1 356 ? 6.829 -5.497 -5.445 1.00 98.69 356 ILE A N 1
ATOM 2651 C CA . ILE A 1 356 ? 5.466 -4.991 -5.654 1.00 98.69 356 ILE A CA 1
ATOM 2652 C C . ILE A 1 356 ? 5.277 -4.763 -7.150 1.00 98.69 356 ILE A C 1
ATOM 2654 O O . ILE A 1 356 ? 6.116 -4.121 -7.772 1.00 98.69 356 ILE A O 1
ATOM 2658 N N . TYR A 1 357 ? 4.177 -5.265 -7.708 1.00 98.88 357 TYR A N 1
ATOM 2659 C CA . TYR A 1 357 ? 3.814 -5.140 -9.122 1.00 98.88 357 TYR A CA 1
ATOM 2660 C C . TYR A 1 357 ? 2.479 -4.414 -9.189 1.00 98.88 357 TYR A C 1
ATOM 2662 O O . TYR A 1 357 ? 1.457 -5.007 -8.852 1.00 98.88 357 TYR A O 1
ATOM 2670 N N . ALA A 1 358 ? 2.493 -3.135 -9.547 1.00 98.75 358 ALA A N 1
ATOM 2671 C CA . ALA A 1 358 ? 1.339 -2.251 -9.447 1.00 98.75 358 ALA A CA 1
ATOM 2672 C C . ALA A 1 358 ? 0.828 -1.768 -10.809 1.00 98.75 358 ALA A C 1
ATOM 2674 O O . ALA A 1 358 ? 1.439 -1.997 -11.854 1.00 98.75 358 ALA A O 1
ATOM 2675 N N . HIS A 1 359 ? -0.313 -1.081 -10.756 1.00 98.00 359 HIS A N 1
ATOM 2676 C CA . HIS A 1 359 ? -1.067 -0.556 -11.889 1.00 98.00 359 HIS A CA 1
ATOM 2677 C C . HIS A 1 359 ? -1.595 -1.632 -12.843 1.00 98.00 359 HIS A C 1
ATOM 2679 O O . HIS A 1 359 ? -1.834 -1.352 -14.013 1.00 98.00 359 HIS A O 1
ATOM 2685 N N . LEU A 1 360 ? -1.820 -2.852 -12.357 1.00 98.44 360 LEU A N 1
ATOM 2686 C CA . LEU A 1 360 ? -2.254 -3.964 -13.198 1.00 98.44 360 LEU A CA 1
ATOM 2687 C C . LEU A 1 360 ? -3.681 -3.739 -13.730 1.00 98.44 360 LEU A C 1
ATOM 2689 O O . LEU A 1 360 ? -4.575 -3.278 -13.018 1.00 98.44 360 LEU A O 1
ATOM 2693 N N . SER A 1 361 ? -3.921 -4.072 -14.996 1.00 96.62 361 SER A N 1
ATOM 2694 C CA . SER A 1 361 ? -5.287 -4.078 -15.540 1.00 96.62 361 SER A CA 1
ATOM 2695 C C . SER A 1 361 ? -6.061 -5.299 -15.047 1.00 96.62 361 SER A C 1
ATOM 2697 O O . SER A 1 361 ? -7.250 -5.205 -14.750 1.00 96.62 361 SER A O 1
ATOM 2699 N N . GLU A 1 362 ? -5.359 -6.420 -14.897 1.00 96.94 362 GLU A N 1
ATOM 2700 C CA . GLU A 1 362 ? -5.878 -7.693 -14.420 1.00 96.94 362 GLU A CA 1
ATOM 2701 C C . GLU A 1 362 ? -4.777 -8.437 -13.657 1.00 96.94 362 GLU A C 1
ATOM 2703 O O . GLU A 1 362 ? -3.616 -8.437 -14.072 1.00 96.94 362 GLU A O 1
ATOM 2708 N N . VAL A 1 363 ? -5.152 -9.088 -12.556 1.00 98.31 363 VAL A N 1
ATOM 2709 C CA . VAL A 1 363 ? -4.309 -10.055 -11.839 1.00 98.31 363 VAL A CA 1
ATOM 2710 C C . VAL A 1 363 ? -4.782 -11.453 -12.216 1.00 98.31 363 VAL A C 1
ATOM 2712 O O . VAL A 1 363 ? -5.986 -11.718 -12.182 1.00 98.31 363 VAL A O 1
ATOM 2715 N N . ASP A 1 364 ? -3.856 -12.354 -12.545 1.00 97.81 364 ASP A N 1
ATOM 2716 C CA . ASP A 1 364 ? -4.195 -13.740 -12.862 1.00 97.81 364 ASP A CA 1
ATOM 2717 C C . ASP A 1 364 ? -4.937 -14.387 -11.677 1.00 97.81 364 ASP A C 1
ATOM 2719 O O . ASP A 1 364 ? -4.508 -14.325 -10.525 1.00 97.81 364 ASP A O 1
ATOM 2723 N N . SER A 1 365 ? -6.072 -15.029 -11.961 1.00 95.19 365 SER A N 1
ATOM 2724 C CA . SER A 1 365 ? -6.937 -15.665 -10.957 1.00 95.19 365 SER A CA 1
ATOM 2725 C C . SER A 1 365 ? -6.257 -16.742 -10.094 1.00 95.19 365 SER A C 1
ATOM 2727 O O . SER A 1 365 ? -6.788 -17.109 -9.043 1.00 95.19 365 SER A O 1
ATOM 2729 N N . GLN A 1 366 ? -5.110 -17.273 -10.528 1.00 95.06 366 GLN A N 1
ATOM 2730 C CA . GLN A 1 366 ? -4.303 -18.232 -9.775 1.00 95.06 366 GLN A CA 1
ATOM 2731 C C . GLN A 1 366 ? -3.361 -17.556 -8.768 1.00 95.06 366 GLN A C 1
ATOM 2733 O O . GLN A 1 366 ? -2.842 -18.231 -7.877 1.00 95.06 366 GLN A O 1
ATOM 2738 N N . ILE A 1 367 ? -3.151 -16.244 -8.880 1.00 95.81 367 ILE A N 1
ATOM 2739 C CA . ILE A 1 367 ? -2.293 -15.460 -7.994 1.00 95.81 367 ILE A CA 1
ATOM 2740 C C . ILE A 1 367 ? -3.104 -15.041 -6.776 1.00 95.81 367 ILE A C 1
ATOM 2742 O O . ILE A 1 367 ? -3.848 -14.063 -6.771 1.00 95.81 367 ILE A O 1
ATOM 2746 N N . LEU A 1 368 ? -2.956 -15.840 -5.724 1.00 90.75 368 LEU A N 1
ATOM 2747 C CA . LEU A 1 368 ? -3.639 -15.670 -4.449 1.00 90.75 368 LEU A CA 1
ATOM 2748 C C . LEU A 1 368 ? -2.612 -15.624 -3.312 1.00 90.75 368 LEU A C 1
ATOM 2750 O O . LEU A 1 368 ? -1.558 -16.262 -3.420 1.00 90.75 368 LEU A O 1
ATOM 2754 N N . PRO A 1 369 ? -2.913 -14.940 -2.194 1.00 88.62 369 PRO A N 1
ATOM 2755 C CA . PRO A 1 369 ? -2.070 -14.995 -1.007 1.00 88.62 369 PRO A CA 1
ATOM 2756 C C . PRO A 1 369 ? -1.743 -16.442 -0.599 1.00 88.62 369 PRO A C 1
ATOM 2758 O O . PRO A 1 369 ? -2.620 -17.302 -0.503 1.00 88.62 369 PRO A O 1
ATOM 2761 N N . GLY A 1 370 ? -0.461 -16.717 -0.364 1.00 86.44 370 GLY A N 1
ATOM 2762 C CA . GLY A 1 370 ? 0.076 -18.021 0.023 1.00 86.44 370 GLY A CA 1
ATOM 2763 C C . GLY A 1 370 ? 0.610 -18.864 -1.139 1.00 86.44 370 GLY A C 1
ATOM 2764 O O . GLY A 1 370 ? 1.336 -19.831 -0.890 1.00 86.44 370 GLY A O 1
ATOM 2765 N N . VAL A 1 371 ? 0.311 -18.504 -2.391 1.00 89.69 371 VAL A N 1
ATOM 2766 C CA . VAL A 1 371 ? 0.821 -19.208 -3.577 1.00 89.69 371 VAL A CA 1
ATOM 2767 C C . VAL A 1 371 ? 2.327 -19.000 -3.716 1.00 89.69 371 VAL A C 1
ATOM 2769 O O . VAL A 1 371 ? 2.827 -17.883 -3.585 1.00 89.69 371 VAL A O 1
ATOM 2772 N N . LEU A 1 372 ? 3.045 -20.095 -3.973 1.00 92.88 372 LEU A N 1
ATOM 2773 C CA . LEU A 1 372 ? 4.453 -20.065 -4.357 1.00 92.88 372 LEU A CA 1
ATOM 2774 C C . LEU A 1 372 ? 4.561 -19.846 -5.862 1.00 92.88 372 LEU A C 1
ATOM 2776 O O . LEU A 1 372 ? 3.834 -20.476 -6.630 1.00 92.88 372 LEU A O 1
ATOM 2780 N N . VAL A 1 373 ? 5.489 -18.988 -6.256 1.00 94.75 373 VAL A N 1
ATOM 2781 C CA . VAL A 1 373 ? 5.795 -18.682 -7.651 1.00 94.75 373 VAL A CA 1
ATOM 2782 C C . VAL A 1 373 ? 7.286 -18.864 -7.898 1.00 94.75 373 VAL A C 1
ATOM 2784 O O . VAL A 1 373 ? 8.095 -18.675 -6.988 1.00 94.75 373 VAL A O 1
ATOM 2787 N N . ASP A 1 374 ? 7.640 -19.216 -9.128 1.00 94.50 374 ASP A N 1
ATOM 2788 C CA . ASP A 1 374 ? 9.012 -19.158 -9.631 1.00 94.50 374 ASP A CA 1
ATOM 2789 C C . ASP A 1 374 ? 9.252 -17.814 -10.345 1.00 94.50 374 ASP A C 1
ATOM 2791 O O . ASP A 1 374 ? 8.298 -17.128 -10.730 1.00 94.50 374 ASP A O 1
ATOM 2795 N N . GLY A 1 375 ? 10.517 -17.453 -10.580 1.00 92.81 375 GLY A N 1
ATOM 2796 C CA . GLY A 1 375 ? 10.840 -16.347 -11.488 1.00 92.81 375 GLY A CA 1
ATOM 2797 C C . GLY A 1 375 ? 10.285 -16.614 -12.893 1.00 92.81 375 GLY A C 1
ATOM 2798 O O . GLY A 1 375 ? 10.353 -17.746 -13.376 1.00 92.81 375 GLY A O 1
ATOM 2799 N N . GLY A 1 376 ? 9.699 -15.597 -13.525 1.00 94.19 376 GLY A N 1
ATOM 2800 C CA . GLY A 1 376 ? 8.998 -15.720 -14.807 1.00 94.19 376 GLY A CA 1
ATOM 2801 C C . GLY A 1 376 ? 7.549 -16.217 -14.698 1.00 94.19 376 GLY A C 1
ATOM 2802 O O . GLY A 1 376 ? 6.884 -16.396 -15.713 1.00 94.19 376 GLY A O 1
ATOM 2803 N N . THR A 1 377 ? 7.023 -16.471 -13.492 1.00 97.81 377 THR A N 1
ATOM 2804 C CA . THR A 1 377 ? 5.602 -16.838 -13.340 1.00 97.81 377 THR A CA 1
ATOM 2805 C C . THR A 1 377 ? 4.717 -15.655 -13.748 1.00 97.81 377 THR A C 1
ATOM 2807 O O . THR A 1 377 ? 4.863 -14.594 -13.135 1.00 97.81 377 THR A O 1
ATOM 2810 N N . PRO A 1 378 ? 3.780 -15.808 -14.704 1.00 98.25 378 PRO A N 1
ATOM 2811 C CA . PRO A 1 378 ? 2.836 -14.753 -15.059 1.00 98.25 378 PRO A CA 1
ATOM 2812 C C . PRO A 1 378 ? 1.981 -14.335 -13.862 1.00 98.25 378 PRO A C 1
ATOM 2814 O O . PRO A 1 378 ? 1.409 -15.178 -13.172 1.00 98.25 378 PRO A O 1
ATOM 2817 N N . LEU A 1 379 ? 1.896 -13.029 -13.622 1.00 98.62 379 LEU A N 1
ATOM 2818 C CA . LEU A 1 379 ? 1.132 -12.436 -12.524 1.00 98.62 379 LEU A CA 1
ATOM 2819 C C . LEU A 1 379 ? -0.163 -11.773 -12.994 1.00 98.62 379 LEU A C 1
ATOM 2821 O O . LEU A 1 379 ? -1.099 -11.619 -12.210 1.00 98.62 379 LEU A O 1
ATOM 2825 N N . GLY A 1 380 ? -0.212 -11.361 -14.259 1.00 98.31 380 GLY A N 1
ATOM 2826 C CA . GLY A 1 380 ? -1.320 -10.612 -14.831 1.00 98.31 380 GLY A CA 1
ATOM 2827 C C . GLY A 1 380 ? -0.869 -9.727 -15.986 1.00 98.31 380 GLY A C 1
ATOM 2828 O O . GLY A 1 380 ? 0.190 -9.949 -16.578 1.00 98.31 380 GLY A O 1
ATOM 2829 N N . PHE A 1 381 ? -1.673 -8.712 -16.285 1.00 98.25 381 PHE A N 1
ATOM 2830 C CA . PHE A 1 381 ? -1.441 -7.781 -17.385 1.00 98.25 381 PHE A CA 1
ATOM 2831 C C . PHE A 1 381 ? -1.198 -6.365 -16.877 1.00 98.25 381 PHE A C 1
ATOM 2833 O O . PHE A 1 381 ? -1.828 -5.907 -15.918 1.00 98.25 381 PHE A O 1
ATOM 2840 N N . VAL A 1 382 ? -0.306 -5.644 -17.553 1.00 97.38 382 VAL A N 1
ATOM 2841 C CA . VAL A 1 382 ? -0.080 -4.226 -17.267 1.00 97.38 382 VAL A CA 1
ATOM 2842 C C . VAL A 1 382 ? -1.348 -3.407 -17.520 1.00 97.38 382 VAL A C 1
ATOM 2844 O O . VAL A 1 382 ? -2.198 -3.752 -18.344 1.00 97.38 382 VAL A O 1
ATOM 2847 N N . GLY A 1 383 ? -1.496 -2.300 -16.805 1.00 96.75 383 GLY A N 1
ATOM 2848 C CA . GLY A 1 383 ? -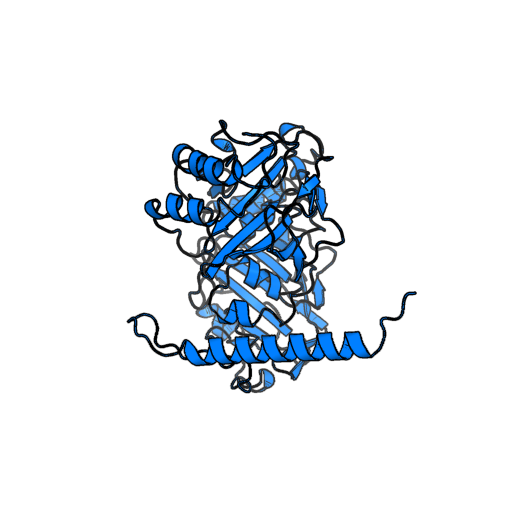2.612 -1.380 -16.957 1.00 96.75 383 GLY A CA 1
ATOM 2849 C C . GLY A 1 383 ? -2.243 0.021 -16.497 1.00 96.75 383 GLY A C 1
ATOM 2850 O O . GLY A 1 383 ? -1.091 0.445 -16.587 1.00 96.75 383 GLY A O 1
ATOM 2851 N N . ASN A 1 384 ? -3.243 0.748 -16.005 1.00 96.94 384 ASN A N 1
ATOM 2852 C CA . ASN A 1 384 ? -3.057 2.073 -15.423 1.00 96.94 384 ASN A CA 1
ATOM 2853 C C . ASN A 1 384 ? -3.908 2.311 -14.159 1.00 96.94 384 ASN A C 1
ATOM 2855 O O . ASN A 1 384 ? -4.111 3.461 -13.762 1.00 96.94 384 ASN A O 1
ATOM 2859 N N . SER A 1 385 ? -4.430 1.258 -13.520 1.00 97.00 385 SER A N 1
ATOM 2860 C CA . SER A 1 385 ? -5.266 1.390 -12.315 1.00 97.00 385 SER A CA 1
ATOM 2861 C C . SER A 1 385 ? -4.527 2.144 -11.202 1.00 97.00 385 SER A C 1
ATOM 2863 O O . SER A 1 385 ? -3.334 1.931 -11.012 1.00 97.00 385 SER A O 1
ATOM 2865 N N . GLY A 1 386 ? -5.211 3.003 -10.447 1.00 95.88 386 GLY A N 1
ATOM 2866 C CA . GLY A 1 386 ? -4.621 3.810 -9.366 1.00 95.88 386 GLY A CA 1
ATOM 2867 C C . GLY A 1 386 ? -3.864 5.062 -9.840 1.00 95.88 386 GLY A C 1
ATOM 2868 O O . GLY A 1 386 ? -3.539 5.948 -9.041 1.00 95.88 386 GLY A O 1
ATOM 2869 N N . THR A 1 387 ? -3.625 5.202 -11.149 1.00 96.00 387 THR A N 1
ATOM 2870 C CA . THR A 1 387 ? -2.984 6.395 -11.718 1.00 96.00 387 THR A CA 1
ATOM 2871 C C . THR A 1 387 ? -3.937 7.594 -11.760 1.00 96.00 387 THR A C 1
ATOM 2873 O O . THR A 1 387 ? -5.163 7.465 -11.754 1.00 96.00 387 THR A O 1
ATOM 2876 N N . SER A 1 388 ? -3.381 8.806 -11.863 1.00 95.31 388 SER A N 1
ATOM 2877 C CA . SER A 1 388 ? -4.189 10.020 -12.061 1.00 95.31 388 SER A CA 1
ATOM 2878 C C . SER A 1 388 ? -4.979 10.000 -13.375 1.00 95.31 388 SER A C 1
ATOM 2880 O O . SER A 1 388 ? -6.086 10.533 -13.422 1.00 95.31 388 SER A O 1
ATOM 2882 N N . ALA A 1 389 ? -4.438 9.376 -14.427 1.00 94.75 389 ALA A N 1
ATOM 2883 C CA . ALA A 1 389 ? -5.121 9.215 -15.708 1.00 94.75 389 ALA A CA 1
ATOM 2884 C C . ALA A 1 389 ? -6.369 8.333 -15.563 1.00 94.75 389 ALA A C 1
ATOM 2886 O O . ALA A 1 389 ? -7.447 8.722 -16.015 1.00 94.75 389 ALA A O 1
ATOM 2887 N N . ALA A 1 390 ? -6.254 7.209 -14.853 1.00 94.44 390 ALA A N 1
ATOM 2888 C CA . ALA A 1 390 ? -7.381 6.320 -14.604 1.00 94.44 390 ALA A CA 1
ATOM 2889 C C . ALA A 1 390 ? -8.479 6.986 -13.754 1.00 94.44 390 ALA A C 1
ATOM 2891 O O . ALA A 1 390 ? -9.657 6.879 -14.087 1.00 94.44 390 ALA A O 1
ATOM 2892 N N . SER A 1 391 ? -8.118 7.782 -12.739 1.00 95.00 391 SER A N 1
ATOM 2893 C CA . SER A 1 391 ? -9.086 8.607 -11.987 1.00 95.00 391 SER A CA 1
ATOM 2894 C C . SER A 1 391 ? -9.778 9.696 -12.815 1.00 95.00 391 SER A C 1
ATOM 2896 O O . SER A 1 391 ? -10.830 10.202 -12.414 1.00 95.00 391 SER A O 1
ATOM 2898 N N . ALA A 1 392 ? -9.205 10.079 -13.957 1.00 94.56 392 ALA A N 1
ATOM 2899 C CA . ALA A 1 392 ? -9.823 10.980 -14.928 1.00 94.56 392 ALA A CA 1
ATOM 2900 C C . ALA A 1 392 ? -10.638 10.233 -16.007 1.00 94.56 392 ALA A C 1
ATOM 2902 O O . ALA A 1 392 ? -11.132 10.865 -16.941 1.00 94.56 392 ALA A O 1
ATOM 2903 N N . GLY A 1 393 ? -10.774 8.905 -15.902 1.00 91.12 393 GLY A N 1
ATOM 2904 C CA . GLY A 1 393 ? -11.452 8.063 -16.893 1.00 91.12 393 GLY A CA 1
ATOM 2905 C C . GLY A 1 393 ? -10.662 7.875 -18.192 1.00 91.12 393 GLY A C 1
ATOM 2906 O O . GLY A 1 393 ? -11.245 7.581 -19.234 1.00 91.12 393 GLY A O 1
ATOM 2907 N N . ILE A 1 394 ? -9.344 8.092 -18.162 1.00 88.62 394 ILE A N 1
ATOM 2908 C CA . ILE A 1 394 ? -8.455 7.908 -19.312 1.00 88.62 394 ILE A CA 1
ATOM 2909 C C . ILE A 1 394 ? -7.838 6.514 -19.202 1.00 88.62 394 ILE A C 1
ATOM 2911 O O . ILE A 1 394 ? -6.869 6.316 -18.477 1.00 88.62 394 ILE A O 1
ATOM 2915 N N . GLU A 1 395 ? -8.411 5.544 -19.910 1.00 71.62 395 GLU A N 1
ATOM 2916 C CA . GLU A 1 395 ? -8.039 4.124 -19.780 1.00 71.62 395 GLU A CA 1
ATOM 2917 C C . GLU A 1 395 ? -6.910 3.691 -20.729 1.00 71.62 395 GLU A C 1
ATOM 2919 O O . GLU A 1 395 ? -6.187 2.755 -20.424 1.00 71.62 395 GLU A O 1
ATOM 2924 N N . ASN A 1 396 ? -6.722 4.384 -21.858 1.00 63.38 396 ASN A N 1
ATOM 2925 C CA . ASN A 1 396 ? -5.770 4.001 -22.911 1.00 63.38 396 ASN A CA 1
ATOM 2926 C C . ASN A 1 396 ? -5.015 5.226 -23.442 1.00 63.38 396 ASN A C 1
ATOM 2928 O O . ASN A 1 396 ? -5.205 5.657 -24.579 1.00 63.38 396 ASN A O 1
ATOM 2932 N N . ASN A 1 397 ? -4.222 5.849 -22.576 1.00 70.25 397 ASN A N 1
ATOM 2933 C CA . ASN A 1 397 ? -3.199 6.804 -22.992 1.00 70.25 397 ASN A CA 1
ATOM 2934 C C . ASN A 1 397 ? -1.847 6.110 -22.857 1.00 70.25 397 ASN A C 1
ATOM 2936 O O . ASN A 1 397 ? -1.527 5.685 -21.746 1.00 70.25 397 ASN A O 1
ATOM 2940 N N . ASP A 1 398 ? -1.085 6.041 -23.949 1.00 67.94 398 ASP A N 1
ATOM 2941 C CA . ASP A 1 398 ? 0.191 5.325 -24.049 1.00 67.94 398 ASP A CA 1
ATOM 2942 C C . ASP A 1 398 ? 1.108 5.643 -22.854 1.00 67.94 398 ASP A C 1
ATOM 2944 O O . ASP A 1 398 ? 1.545 4.756 -22.135 1.00 67.94 398 ASP A O 1
ATOM 2948 N N . ALA A 1 399 ? 1.245 6.927 -22.506 1.00 74.94 399 ALA A N 1
ATOM 2949 C CA . ALA A 1 399 ? 2.095 7.371 -21.396 1.00 74.94 399 ALA A CA 1
ATOM 2950 C C . ALA A 1 399 ? 1.565 7.045 -19.980 1.00 74.94 399 ALA A C 1
ATOM 2952 O O . ALA A 1 399 ? 2.226 7.370 -18.994 1.00 74.94 399 ALA A O 1
ATOM 2953 N N . SER A 1 400 ? 0.347 6.511 -19.852 1.00 88.44 400 SER A N 1
ATOM 2954 C CA . SER A 1 400 ? -0.258 6.133 -18.566 1.00 88.44 400 SER A CA 1
ATOM 2955 C C . SER A 1 400 ? -0.221 4.635 -18.297 1.00 88.44 400 SER A C 1
ATOM 2957 O O . SER A 1 400 ? -0.344 4.248 -17.136 1.00 88.44 400 SER A O 1
ATOM 2959 N N . VAL A 1 401 ? -0.047 3.808 -19.332 1.00 95.56 401 VAL A N 1
ATOM 2960 C CA . VAL A 1 401 ? 0.001 2.352 -19.197 1.00 95.56 401 VAL A CA 1
ATOM 2961 C C . VAL A 1 401 ? 1.439 1.937 -18.919 1.00 95.56 401 VAL A C 1
ATOM 2963 O O . VAL A 1 401 ? 2.298 1.957 -19.799 1.00 95.56 401 VAL A O 1
ATOM 2966 N N . HIS A 1 402 ? 1.708 1.593 -17.666 1.00 97.06 402 HIS A N 1
ATOM 2967 C CA . HIS A 1 402 ? 3.047 1.249 -17.212 1.00 97.06 402 HIS A CA 1
ATOM 2968 C C . HIS A 1 402 ? 2.985 0.274 -16.045 1.00 97.06 402 HIS A C 1
ATOM 2970 O O . HIS A 1 402 ? 2.050 0.300 -15.247 1.00 97.06 402 HIS A O 1
ATOM 2976 N N . LEU A 1 403 ? 4.015 -0.558 -15.928 1.00 98.38 403 LEU A N 1
ATOM 2977 C CA . LEU A 1 403 ? 4.262 -1.305 -14.704 1.00 98.38 403 LEU A CA 1
ATOM 2978 C C . LEU A 1 403 ? 5.002 -0.385 -13.740 1.00 98.38 403 LEU A C 1
ATOM 2980 O O . LEU A 1 403 ? 6.115 0.046 -14.038 1.00 98.38 403 LEU A O 1
ATOM 2984 N N . HIS A 1 404 ? 4.418 -0.153 -12.571 1.00 98.69 404 HIS A N 1
ATOM 2985 C CA . HIS A 1 404 ? 5.166 0.349 -11.428 1.00 98.69 404 HIS A CA 1
ATOM 2986 C C . HIS A 1 404 ? 5.680 -0.843 -10.617 1.00 98.69 404 HIS A C 1
ATOM 2988 O O . HIS A 1 404 ? 4.887 -1.617 -10.075 1.00 98.69 404 HIS A O 1
ATOM 2994 N N . TRP A 1 405 ? 6.999 -1.010 -10.560 1.00 98.75 405 TRP A N 1
ATOM 2995 C CA . TRP A 1 405 ? 7.648 -2.123 -9.875 1.00 98.75 405 TRP A CA 1
ATOM 2996 C C . TRP A 1 405 ? 8.547 -1.630 -8.746 1.00 98.75 405 TRP A C 1
ATOM 2998 O O . TRP A 1 405 ? 9.436 -0.810 -8.970 1.00 98.75 405 TRP A O 1
ATOM 3008 N N . GLU A 1 406 ? 8.352 -2.144 -7.536 1.00 98.56 406 GLU A N 1
ATOM 3009 C CA . GLU A 1 406 ? 9.202 -1.821 -6.385 1.00 98.56 406 GLU A CA 1
ATOM 3010 C C . GLU A 1 406 ? 9.977 -3.056 -5.918 1.00 98.56 406 GLU A C 1
ATOM 3012 O O . GLU A 1 406 ? 9.442 -4.163 -5.934 1.00 98.56 406 GLU A O 1
ATOM 3017 N N . LEU A 1 407 ? 11.207 -2.852 -5.436 1.00 97.06 407 LEU A N 1
ATOM 3018 C CA . LEU A 1 407 ? 12.021 -3.859 -4.753 1.00 97.06 407 LEU A CA 1
ATOM 3019 C C . LEU A 1 407 ? 12.481 -3.303 -3.410 1.00 97.06 407 LEU A C 1
ATOM 3021 O O . LEU A 1 407 ? 13.263 -2.354 -3.348 1.00 97.06 407 LEU A O 1
ATOM 3025 N N . HIS A 1 408 ? 12.000 -3.911 -2.334 1.00 94.31 408 HIS A N 1
ATOM 3026 C CA . HIS A 1 408 ? 12.296 -3.513 -0.965 1.00 94.31 408 HIS A CA 1
ATOM 3027 C C . HIS A 1 408 ? 13.198 -4.538 -0.316 1.00 94.31 408 HIS A C 1
ATOM 3029 O O . HIS A 1 408 ? 12.914 -5.726 -0.403 1.00 94.31 408 HIS A O 1
ATOM 3035 N N . VAL A 1 409 ? 14.222 -4.086 0.400 1.00 89.50 409 VAL A N 1
ATOM 3036 C CA . VAL A 1 409 ? 15.018 -4.921 1.304 1.00 89.50 409 VAL A CA 1
ATOM 3037 C C . VAL A 1 409 ? 14.924 -4.299 2.690 1.00 89.50 409 VAL A C 1
ATOM 3039 O O . VAL A 1 409 ? 15.216 -3.115 2.851 1.00 89.50 409 VAL A O 1
ATOM 3042 N N . ASN A 1 410 ? 14.491 -5.079 3.684 1.00 80.00 410 ASN A N 1
ATOM 3043 C CA . ASN A 1 410 ? 14.200 -4.584 5.039 1.00 80.00 410 ASN A CA 1
ATOM 3044 C C . ASN A 1 410 ? 13.215 -3.388 5.038 1.00 80.00 410 ASN A C 1
ATOM 3046 O O . ASN A 1 410 ? 13.492 -2.332 5.606 1.00 80.00 410 ASN A O 1
ATOM 3050 N N . ASP A 1 411 ? 12.073 -3.552 4.363 1.00 84.25 411 ASP A N 1
ATOM 3051 C CA . ASP A 1 411 ? 10.942 -2.602 4.309 1.00 84.25 411 ASP A CA 1
ATOM 3052 C C . ASP A 1 411 ? 11.191 -1.264 3.603 1.00 84.25 411 ASP A C 1
ATOM 3054 O O . ASP A 1 411 ? 10.390 -0.329 3.734 1.00 84.25 411 ASP A O 1
ATOM 3058 N N . ARG A 1 412 ? 12.296 -1.141 2.862 1.00 90.38 412 ARG A N 1
ATOM 3059 C CA . ARG A 1 412 ? 12.610 0.067 2.095 1.00 90.38 412 ARG A CA 1
ATOM 3060 C C . ARG A 1 412 ? 13.146 -0.251 0.706 1.00 90.38 412 ARG A C 1
ATOM 3062 O O . ARG A 1 412 ? 13.913 -1.205 0.565 1.00 90.38 412 ARG A O 1
ATOM 3069 N N . PRO A 1 413 ? 12.833 0.589 -0.299 1.00 94.75 413 PRO A N 1
ATOM 3070 C CA . PRO A 1 413 ? 13.508 0.539 -1.585 1.00 94.75 413 PRO A CA 1
ATOM 3071 C C . PRO A 1 413 ? 15.018 0.690 -1.425 1.00 94.75 413 PRO A C 1
ATOM 3073 O O . PRO A 1 413 ? 15.486 1.527 -0.645 1.00 94.75 413 PRO A O 1
ATOM 3076 N N . ILE A 1 414 ? 15.786 -0.068 -2.205 1.00 95.06 414 ILE A N 1
ATOM 3077 C CA . ILE A 1 414 ? 17.229 0.162 -2.314 1.00 95.06 414 ILE A CA 1
ATOM 3078 C C . ILE A 1 414 ? 17.420 1.573 -2.890 1.00 95.06 414 ILE A C 1
ATOM 3080 O O . ILE A 1 414 ? 16.864 1.886 -3.946 1.00 95.06 414 ILE A O 1
ATOM 3084 N N . GLY A 1 415 ? 18.153 2.440 -2.183 1.00 94.69 415 GLY A N 1
ATOM 3085 C CA . GLY A 1 415 ? 18.318 3.843 -2.575 1.00 94.69 415 GLY A CA 1
ATOM 3086 C C . GLY A 1 415 ? 17.227 4.812 -2.093 1.00 94.69 415 GLY A C 1
ATOM 3087 O O . GLY A 1 415 ? 17.115 5.922 -2.613 1.00 94.69 415 GLY A O 1
ATOM 3088 N N . TYR A 1 416 ? 16.378 4.431 -1.133 1.00 93.94 416 TYR A N 1
ATOM 3089 C CA . TYR A 1 416 ? 15.336 5.321 -0.602 1.00 93.94 416 TYR A CA 1
ATOM 3090 C C . TYR A 1 416 ? 15.920 6.641 -0.045 1.00 93.94 416 TYR A C 1
ATOM 3092 O O . TYR A 1 416 ? 16.812 6.622 0.798 1.00 93.94 416 TYR A O 1
ATOM 3100 N N . LEU A 1 417 ? 15.371 7.786 -0.485 1.00 94.00 417 LEU A N 1
ATOM 3101 C CA . LEU A 1 417 ? 15.848 9.170 -0.247 1.00 94.00 417 LEU A CA 1
ATOM 3102 C C . LEU A 1 417 ? 17.184 9.553 -0.907 1.00 94.00 417 LEU A C 1
ATOM 3104 O O . LEU A 1 417 ? 17.621 10.697 -0.761 1.00 94.00 417 LEU A O 1
ATOM 3108 N N . GLU A 1 418 ? 17.815 8.650 -1.653 1.00 96.62 418 GLU A N 1
ATOM 3109 C CA . GLU A 1 418 ? 18.978 8.983 -2.473 1.00 96.62 418 GLU A CA 1
ATOM 3110 C C . GLU A 1 418 ? 18.557 9.660 -3.783 1.00 96.62 418 GLU A C 1
ATOM 3112 O O . GLU A 1 418 ? 17.379 9.690 -4.154 1.00 96.62 418 GLU A O 1
ATOM 3117 N N . SER A 1 419 ? 19.521 10.262 -4.485 1.00 97.62 419 SER A N 1
ATOM 3118 C CA . SER A 1 419 ? 19.225 10.920 -5.753 1.00 97.62 419 SER A CA 1
ATOM 3119 C C . SER A 1 419 ? 18.993 9.878 -6.859 1.00 97.62 419 SER A C 1
ATOM 3121 O O . SER A 1 419 ? 19.719 8.887 -6.909 1.00 97.62 419 SER A O 1
ATOM 3123 N N . PRO A 1 420 ? 18.063 10.111 -7.804 1.00 97.88 420 PRO A N 1
ATOM 3124 C CA . PRO A 1 420 ? 17.862 9.236 -8.963 1.00 97.88 420 PRO A CA 1
ATOM 3125 C C . PRO A 1 420 ? 19.135 8.887 -9.748 1.00 97.88 420 PRO A C 1
ATOM 3127 O O . PRO A 1 420 ? 19.242 7.814 -10.332 1.00 97.88 420 PRO A O 1
ATOM 3130 N N . THR A 1 421 ? 20.105 9.806 -9.774 1.00 97.75 421 THR A N 1
ATOM 3131 C CA . THR A 1 421 ? 21.399 9.606 -10.440 1.00 97.75 421 THR A CA 1
ATOM 3132 C C . THR A 1 421 ? 22.239 8.533 -9.748 1.00 97.75 421 THR A C 1
ATOM 3134 O O . THR A 1 421 ? 22.994 7.835 -10.418 1.00 97.75 421 THR A O 1
ATOM 3137 N N . ASP A 1 422 ? 22.113 8.408 -8.426 1.00 97.25 422 ASP A N 1
ATOM 3138 C CA . ASP A 1 422 ? 22.854 7.437 -7.618 1.00 97.25 422 ASP A CA 1
ATOM 3139 C C . ASP A 1 422 ? 22.116 6.092 -7.544 1.00 97.25 422 ASP A C 1
ATOM 3141 O O . ASP A 1 422 ? 22.752 5.041 -7.491 1.00 97.25 422 ASP A O 1
ATOM 3145 N N . THR A 1 423 ? 20.780 6.107 -7.594 1.00 97.50 423 THR A N 1
ATOM 3146 C CA . THR A 1 423 ? 19.963 4.888 -7.533 1.00 97.50 423 THR A CA 1
ATOM 3147 C C . THR A 1 423 ? 19.899 4.145 -8.862 1.00 97.50 423 THR A C 1
ATOM 3149 O O . THR A 1 423 ? 19.936 2.917 -8.853 1.00 97.50 423 THR A O 1
ATOM 3152 N N . GLN A 1 424 ? 19.838 4.840 -10.006 1.00 97.06 424 GLN A N 1
ATOM 3153 C CA . GLN A 1 424 ? 19.741 4.195 -11.322 1.00 97.06 424 GLN A CA 1
ATOM 3154 C C . GLN A 1 424 ? 20.837 3.127 -11.545 1.00 97.06 424 GLN A C 1
ATOM 3156 O O . GLN A 1 424 ? 20.468 2.000 -11.878 1.00 97.06 424 GLN A O 1
ATOM 3161 N N . PRO A 1 425 ? 22.137 3.395 -11.296 1.00 96.25 425 PRO A N 1
ATOM 3162 C CA . PRO A 1 425 ? 23.186 2.385 -11.453 1.00 96.25 425 PRO A CA 1
ATOM 3163 C C . PRO A 1 425 ? 22.993 1.123 -10.597 1.00 96.25 425 PRO A C 1
ATOM 3165 O O . PRO A 1 425 ? 23.411 0.044 -11.006 1.00 96.25 425 PRO A O 1
ATOM 3168 N N . LEU A 1 426 ? 22.352 1.233 -9.426 1.00 96.56 426 LEU A N 1
ATOM 3169 C CA . LEU A 1 426 ? 22.057 0.078 -8.569 1.00 96.56 426 LEU A CA 1
ATOM 3170 C C . LEU A 1 426 ? 21.021 -0.840 -9.222 1.00 96.56 426 LEU A C 1
ATOM 3172 O O . LEU A 1 426 ? 21.170 -2.056 -9.208 1.00 96.56 426 LEU A O 1
ATOM 3176 N N . TYR A 1 427 ? 19.979 -0.266 -9.822 1.00 96.00 427 TYR A N 1
ATOM 3177 C CA . TYR A 1 427 ? 18.951 -1.046 -10.510 1.00 96.00 427 TYR A CA 1
ATOM 3178 C C . TYR A 1 427 ? 19.420 -1.558 -11.873 1.00 96.00 427 TYR A C 1
ATOM 3180 O O . TYR A 1 427 ? 19.011 -2.644 -12.270 1.00 96.00 427 TYR A O 1
ATOM 3188 N N . GLU A 1 428 ? 20.310 -0.836 -12.560 1.00 94.25 428 GLU A N 1
ATOM 3189 C CA . GLU A 1 428 ? 21.017 -1.363 -13.734 1.00 94.25 428 GLU A CA 1
ATOM 3190 C C . GLU A 1 428 ? 21.859 -2.589 -13.352 1.00 94.25 428 GLU A C 1
ATOM 3192 O O . GLU A 1 428 ? 21.796 -3.608 -14.032 1.00 94.25 428 GLU A O 1
ATOM 3197 N N . GLN A 1 429 ? 22.588 -2.543 -12.231 1.00 92.88 429 GLN A N 1
ATOM 3198 C CA . GLN A 1 429 ? 23.326 -3.700 -11.715 1.00 92.88 429 GLN A CA 1
ATOM 3199 C C . GLN A 1 429 ? 22.397 -4.897 -11.448 1.00 92.88 429 GLN A C 1
ATOM 3201 O O . GLN A 1 429 ? 22.697 -6.006 -11.881 1.00 92.88 429 GLN A O 1
ATOM 3206 N N . ILE A 1 430 ? 21.260 -4.671 -10.781 1.00 92.75 430 ILE A N 1
ATOM 3207 C CA . ILE A 1 430 ? 20.315 -5.738 -10.419 1.00 92.75 430 ILE A CA 1
ATOM 3208 C C . ILE A 1 430 ? 19.647 -6.348 -11.661 1.00 92.75 430 ILE A C 1
ATOM 3210 O O . ILE A 1 430 ? 19.558 -7.566 -11.774 1.00 92.75 430 ILE A O 1
ATOM 3214 N N . LEU A 1 431 ? 19.161 -5.516 -12.586 1.00 91.25 431 LEU A N 1
ATOM 3215 C CA . LEU A 1 431 ? 18.257 -5.951 -13.659 1.00 91.25 431 LEU A CA 1
ATOM 3216 C C . LEU A 1 431 ? 18.940 -6.173 -15.010 1.00 91.25 431 LEU A C 1
ATOM 3218 O O . LEU A 1 431 ? 18.368 -6.835 -15.872 1.00 91.25 431 LEU A O 1
ATOM 3222 N N . CYS A 1 432 ? 20.136 -5.624 -15.220 1.00 85.31 432 CYS A N 1
ATOM 3223 C CA . CYS A 1 432 ? 20.833 -5.650 -16.510 1.00 85.31 432 CYS A CA 1
ATOM 3224 C C . CYS A 1 432 ? 22.095 -6.509 -16.495 1.00 85.31 432 CYS A C 1
ATOM 3226 O O . CYS A 1 432 ? 22.905 -6.422 -17.420 1.00 85.31 432 CYS A O 1
ATOM 3228 N N . ASN A 1 433 ? 22.292 -7.328 -15.459 1.00 71.62 433 ASN A N 1
ATOM 3229 C CA . ASN A 1 433 ? 23.436 -8.222 -15.384 1.00 71.62 433 ASN A CA 1
ATOM 3230 C C . ASN A 1 433 ? 23.344 -9.287 -16.502 1.00 71.62 433 ASN A C 1
ATOM 3232 O O . ASN A 1 433 ? 22.406 -10.085 -16.499 1.00 71.62 433 ASN A O 1
ATOM 3236 N N . PRO A 1 434 ? 24.294 -9.340 -17.459 1.00 58.66 434 PRO A N 1
ATOM 3237 C CA . PRO A 1 434 ? 24.284 -10.322 -18.545 1.00 58.66 434 PRO A CA 1
ATOM 3238 C C . PRO A 1 434 ? 24.593 -11.757 -18.083 1.00 58.66 434 PRO A C 1
ATOM 3240 O O . PRO A 1 434 ? 24.449 -12.689 -18.873 1.00 58.66 434 PRO A O 1
ATOM 3243 N N . GLU A 1 435 ? 25.048 -11.947 -16.840 1.00 56.22 435 GLU A N 1
ATOM 3244 C CA . GLU A 1 435 ? 25.218 -13.267 -16.220 1.00 56.22 435 GLU A CA 1
ATOM 3245 C C . GLU A 1 435 ? 23.959 -13.746 -15.481 1.00 56.22 435 GLU A C 1
ATOM 3247 O O . GLU A 1 435 ? 23.897 -14.911 -15.080 1.00 56.22 435 GLU A O 1
ATOM 3252 N N . ASN A 1 436 ? 22.936 -12.894 -15.339 1.00 57.78 436 ASN A N 1
ATOM 3253 C CA . ASN A 1 436 ? 21.666 -13.309 -14.768 1.00 57.78 436 ASN A CA 1
ATOM 3254 C C . ASN A 1 436 ? 20.979 -14.292 -15.745 1.00 57.78 436 ASN A C 1
ATOM 3256 O O . ASN A 1 436 ? 20.768 -13.970 -16.914 1.00 57.78 436 ASN A O 1
ATOM 3260 N N . PRO A 1 437 ? 20.630 -15.517 -15.312 1.00 49.41 437 PRO A N 1
ATOM 3261 C CA . PRO A 1 437 ? 20.133 -16.574 -16.197 1.00 49.41 437 PRO A CA 1
ATOM 3262 C C . PRO A 1 437 ? 18.788 -16.259 -16.879 1.00 49.41 437 PRO A C 1
ATOM 3264 O O . PRO A 1 437 ? 18.330 -17.052 -17.703 1.00 49.41 437 PRO A O 1
ATOM 3267 N N . THR A 1 438 ? 18.160 -15.131 -16.541 1.00 49.28 438 THR A N 1
ATOM 3268 C CA . THR A 1 438 ? 16.852 -14.685 -17.042 1.00 49.28 438 THR A CA 1
ATOM 3269 C C . THR A 1 438 ? 16.918 -13.475 -17.986 1.00 49.28 438 THR A C 1
ATOM 3271 O O . THR A 1 438 ? 15.943 -13.198 -18.680 1.00 49.28 438 THR A O 1
ATOM 3274 N N . THR A 1 439 ? 18.052 -12.774 -18.095 1.00 49.12 439 THR A N 1
ATOM 3275 C CA . THR A 1 439 ? 18.221 -11.621 -18.998 1.00 49.12 439 THR A CA 1
ATOM 3276 C C . THR A 1 439 ? 18.656 -12.084 -20.390 1.00 49.12 439 THR A C 1
ATOM 3278 O O . THR A 1 439 ? 19.836 -12.183 -20.718 1.00 49.12 439 THR A O 1
ATOM 3281 N N . THR A 1 440 ? 17.692 -12.369 -21.271 1.00 44.72 440 THR A N 1
ATOM 3282 C CA . THR A 1 440 ? 17.984 -12.708 -22.681 1.00 44.72 440 THR A CA 1
ATOM 3283 C C . THR A 1 440 ? 18.260 -11.492 -23.572 1.00 44.72 440 THR A C 1
ATOM 3285 O O . THR A 1 440 ? 18.677 -11.655 -24.721 1.00 44.72 440 THR A O 1
ATOM 3288 N N . VAL A 1 441 ? 18.056 -10.276 -23.060 1.00 50.69 441 VAL A N 1
ATOM 3289 C CA . VAL A 1 441 ? 18.292 -9.010 -23.763 1.00 50.69 441 VAL A CA 1
ATOM 3290 C C . VAL A 1 441 ? 19.008 -8.075 -22.793 1.00 50.69 441 VAL A C 1
ATOM 3292 O O . VAL A 1 441 ? 18.565 -7.914 -21.660 1.00 50.69 441 VAL A O 1
ATOM 3295 N N . GLY A 1 442 ? 20.139 -7.501 -23.208 1.00 53.41 442 GLY A N 1
ATOM 3296 C CA . GLY A 1 442 ? 20.772 -6.445 -22.421 1.00 53.41 442 GLY A CA 1
ATOM 3297 C C . GLY A 1 442 ? 19.844 -5.235 -22.333 1.00 53.41 442 GLY A C 1
ATOM 3298 O O . GLY A 1 442 ? 19.177 -4.907 -23.318 1.00 53.41 442 GLY A O 1
ATOM 3299 N N . CYS A 1 443 ? 19.829 -4.585 -21.173 1.00 62.53 443 CYS A N 1
ATOM 3300 C CA . CYS A 1 443 ? 19.588 -3.150 -21.135 1.00 62.53 443 CYS A CA 1
ATOM 3301 C C . CYS A 1 443 ? 20.696 -2.439 -21.952 1.00 62.53 443 CYS A C 1
ATOM 3303 O O . CYS A 1 443 ? 20.390 -1.399 -22.561 1.00 62.53 443 CYS A O 1
#

Foldseek 3Di:
DDDDDPVVVVVVVVVVVVVVVVVVVVVVPPPDDDDDDDDPDDPDDPPDQQPDDPQVPADWDDLVVPLVPDAQSPPFADQWPFTWHQLLDPDQRFPLNLDRWTKGFDPAFWTFGFDRFKFFWLDWDQAAAFDPPCVVVSNVVLCALLLVVSRQHTKIKTWRFDGRNFRTKMKMWGQFPFADPPDAGLDIGGRVDTGGTFAWDQGSNDTTHGITTMWMATLQATPSRRHNFDDDDPLVCLLVVLVQQQQFFEAQFDQFAWQPPPLCQAFQHDDVLQLETQQFGKTQNLDWPTWGWGRFWFFWRDWDFPHDAAALVSLSVLSVSRPSSSYRHPSNVVSQQATKIKTWDQDPVRWIKIKMKGQHPGFPPVRGGGDIDGTGHTGHIWFQGSHSCVSPVNTRGSRRGIITMHMDIRRGGSQHNHRSVSRSVSVLSRHQPPPRPRPPDGD

Sequence (443 aa):
MSEFPRTQKIAALALVTLVVIMTLIVLAARDDGNSSSADDSAPIDPNAEPTAIPVLERPRGTWDDIASIVRGAQGTSAPVDCPFVDERILETNNFLALTPSLTFVCTEAGQTATPIAPGRVVMRVTQAPLNSFKADLIANGNDGPWLRAGAYGPFVVIDHGPRDGVSNVSSIYAGLETIDPDLAVGQFVDTETTLGSLGARMINAELVNGVLSFELITDDTRFGSDPIRQSPPPASESPRLAALVEDSISLPVDTCTIPFGNLNLVVGAPRAYRSGIHNGLDFNCDTTDHVIESAAAGQVIFVVNDYVNASTEDRDAVLAQTVPAFDTPFWTLAYLYGNFVVIDHAFSGGERAVTIYAHLSEVDSQILPGVLVDGGTPLGFVGNSGTSAASAGIENNDASVHLHWELHVNDRPIGYLESPTDTQPLYEQILCNPENPTTTVGC

Secondary structure (DSSP, 8-state):
-----HHHHHHHHHHHHHHHHHHHHHHHTS-------S--PPPP-TTPPP-SPPGGGS--B-HHHHHTTSTT-TTPPPSSSS-EEEE-SPPTT-GGGGSSEEEEE-SSS--EE--SSSEEEEEEE-PPPPPGGGHHHHHTT---HHHHHHHS-SEEEEEEEEETTEEEEEEEEESEEEE-TT--TT-EE-TTS--EEE--EEETTEEESSEEEEEEEETTEETTTEESSPPPPPGGGHHHHHHHHTTTPPPS-SSSBP-TT-TTSSTT-EEGGGTEE--SEEEE-SSS-PEEE-SSSEEEEEEE----PPPHHHHHHHHHTHHHHTS--HHHHHTTS-EEEEEEEE-TTS-EEEEEEEEEEEE-TT--TT-EE-TT-EEEEE--TTSHHHHTT----GGG-EEEEEEEETTEETTTTS-HHHHHHHHHHHH--TTSTT-SS--

pLDDT: mean 83.82, std 17.92, range [31.27, 98.88]